Protein 7X5E (pdb70)

Secondary structure (DSSP, 8-state):
---HHHHHT--HHHHTTS-TT--HHHHHHHHHHHHHHHHHHHHHHHHHHHHHHHHHHHHHHHHHHHHHHHHHHHHHHHHHHHHHHHHHHHHHHHHHHH-/---HHHHHHHHTT--S-HHHHHHS-HHHHHHHHTT----HHHHHHHHHHHHHHHHHHHHHHHHHHHHHHHHHHHHHHHHHHHHHHHHHHHHHHHHHHHHHHHHHT-/-----HHHHHT--HHHHHHHHTTS-HHHHHHHHHHHHHHHHHHHHHHHHHHHHHHHHHHHHHHHHHHHHHHHHHHHHHHHHHHHHHHHHHHHHHHHHHTT-/-HHHHHHHHTT-SS-HHHHHHS-HHHHHHHHTTS---HHHHHHHHHHHHHHHHHHHHHHHHHHHHHHHHHHHHHHHHHHHHHHHHHHHHHHHHHHHHHHHHHT--

GO terms:
  GO:1990837 sequence-specific double-stranded DNA binding (F, IDA)
  GO:0005634 nucleus (C, EXP)
  GO:0005515 protein binding (F, IPI)
  GO:0005654 nucleoplasm (C, TAS)
  GO:0042802 identical protein binding (F, IPI)

Sequence (411 aa):
SLTDEELVTMSVRELNQHLRGLSKEEIVQLKQRRRTLKNRGYAASCRVKRVTQKEELEKQKAELQQEVEKLASENASMKLELDALRSKYEALQTFARTVHLTRDELRAKALHIPFPVEKIINLPVVDFNEMMSKEQFNEAQLALIRDIRRRRGKNKVAAQNCRKRKLENNIVELEQDLDHLKDEKEKLLKEKGENDKSLHLLKKQLSGTSLTDEELVTMSVRELNQHLRGLSKEEIVQLKQRRRTLKNRGYAASCRVKRVTQKEELEKQKAELQQEVEKLASENASMKLELDALRSKYEALQTFARTVTRDELRAKALHIPFPVEKIINLPVVDFNEMMSKEQFNEAQLALIRDIRRRGKNKVAAQNCRKRKLENIVELEQDLDHLKDEKEKLLKEKGENDKSLHLLKKQLST

Radius of gyration: 41.0 Å; Cα contacts (8 Å, |Δi|>4): 145; chains: 4; bounding box: 145×82×88 Å

B-factor: mean 58.33, std 18.85, range [23.59, 161.92]

Organism: Homo sapiens (NCBI:txid9606)

Structure (mmCIF, N/CA/C/O backbone):
data_7X5E
#
_entry.id   7X5E
#
_cell.length_a   257.547
_cell.length_b   54.840
_cell.length_c   82.274
_cell.angle_alpha   90.000
_cell.angle_beta   96.770
_cell.angle_gamma   90.000
#
_symmetry.space_group_name_H-M   'C 1 2 1'
#
loop_
_entity.id
_entity.type
_entity.pdbx_description
1 polymer 'Transcription factor MafG'
2 polymer 'Nuclear factor erythroid 2-related factor 2'
3 polymer "DNA (5'-D(*GP*TP*TP*GP*CP*TP*GP*AP*CP*TP*CP*AP*TP*CP*AP*T)-3')"
4 polymer "DNA (5'-D(*CP*AP*TP*GP*AP*TP*GP*AP*GP*TP*CP*AP*GP*CP*AP*A)-3')"
5 non-polymer 'HEXAETHYLENE GLYCOL'
6 water water
#
loop_
_atom_site.group_PDB
_atom_site.id
_atom_site.type_symbol
_atom_site.label_atom_id
_atom_site.label_alt_id
_atom_site.label_comp_id
_atom_site.label_asym_id
_atom_site.label_entity_id
_atom_site.label_seq_id
_atom_site.pdbx_PDB_ins_code
_atom_site.Cartn_x
_atom_site.Cartn_y
_atom_site.Cartn_z
_atom_site.occupancy
_atom_site.B_iso_or_equiv
_atom_site.auth_seq_id
_atom_site.auth_comp_id
_atom_site.auth_asym_id
_atom_site.auth_atom_id
_atom_site.pdbx_PDB_model_num
ATOM 1 N N . SER A 1 4 ? -48.17110 0.47965 42.17924 1.000 97.16444 23 SER A N 1
ATOM 2 C CA . SER A 1 4 ? -47.95391 -0.66937 41.30654 1.000 100.73618 23 SER A CA 1
ATOM 3 C C . SER A 1 4 ? -46.51281 -1.17405 41.42180 1.000 107.85424 23 SER A C 1
ATOM 4 O O . SER A 1 4 ? -45.80956 -0.83636 42.37317 1.000 112.33712 23 SER A O 1
ATOM 7 N N . LEU A 1 5 ? -46.07926 -1.97807 40.45039 1.000 90.23734 24 LEU A N 1
ATOM 8 C CA . LEU A 1 5 ? -44.76462 -2.60498 40.48667 1.000 88.14765 24 LEU A CA 1
ATOM 9 C C . LEU A 1 5 ? -44.22680 -2.73121 39.06813 1.000 86.83258 24 LEU A C 1
ATOM 10 O O . LEU A 1 5 ? -44.98770 -2.98097 38.12921 1.000 85.64642 24 LEU A O 1
ATOM 15 N N . THR A 1 6 ? -42.91450 -2.56323 38.91958 1.000 78.22272 25 THR A N 1
ATOM 16 C CA . THR A 1 6 ? -42.28751 -2.64951 37.60852 1.000 90.77846 25 THR A CA 1
ATOM 17 C C . THR A 1 6 ? -41.98243 -4.10502 37.25767 1.000 79.73936 25 THR A C 1
ATOM 18 O O . THR A 1 6 ? -42.15184 -5.02113 38.06703 1.000 78.51761 25 THR A O 1
ATOM 22 N N . ASP A 1 7 ? -41.51950 -4.32124 36.02521 1.000 72.80959 26 ASP A N 1
ATOM 23 C CA . ASP A 1 7 ? -41.20098 -5.67652 35.59035 1.000 72.33696 26 ASP A CA 1
ATOM 24 C C . ASP A 1 7 ? -40.00446 -6.23326 36.35218 1.000 76.95292 26 ASP A C 1
ATOM 25 O O . ASP A 1 7 ? -40.03381 -7.38161 36.81028 1.000 71.92322 26 ASP A O 1
ATOM 30 N N . GLU A 1 8 ? -38.94878 -5.42892 36.50785 1.000 77.89078 27 GLU A N 1
ATOM 31 C CA . GLU A 1 8 ? -37.74607 -5.89614 37.19104 1.000 79.65234 27 GLU A CA 1
ATOM 32 C C . GLU A 1 8 ? -38.00291 -6.13664 38.67418 1.000 80.15609 27 GLU A C 1
ATOM 33 O O . GLU A 1 8 ? -37.53785 -7.13613 39.23507 1.000 75.37837 27 GLU A O 1
ATOM 39 N N . GLU A 1 9 ? -38.73774 -5.23156 39.32666 1.000 76.46772 28 GLU A N 1
ATOM 40 C CA . GLU A 1 9 ? -39.05521 -5.41643 40.73878 1.000 81.08158 28 GLU A CA 1
ATOM 41 C C . GLU A 1 9 ? -39.83601 -6.70145 40.97578 1.000 75.60016 28 GLU A C 1
ATOM 42 O O . GLU A 1 9 ? -39.66656 -7.34893 42.01526 1.000 80.99285 28 GLU A O 1
ATOM 48 N N . LEU A 1 10 ? -40.68805 -7.08813 40.02552 1.000 71.04326 29 LEU A N 1
ATOM 49 C CA . LEU A 1 10 ? -41.54510 -8.25026 40.22093 1.000 67.46757 29 LEU A CA 1
ATOM 50 C C . LEU A 1 10 ? -40.79725 -9.55266 39.96916 1.000 67.42849 29 LEU A C 1
ATOM 51 O O . LEU A 1 10 ? -40.98103 -10.52639 40.70780 1.000 64.41044 29 LEU A O 1
ATOM 56 N N . VAL A 1 11 ? -39.94589 -9.58839 38.94136 1.000 71.29911 30 VAL A N 1
ATOM 57 C CA . VAL A 1 11 ? -39.32266 -10.84720 38.54673 1.000 63.17925 30 VAL A CA 1
ATOM 58 C C . VAL A 1 11 ? -38.28811 -11.28812 39.57895 1.000 66.80451 30 VAL A C 1
ATOM 59 O O . VAL A 1 11 ? -38.15453 -12.48297 39.86727 1.000 68.07701 30 VAL A O 1
ATOM 63 N N . THR A 1 12 ? -37.55609 -10.34231 40.16681 1.000 63.97091 31 THR A N 1
ATOM 64 C CA . THR A 1 12 ? -36.56610 -10.68355 41.18181 1.000 70.02020 31 THR A CA 1
ATOM 65 C C . THR A 1 12 ? -37.17519 -10.88415 42.56416 1.000 69.29184 31 THR A C 1
ATOM 66 O O . THR A 1 12 ? -36.45372 -11.27036 43.49023 1.000 64.24090 31 THR A O 1
ATOM 70 N N . MET A 1 13 ? -38.47463 -10.64587 42.72184 1.000 71.67964 32 MET A N 1
ATOM 71 C CA . MET A 1 13 ? -39.13617 -10.80374 44.01024 1.000 75.41250 32 MET A CA 1
ATOM 72 C C . MET A 1 13 ? -39.35190 -12.27899 44.32597 1.000 68.60757 32 MET A C 1
ATOM 73 O O . MET A 1 13 ? -39.87734 -13.03046 43.49788 1.000 66.48788 32 MET A O 1
ATOM 78 N N . SER A 1 14 ? -38.95134 -12.68991 45.52683 1.000 61.54834 33 SER A N 1
ATOM 79 C CA . SER A 1 14 ? -39.26255 -14.02815 46.00230 1.000 63.03488 33 SER A CA 1
ATOM 80 C C . SER A 1 14 ? -40.77007 -14.17636 46.20792 1.000 71.39736 33 SER A C 1
ATOM 81 O O . SER A 1 14 ? -41.51569 -13.19375 46.26313 1.000 63.62608 33 SER A O 1
ATOM 84 N N . VAL A 1 15 ? -41.22141 -15.43070 46.31844 1.000 67.79601 34 VAL A N 1
ATOM 85 C CA . VAL A 1 15 ? -42.63563 -15.67997 46.59538 1.000 73.95738 34 VAL A CA 1
ATOM 86 C C . VAL A 1 15 ? -43.03043 -15.06675 47.93109 1.000 66.72044 34 VAL A C 1
ATOM 87 O O . VAL A 1 15 ? -44.08105 -14.42452 48.04803 1.000 66.42653 34 VAL A O 1
ATOM 91 N N . ARG A 1 16 ? -42.18562 -15.23659 48.95341 1.000 67.56242 35 ARG A N 1
ATOM 92 C CA . ARG A 1 16 ? -42.49574 -14.69472 50.27271 1.000 63.55253 35 ARG A CA 1
ATOM 93 C C . ARG A 1 16 ? -42.52473 -13.17107 50.25439 1.000 68.51441 35 ARG A C 1
ATOM 94 O O . ARG A 1 16 ? -43.42182 -12.55570 50.84242 1.000 68.22718 35 ARG A O 1
ATOM 96 N N . GLU A 1 17 ? -41.55798 -12.54364 49.57973 1.000 70.22585 36 GLU A N 1
ATOM 97 C CA . GLU A 1 17 ? -41.53809 -11.08548 49.51394 1.000 78.53604 36 GLU A CA 1
ATOM 98 C C . GLU A 1 17 ? -42.74127 -10.53925 48.75085 1.000 77.62701 36 GLU A C 1
ATOM 99 O O . GLU A 1 17 ? -43.21894 -9.43884 49.05585 1.000 67.69062 36 GLU A O 1
ATOM 105 N N . LEU A 1 18 ? -43.25283 -11.29178 47.77078 1.000 63.58354 37 LEU A N 1
ATOM 106 C CA . LEU A 1 18 ? -44.45225 -10.85727 47.06171 1.000 62.83066 37 LEU A CA 1
ATOM 107 C C . LEU A 1 18 ? -45.66574 -10.81400 47.98488 1.000 65.12617 37 LEU A C 1
ATOM 108 O O . LEU A 1 18 ? -46.59638 -10.03643 47.74570 1.000 57.05827 37 LEU A O 1
ATOM 113 N N . ASN A 1 19 ? -45.67484 -11.63101 49.04101 1.000 56.47725 38 ASN A N 1
ATOM 114 C CA . ASN A 1 19 ? -46.77400 -11.61515 49.99858 1.000 66.07865 38 ASN A CA 1
ATOM 115 C C . ASN A 1 19 ? -46.82743 -10.33375 50.82113 1.000 66.00068 38 ASN A C 1
ATOM 116 O O . ASN A 1 19 ? -47.81720 -10.11447 51.52676 1.000 69.33343 38 ASN A O 1
ATOM 121 N N . GLN A 1 20 ? -45.80079 -9.49054 50.75228 1.000 62.58297 39 GLN A N 1
ATOM 122 C CA . GLN A 1 20 ? -45.78529 -8.22028 51.46191 1.000 69.11256 39 GLN A CA 1
ATOM 123 C C . GLN A 1 20 ? -46.25538 -7.05867 50.59598 1.000 70.68920 39 GLN A C 1
ATOM 124 O O . GLN A 1 20 ? -46.21526 -5.90912 51.04621 1.000 73.65225 39 GLN A O 1
ATOM 130 N N . HIS A 1 21 ? -46.70536 -7.33005 49.37493 1.000 62.92532 40 HIS A N 1
ATOM 131 C CA . HIS A 1 21 ? -47.16700 -6.30290 48.45029 1.000 69.48424 40 HIS A CA 1
ATOM 132 C C . HIS A 1 21 ? -48.61118 -6.55363 48.03423 1.000 69.89485 40 HIS A C 1
ATOM 133 O O . HIS A 1 21 ? -48.99948 -6.31159 46.88861 1.000 72.24649 40 HIS A O 1
ATOM 140 N N . LEU A 1 22 ? -49.42914 -7.04308 48.96668 1.000 61.07559 41 LEU A N 1
ATOM 141 C CA . LEU A 1 22 ? -50.81933 -7.37657 48.68351 1.000 66.19347 41 LEU A CA 1
ATOM 142 C C . LEU A 1 22 ? -51.79450 -6.37913 49.29489 1.000 63.84305 41 LEU A C 1
ATOM 143 O O . LEU A 1 22 ? -52.98736 -6.67820 49.41215 1.000 70.75715 41 LEU A O 1
ATOM 148 N N . ARG A 1 23 ? -51.31661 -5.20063 49.68506 1.000 66.33473 42 ARG A N 1
ATOM 149 C CA . ARG A 1 23 ? -52.18353 -4.22400 50.33247 1.000 74.25039 42 ARG A CA 1
ATOM 150 C C . ARG A 1 23 ? -53.18912 -3.67593 49.32683 1.000 73.07809 42 ARG A C 1
ATOM 151 O O . ARG A 1 23 ? -52.80555 -3.09253 48.30638 1.000 72.91597 42 ARG A O 1
ATOM 153 N N . GLY A 1 24 ? -54.47358 -3.88286 49.60751 1.000 60.96547 43 GLY A N 1
ATOM 154 C CA . GLY A 1 24 ? -55.52758 -3.31137 48.79262 1.000 66.91895 43 GLY A CA 1
ATOM 155 C C . GLY A 1 24 ? -55.79190 -4.01574 47.48235 1.000 69.24910 43 GLY A C 1
ATOM 156 O O . GLY A 1 24 ? -56.27355 -3.38284 46.53627 1.000 71.90238 43 GLY A O 1
ATOM 157 N N . LEU A 1 25 ? -55.50048 -5.31129 47.39574 1.000 52.60758 44 LEU A N 1
ATOM 158 C CA . LEU A 1 25 ? -55.68160 -6.07164 46.16817 1.000 65.82520 44 LEU A CA 1
ATOM 159 C C . LEU A 1 25 ? -56.75777 -7.12884 46.36345 1.000 65.94658 44 LEU A C 1
ATOM 160 O O . LEU A 1 25 ? -56.85891 -7.73824 47.43332 1.000 51.22720 44 LEU A O 1
ATOM 165 N N . SER A 1 26 ? -57.55346 -7.34401 45.31986 1.000 69.04472 45 SER A N 1
ATOM 166 C CA . SER A 1 26 ? -58.58665 -8.36543 45.32836 1.000 64.46781 45 SER A CA 1
ATOM 167 C C . SER A 1 26 ? -57.97055 -9.75504 45.17228 1.000 66.04872 45 SER A C 1
ATOM 168 O O . SER A 1 26 ? -56.78566 -9.90963 44.86335 1.000 68.08417 45 SER A O 1
ATOM 171 N N . LYS A 1 27 ? -58.80263 -10.77952 45.39329 1.000 59.21185 46 LYS A N 1
ATOM 172 C CA . LYS A 1 27 ? -58.35443 -12.15691 45.20656 1.000 59.80406 46 LYS A CA 1
ATOM 173 C C . LYS A 1 27 ? -57.92442 -12.40211 43.76745 1.000 66.21619 46 LYS A C 1
ATOM 174 O O . LYS A 1 27 ? -56.92747 -13.08876 43.51877 1.000 65.03752 46 LYS A O 1
ATOM 176 N N . GLU A 1 28 ? -58.66596 -11.84499 42.80555 1.000 66.85276 47 GLU A N 1
ATOM 177 C CA . GLU A 1 28 ? -58.28601 -11.97360 41.40392 1.000 66.93655 47 GLU A CA 1
ATOM 178 C C . GLU A 1 28 ? -57.07541 -11.11352 41.07113 1.000 68.76960 47 GLU A C 1
ATOM 179 O O . GLU A 1 28 ? -56.27663 -11.48180 40.20249 1.000 69.78291 47 GLU A O 1
ATOM 181 N N . GLU A 1 29 ? -56.92403 -9.96867 41.74187 1.000 65.20265 48 GLU A N 1
ATOM 182 C CA . GLU A 1 29 ? -55.76005 -9.12411 41.50031 1.000 64.78369 48 GLU A CA 1
ATOM 183 C C . GLU A 1 29 ? -54.48040 -9.77586 42.00804 1.000 58.47557 48 GLU A C 1
ATOM 184 O O . GLU A 1 29 ? -53.41396 -9.58982 41.41203 1.000 58.93417 48 GLU A O 1
ATOM 190 N N . ILE A 1 30 ? -54.56302 -10.53612 43.10146 1.000 62.32671 49 ILE A N 1
ATOM 191 C CA . ILE A 1 30 ? -53.38846 -11.24532 43.59423 1.000 62.47256 49 ILE A CA 1
ATOM 192 C C . ILE A 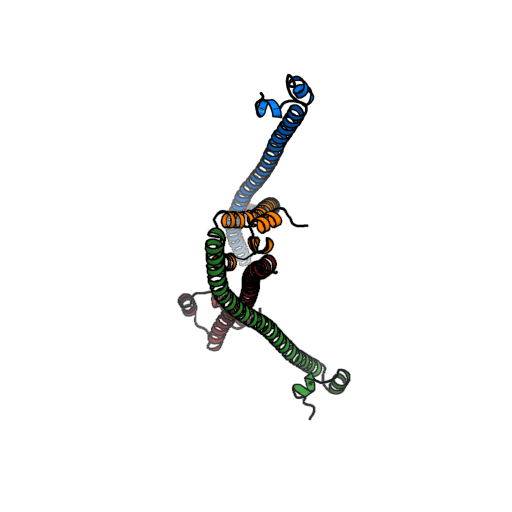1 30 ? -53.02954 -12.39007 42.65888 1.000 60.60435 49 ILE A C 1
ATOM 193 O O . ILE A 1 30 ? -51.85489 -12.59671 42.33133 1.000 56.29537 49 ILE A O 1
ATOM 198 N N . VAL A 1 31 ? -54.03152 -13.14710 42.20895 1.000 56.24176 50 VAL A N 1
ATOM 199 C CA . VAL A 1 31 ? -53.77188 -14.23523 41.27285 1.000 59.77768 50 VAL A CA 1
ATOM 200 C C . VAL A 1 31 ? -53.17651 -13.68909 39.98076 1.000 55.95060 50 VAL A C 1
ATOM 201 O O . VAL A 1 31 ? -52.22915 -14.25976 39.42655 1.000 63.01287 50 VAL A O 1
ATOM 205 N N . GLN A 1 32 ? -53.69728 -12.55695 39.49814 1.000 56.48030 51 GLN A N 1
ATOM 206 C CA . GLN A 1 32 ? -53.16892 -11.97026 38.27018 1.000 58.69178 51 GLN A CA 1
ATOM 207 C C . GLN A 1 32 ? -51.76324 -11.41664 38.46562 1.000 53.16597 51 GLN A C 1
ATOM 208 O O . GLN A 1 32 ? -50.96092 -11.42764 37.52625 1.000 55.67957 51 GLN A O 1
ATOM 214 N N . LEU A 1 33 ? -51.44701 -10.92708 39.66661 1.000 51.47902 52 LEU A N 1
ATOM 215 C CA . LEU A 1 33 ? -50.09867 -10.43194 39.92741 1.000 51.07238 52 LEU A CA 1
ATOM 216 C C . LEU A 1 33 ? -49.08705 -11.57146 39.95783 1.000 47.65081 52 LEU A C 1
ATOM 217 O O . LEU A 1 33 ? -47.98935 -11.44702 39.40394 1.000 49.23542 52 LEU A O 1
ATOM 222 N N . LYS A 1 34 ? -49.43210 -12.68621 40.60808 1.000 44.43619 53 LYS A N 1
ATOM 223 C CA . LYS A 1 34 ? -48.55049 -13.84865 40.58857 1.000 52.96309 53 LYS A CA 1
ATOM 224 C C . LYS A 1 34 ? -48.39292 -14.39068 39.17326 1.000 58.48291 53 LYS A C 1
ATOM 225 O O . LYS A 1 34 ? -47.27745 -14.71623 38.74584 1.000 40.03786 53 LYS A O 1
ATOM 231 N N . GLN A 1 35 ? -49.50068 -14.48612 38.42806 1.000 46.45895 54 GLN A N 1
ATOM 232 C CA . GLN A 1 35 ? -49.42682 -14.93802 37.04230 1.000 55.86515 54 GLN A CA 1
ATOM 233 C C . GLN A 1 35 ? -48.57809 -13.99874 36.19782 1.000 53.59645 54 GLN A C 1
ATOM 234 O O . GLN A 1 35 ? -47.88080 -14.44734 35.28092 1.000 50.22960 54 GLN A O 1
ATOM 240 N N . ARG A 1 36 ? -48.60956 -12.69916 36.50078 1.000 50.37834 55 ARG A N 1
ATOM 241 C CA . ARG A 1 36 ? -47.73004 -11.76158 35.81278 1.000 46.56151 55 ARG A CA 1
ATOM 242 C C . ARG A 1 36 ? -46.26896 -12.02953 36.15443 1.000 54.49808 55 ARG A C 1
ATOM 243 O O . ARG A 1 36 ? -45.39458 -11.94871 35.28222 1.000 50.82351 55 ARG A O 1
ATOM 251 N N . ARG A 1 37 ? -45.98315 -12.35248 37.41781 1.000 43.80552 56 ARG A N 1
ATOM 252 C CA . ARG A 1 37 ? -44.61489 -12.69190 37.79117 1.000 47.82543 56 ARG A CA 1
ATOM 253 C C . ARG A 1 37 ? -44.15630 -13.95802 37.08229 1.000 44.65487 56 ARG A C 1
ATOM 254 O O . ARG A 1 37 ? -43.01693 -14.03658 36.60853 1.000 52.11454 56 ARG A O 1
ATOM 262 N N . ARG A 1 38 ? -45.03763 -14.95496 36.98934 1.000 48.88336 57 ARG A N 1
ATOM 263 C CA . ARG A 1 38 ? -44.69827 -16.18264 36.28101 1.000 44.50452 57 ARG A CA 1
ATOM 264 C C . ARG A 1 38 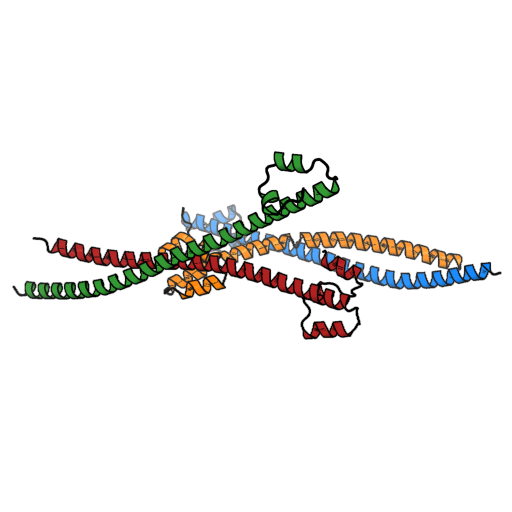? -44.40318 -15.90775 34.80978 1.000 46.12493 57 ARG A C 1
ATOM 265 O O . ARG A 1 38 ? -43.51642 -16.53766 34.22086 1.000 50.35337 57 ARG A O 1
ATOM 273 N N . THR A 1 39 ? -45.12743 -14.96076 34.20277 1.000 48.03264 58 THR A N 1
ATOM 274 C CA . THR A 1 39 ? -44.88470 -14.61665 32.80296 1.000 46.06173 58 THR A CA 1
ATOM 275 C C . THR A 1 39 ? -43.52651 -13.94829 32.62464 1.000 44.95161 58 THR A C 1
ATOM 276 O O . THR A 1 39 ? -42.78147 -14.27685 31.69422 1.000 45.51524 58 THR A O 1
ATOM 280 N N . LEU A 1 40 ? -43.18482 -13.00613 33.50858 1.000 46.65638 59 LEU A N 1
ATOM 281 C CA . LEU A 1 40 ? -41.86407 -12.38465 33.44423 1.000 40.99050 59 LEU A CA 1
ATOM 282 C C . LEU A 1 40 ? -40.76575 -13.40888 33.70017 1.000 45.93463 59 LEU A C 1
ATOM 283 O O . LEU A 1 40 ? -39.69243 -13.34978 33.08711 1.000 52.64145 59 LEU A O 1
ATOM 288 N N . LYS A 1 41 ? -41.01621 -14.35840 34.60494 1.000 46.25751 60 LYS A N 1
ATOM 289 C CA . LYS A 1 41 ? -40.06223 -15.44198 34.81602 1.000 47.83386 60 LYS A CA 1
ATOM 290 C C . LYS A 1 41 ? -39.86281 -16.24503 33.53859 1.000 48.81808 60 LYS A C 1
ATOM 291 O O . LYS A 1 41 ? -38.72789 -16.56700 33.16619 1.000 46.11997 60 LYS A O 1
ATOM 297 N N . ASN A 1 42 ? -40.95783 -16.56016 32.84290 1.000 49.58127 61 ASN A N 1
ATOM 298 C CA . ASN A 1 42 ? -40.85173 -17.31825 31.60305 1.000 47.42502 61 ASN A CA 1
ATOM 299 C C . ASN A 1 42 ? -40.11222 -16.52923 30.52935 1.000 48.56295 61 ASN A C 1
ATOM 300 O O . ASN A 1 42 ? -39.36787 -17.11294 29.73125 1.000 46.72850 61 ASN A O 1
ATOM 305 N N . ARG A 1 43 ? -40.28781 -15.20544 30.50170 1.000 44.57923 62 ARG A N 1
ATOM 306 C CA . ARG A 1 43 ? -39.53593 -14.38591 29.55595 1.000 52.34666 62 ARG A CA 1
ATOM 307 C C . ARG A 1 43 ? -38.03780 -14.48946 29.81575 1.000 46.14211 62 ARG A C 1
ATOM 308 O O . ARG A 1 43 ? -37.23504 -14.51171 28.87395 1.000 45.62708 62 ARG A O 1
ATOM 316 N N . GLY A 1 44 ? -37.64548 -14.57414 31.08894 1.000 45.24908 63 GLY A N 1
ATOM 317 C CA . GLY A 1 44 ? -36.23610 -14.72257 31.41223 1.000 40.72149 63 GLY A CA 1
ATOM 318 C C . GLY A 1 44 ? -35.71552 -16.11887 31.13061 1.000 46.29628 63 GLY A C 1
ATOM 319 O O . GLY A 1 44 ? -34.58676 -16.28524 30.66163 1.000 46.66733 63 GLY A O 1
ATOM 320 N N . TYR A 1 45 ? -36.52763 -17.14083 31.41656 1.000 49.15962 64 TYR A N 1
ATOM 321 C CA . TYR A 1 45 ? -36.14611 -18.50906 31.07984 1.000 43.54179 64 TYR A CA 1
ATOM 322 C C . TYR A 1 45 ? -35.89475 -18.65668 29.58500 1.000 45.34996 64 TYR A C 1
ATOM 323 O O . TYR A 1 45 ? -34.92068 -19.29368 29.17066 1.000 44.03063 64 TYR A O 1
ATOM 332 N N . ALA A 1 46 ? -36.77346 -18.08420 28.75946 1.000 47.07383 65 ALA A N 1
ATOM 333 C CA . ALA A 1 46 ? -36.59394 -18.17324 27.31707 1.000 44.77202 65 ALA A CA 1
ATOM 334 C C . ALA A 1 46 ? -35.33860 -17.43267 26.87321 1.000 43.98525 65 ALA A C 1
ATOM 335 O O . ALA A 1 46 ? -34.55151 -17.95800 26.07819 1.000 42.89685 65 ALA A O 1
ATOM 337 N N . ALA A 1 47 ? -35.12777 -16.21758 27.38618 1.000 40.71728 66 ALA A N 1
ATOM 338 C CA . ALA A 1 47 ? -33.93747 -15.45713 27.01813 1.000 46.64004 66 ALA A CA 1
ATOM 339 C C . ALA A 1 47 ? -32.66684 -16.15414 27.48859 1.000 42.93211 66 ALA A C 1
ATOM 340 O O . ALA A 1 47 ? -31.67068 -16.20060 26.75856 1.000 53.29170 66 ALA A O 1
ATOM 342 N N . SER A 1 48 ? -32.68196 -16.70716 28.70278 1.000 38.95339 67 SER A N 1
ATOM 343 C CA . SER A 1 48 ? -31.51565 -17.43758 29.19046 1.000 46.89934 67 SER A CA 1
ATOM 344 C C . SER A 1 48 ? -31.27466 -18.69874 28.36900 1.000 51.94394 67 SER A C 1
ATOM 345 O O . SER A 1 48 ? -30.12357 -19.08357 28.13143 1.000 42.51237 67 SER A O 1
ATOM 348 N N . CYS A 1 49 ? -32.34982 -19.35327 27.92445 1.000 53.67355 68 CYS A N 1
ATOM 349 C CA . CYS A 1 49 ? -32.20197 -20.53764 27.08556 1.000 46.74120 68 CYS A CA 1
ATOM 350 C C . CYS A 1 49 ? -31.57345 -20.18461 25.74301 1.000 54.78982 68 CYS A C 1
ATOM 351 O O . CYS A 1 49 ? -30.77160 -20.95664 25.20364 1.000 54.18356 68 CYS A O 1
ATOM 354 N N . ARG A 1 50 ? -31.91035 -19.01401 25.19632 1.000 53.67061 69 ARG A N 1
ATOM 355 C CA . ARG A 1 50 ? -31.33344 -18.59342 23.92470 1.000 48.14021 69 ARG A CA 1
ATOM 356 C C . ARG A 1 50 ? -29.90320 -18.08384 24.08139 1.000 47.17962 69 ARG A C 1
ATOM 357 O O . ARG A 1 50 ? -29.10574 -18.20348 23.14507 1.000 42.91346 69 ARG A O 1
ATOM 365 N N . VAL A 1 51 ? -29.55630 -17.52105 25.24281 1.000 43.89769 70 VAL A N 1
ATOM 366 C CA . VAL A 1 51 ? -28.18457 -17.06965 25.45782 1.000 54.56898 70 VAL A CA 1
ATOM 367 C C . VAL A 1 51 ? -27.22633 -18.25283 25.44348 1.000 51.84704 70 VAL A C 1
ATOM 368 O O . VAL A 1 51 ? -26.15448 -18.19410 24.82998 1.000 51.37323 70 VAL A O 1
ATOM 372 N N . LYS A 1 52 ? -27.59612 -19.34727 26.10943 1.000 49.35524 71 LYS A N 1
ATOM 373 C CA . LYS A 1 52 ? -26.69601 -20.49115 26.18440 1.000 49.27067 71 LYS A CA 1
ATOM 374 C C . LYS A 1 52 ? -26.58569 -21.21013 24.84384 1.000 56.14441 71 LYS A C 1
ATOM 375 O O . LYS A 1 52 ? -25.53845 -21.79281 24.54200 1.000 55.21711 71 LYS A O 1
ATOM 381 N N . ARG A 1 53 ? -27.63280 -21.16208 24.01636 1.000 53.66373 72 ARG A N 1
ATOM 382 C CA . ARG A 1 53 ? -27.53461 -21.76119 22.68893 1.000 45.10918 72 ARG A CA 1
ATOM 383 C C . ARG A 1 53 ? -26.63086 -20.93534 21.78086 1.000 50.34752 72 ARG A C 1
ATOM 384 O O . ARG A 1 53 ? -25.81028 -21.49110 21.03983 1.000 48.84055 72 ARG A O 1
ATOM 392 N N . VAL A 1 54 ? -26.76554 -19.60791 21.82638 1.000 44.02364 73 VAL A N 1
ATOM 393 C CA . VAL A 1 54 ? -25.87629 -18.74455 21.05831 1.000 43.97993 73 VAL A CA 1
ATOM 394 C C . VAL A 1 54 ? -24.44758 -18.88146 21.56633 1.000 48.31350 73 VAL A C 1
ATOM 395 O O . VAL A 1 54 ? -23.49512 -18.92350 20.77937 1.000 52.83375 73 VAL A O 1
ATOM 399 N N . THR A 1 55 ? -24.27805 -18.97255 22.88915 1.000 56.38096 74 THR A N 1
ATOM 400 C CA . THR A 1 55 ? -22.94395 -19.12889 23.46101 1.000 53.05333 74 THR A CA 1
ATOM 401 C C . THR A 1 55 ? -22.28427 -20.40703 22.95339 1.000 46.97433 74 THR A C 1
ATOM 402 O O . THR A 1 55 ? -21.12558 -20.39317 22.52189 1.000 52.36543 74 THR A O 1
ATOM 406 N N . GLN A 1 56 ? -23.02266 -21.52160 22.97909 1.000 51.71561 75 GLN A N 1
ATOM 407 C CA . GLN A 1 56 ? -22.47606 -22.79169 22.51253 1.000 51.14541 75 GLN A CA 1
ATOM 408 C C . GLN A 1 56 ? -22.13887 -22.73750 21.02860 1.000 62.05873 75 GLN A C 1
ATOM 409 O O . GLN A 1 56 ? -21.10301 -23.26018 20.60116 1.000 46.15165 75 GLN A O 1
ATOM 415 N N . LYS A 1 57 ? -23.00223 -22.11293 20.22522 1.000 58.20836 76 LYS A N 1
ATOM 416 C CA . LYS A 1 57 ? -22.75802 -22.05925 18.78818 1.000 45.10228 76 LYS A CA 1
ATOM 417 C C . LYS A 1 57 ? -21.52335 -21.22462 18.46941 1.000 55.77193 76 LYS A C 1
ATOM 418 O O . LYS A 1 57 ? -20.64017 -21.66619 17.72481 1.000 55.15007 76 LYS A O 1
ATOM 424 N N . GLU A 1 58 ? -21.44270 -20.01400 19.02905 1.000 47.34931 77 GLU A N 1
ATOM 425 C CA . GLU A 1 58 ? -20.29139 -19.15484 18.77323 1.000 54.86019 77 GLU A CA 1
ATOM 426 C C . GLU A 1 58 ? -19.00155 -19.78433 19.28069 1.000 53.48768 77 GLU A C 1
ATOM 427 O O . GLU A 1 58 ? -17.93535 -19.57618 18.69142 1.000 50.95315 77 GLU A O 1
ATOM 433 N N . GLU A 1 59 ? -19.07997 -20.56319 20.36093 1.000 49.77160 78 GLU A N 1
ATOM 434 C CA . GLU A 1 59 ? -17.89682 -21.24862 20.86780 1.000 52.91346 78 GLU A CA 1
ATOM 435 C C . GLU A 1 59 ? -17.47973 -22.38813 19.94272 1.000 61.55782 78 GLU A C 1
ATOM 436 O O . GLU A 1 59 ? -16.28327 -22.60182 19.71088 1.000 47.14828 78 GLU A O 1
ATOM 442 N N . LEU A 1 60 ? -18.44887 -23.13090 19.40222 1.000 50.16761 79 LEU A N 1
ATOM 443 C CA . LEU A 1 60 ? -18.11339 -24.17152 18.43600 1.000 52.51073 79 LEU A CA 1
ATOM 444 C C . LEU A 1 60 ? -17.53286 -23.56918 17.16401 1.000 55.94140 79 LEU A C 1
ATOM 445 O O . LEU A 1 60 ? -16.56441 -24.09583 16.60471 1.000 48.75717 79 LEU A O 1
ATOM 450 N N . GLU A 1 61 ? -18.11133 -22.46516 16.68987 1.000 52.06664 80 GLU A N 1
ATOM 451 C CA . GLU A 1 61 ? -17.60101 -21.83712 15.48123 1.000 52.52883 80 GLU A CA 1
ATOM 452 C C . GLU A 1 61 ? -16.25044 -21.17220 15.70917 1.000 54.91344 80 GLU A C 1
ATOM 453 O O . GLU A 1 61 ? -15.49068 -20.99733 14.75064 1.000 52.74378 80 GLU A O 1
ATOM 459 N N . LYS A 1 62 ? -15.93618 -20.80792 16.95561 1.000 53.65669 81 LYS A N 1
ATOM 460 C CA . LYS A 1 62 ? -14.62206 -20.25700 17.26377 1.000 56.21656 81 LYS A CA 1
ATOM 461 C C . LYS A 1 62 ? -13.54434 -21.33362 17.20142 1.000 58.29603 81 LYS A C 1
ATOM 462 O O . LYS A 1 62 ? -12.46509 -21.10602 16.64169 1.000 50.60414 81 LYS A O 1
ATOM 468 N N . GLN A 1 63 ? -13.81349 -22.51012 17.77529 1.000 47.94632 82 GLN A N 1
ATOM 469 C CA . GLN A 1 63 ? -12.84498 -23.59753 17.69900 1.000 52.33324 82 GLN A CA 1
ATOM 470 C C . GLN A 1 63 ? -12.68149 -24.08716 16.26828 1.000 55.59778 82 GLN A C 1
ATOM 471 O O . GLN A 1 63 ? -11.57544 -24.45303 15.85663 1.000 57.08493 82 GLN A O 1
ATOM 477 N N . LYS A 1 64 ? -13.77345 -24.11111 15.49868 1.000 50.42028 83 LYS A N 1
ATOM 478 C CA . LYS A 1 64 ? -13.68679 -24.57031 14.11641 1.000 52.11231 83 LYS A CA 1
ATOM 479 C C . LYS A 1 64 ? -12.81749 -23.63978 13.27995 1.000 56.16893 83 LYS A C 1
ATOM 480 O O . LYS A 1 64 ? -11.97247 -24.10464 12.50668 1.000 52.07646 83 LYS A O 1
ATOM 486 N N . ALA A 1 65 ? -13.00011 -22.32372 13.43137 1.000 53.70087 84 ALA A N 1
ATOM 487 C CA . ALA A 1 65 ? -12.20080 -21.36886 12.66785 1.000 50.45829 84 ALA A CA 1
ATOM 488 C C . ALA A 1 65 ? -10.73534 -21.42404 13.07493 1.000 52.08332 84 ALA A C 1
ATOM 489 O O . ALA A 1 65 ? -9.84500 -21.26535 12.23198 1.000 58.88255 84 ALA A O 1
ATOM 491 N N . GLU A 1 66 ? -10.46554 -21.64831 14.36177 1.000 49.01318 85 GLU A N 1
ATOM 492 C CA . GLU A 1 66 ? -9.08480 -21.75694 14.81608 1.000 54.83607 85 GLU A CA 1
ATOM 493 C C . GLU A 1 66 ? -8.42438 -23.01716 14.27318 1.000 59.98049 85 GLU A C 1
ATOM 494 O O . GLU A 1 66 ? -7.27317 -22.97752 13.82375 1.000 64.00429 85 GLU A O 1
ATOM 500 N N . LEU A 1 67 ? -9.13352 -24.14765 14.31361 1.000 53.14277 86 LEU A N 1
ATOM 501 C CA . LEU A 1 67 ? -8.57750 -25.38112 13.77157 1.000 53.78983 86 LEU A CA 1
ATOM 502 C C . LEU A 1 67 ? -8.49613 -25.33543 12.25223 1.000 55.52896 86 LEU A C 1
ATOM 503 O O . LEU A 1 67 ? -7.61178 -25.96622 11.66271 1.000 53.60693 86 LEU A O 1
ATOM 508 N N . GLN A 1 68 ? -9.40424 -24.59846 11.60683 1.000 48.48155 87 GLN A N 1
ATOM 509 C CA . GLN A 1 68 ? -9.40571 -24.51641 10.14973 1.000 54.16243 87 GLN A CA 1
ATOM 510 C C . GLN A 1 68 ? -8.14406 -23.82985 9.63983 1.000 56.07379 87 GLN A C 1
ATOM 511 O O . GLN A 1 68 ? -7.44757 -24.36100 8.76849 1.000 50.77946 87 GLN A O 1
ATOM 517 N N . GLN A 1 69 ? -7.83308 -22.64500 10.17485 1.000 57.58109 88 GLN A N 1
ATOM 518 C CA . GLN A 1 69 ? -6.60075 -21.96077 9.80419 1.000 59.76601 88 GLN A CA 1
ATOM 519 C C . GLN A 1 69 ? -5.36688 -22.70585 10.29280 1.000 60.89620 88 GLN A C 1
ATOM 520 O O . GLN A 1 69 ? -4.29895 -22.57540 9.68658 1.000 55.82946 88 GLN A O 1
ATOM 526 N N . GLU A 1 70 ? -5.49044 -23.48842 11.36658 1.000 57.81707 89 GLU A N 1
ATOM 527 C CA . GLU A 1 70 ? -4.37558 -24.32130 11.79958 1.000 51.77353 89 GLU A CA 1
ATOM 528 C C . GLU A 1 70 ? -4.11902 -25.44378 10.80159 1.000 59.66904 89 GLU A C 1
ATOM 529 O O . GLU A 1 70 ? -2.96609 -25.72521 10.45320 1.000 53.36966 89 GLU A O 1
ATOM 535 N N . VAL A 1 71 ? -5.18529 -26.07464 10.30810 1.000 53.52506 90 VAL A N 1
ATOM 536 C CA . VAL A 1 71 ? -5.02971 -27.19063 9.38158 1.000 49.55956 90 VAL A CA 1
ATOM 537 C C . VAL A 1 71 ? -4.54505 -26.69670 8.02068 1.000 48.56731 90 VAL A C 1
ATOM 538 O O . VAL A 1 71 ? -3.70885 -27.34022 7.37443 1.000 52.50499 90 VAL A O 1
ATOM 542 N N . GLU A 1 72 ? -5.03531 -25.53433 7.57753 1.000 41.11675 91 GLU A N 1
ATOM 543 C CA . GLU A 1 72 ? -4.63245 -24.99984 6.27831 1.000 38.35323 91 GLU A CA 1
ATOM 544 C C . GLU A 1 72 ? -3.16085 -24.59936 6.27000 1.000 52.15289 91 GLU A C 1
ATOM 545 O O . GLU A 1 72 ? -2.47504 -24.74553 5.24887 1.000 46.38402 91 GLU A O 1
ATOM 551 N N . LYS A 1 73 ? -2.66218 -24.07672 7.39117 1.000 43.60177 92 LYS A N 1
ATOM 552 C CA . LYS A 1 73 ? -1.24616 -23.73894 7.47921 1.000 47.89403 92 LYS A CA 1
ATOM 553 C C . LYS A 1 73 ? -0.39487 -25.00049 7.52018 1.000 48.99607 92 LYS A C 1
ATOM 554 O O . LYS A 1 73 ? 0.67080 -25.06217 6.89657 1.000 56.67597 92 LYS A O 1
ATOM 560 N N . LEU A 1 74 ? -0.86327 -26.02292 8.23696 1.000 54.22240 93 LEU A N 1
ATOM 561 C CA . LEU A 1 74 ? -0.15618 -27.29757 8.28020 1.000 46.98174 93 LEU A CA 1
ATOM 562 C C . LEU A 1 74 ? -0.11030 -27.95305 6.90453 1.000 50.86891 93 LEU A C 1
ATOM 563 O O . LEU A 1 74 ? 0.93507 -28.46353 6.48832 1.000 44.71232 93 LEU A O 1
ATOM 568 N N . ALA A 1 75 ? -1.24002 -27.96072 6.18808 1.000 42.04606 94 ALA A N 1
ATOM 569 C CA . ALA A 1 75 ? -1.26521 -28.56080 4.85942 1.000 39.78039 94 ALA A CA 1
ATOM 570 C C . ALA A 1 75 ? -0.41398 -27.77655 3.87300 1.000 51.86074 94 ALA A C 1
ATOM 571 O O . ALA A 1 75 ? 0.19315 -28.37042 2.97715 1.000 39.60846 94 ALA A O 1
ATOM 573 N N . SER A 1 76 ? -0.36863 -26.45001 4.01053 1.000 45.03947 95 SER A N 1
ATOM 574 C CA . SER A 1 76 ? 0.43360 -25.64187 3.10063 1.000 46.38847 95 SER A CA 1
ATOM 575 C C . SER A 1 76 ? 1.92188 -25.84823 3.35259 1.000 44.72709 95 SER A C 1
ATOM 576 O O . SER A 1 76 ? 2.69460 -26.04821 2.40955 1.000 42.97239 95 SER A O 1
ATOM 579 N N . GLU A 1 77 ? 2.33690 -25.81828 4.62122 1.000 43.25337 96 GLU A N 1
ATOM 580 C CA . GLU A 1 77 ? 3.74301 -26.01228 4.94928 1.000 47.39710 96 GLU A CA 1
ATOM 581 C C . GLU A 1 77 ? 4.19240 -27.44276 4.67837 1.000 43.13069 96 GLU A C 1
ATOM 582 O O . GLU A 1 77 ? 5.35233 -27.66645 4.31764 1.000 45.34029 96 GLU A O 1
ATOM 588 N N . ASN A 1 78 ? 3.29996 -28.42053 4.84038 1.000 44.73861 97 ASN A N 1
ATOM 589 C CA . ASN A 1 78 ? 3.67228 -29.80101 4.54585 1.000 39.64102 97 ASN A CA 1
ATOM 590 C C . ASN A 1 78 ? 3.89945 -30.00469 3.05262 1.000 48.77289 97 ASN A C 1
ATOM 591 O O . ASN A 1 78 ? 4.84635 -30.69166 2.65181 1.000 47.41140 97 ASN A O 1
ATOM 596 N N . ALA A 1 79 ? 3.04036 -29.42032 2.21310 1.000 41.02274 98 ALA A N 1
ATOM 597 C CA . ALA A 1 79 ? 3.23410 -29.52943 0.76996 1.000 42.94992 98 ALA A CA 1
ATOM 598 C C . ALA A 1 79 ? 4.50195 -28.80703 0.32531 1.000 44.09268 98 ALA A C 1
ATOM 599 O O . ALA A 1 79 ? 5.27925 -29.33971 -0.47638 1.000 42.95828 98 ALA A O 1
ATOM 601 N N . SER A 1 80 ? 4.72775 -27.59468 0.83825 1.000 48.61197 99 SER A N 1
ATOM 602 C CA . SER A 1 80 ? 5.92743 -26.84437 0.48214 1.000 44.42805 99 SER A CA 1
ATOM 603 C C . SER A 1 80 ? 7.18979 -27.58396 0.89452 1.000 53.20809 99 SER A C 1
ATOM 604 O O . SER A 1 80 ? 8.21532 -27.50837 0.20324 1.000 52.64236 99 SER A O 1
ATOM 607 N N . MET A 1 81 ? 7.13475 -28.31371 2.00628 1.000 48.20049 100 MET A N 1
ATOM 608 C CA . MET A 1 81 ? 8.31578 -29.03722 2.44923 1.000 51.29443 100 MET A CA 1
ATOM 609 C C . MET A 1 81 ? 8.45441 -30.37786 1.73561 1.000 53.88734 100 MET A C 1
ATOM 610 O O . MET A 1 81 ? 9.58060 -30.81631 1.47915 1.000 52.05414 100 MET A O 1
ATOM 615 N N . LYS A 1 82 ? 7.33572 -31.02623 1.38454 1.000 41.28069 101 LYS A N 1
ATOM 616 C CA . LYS A 1 82 ? 7.40929 -32.26494 0.61290 1.000 43.76449 101 LYS A CA 1
ATOM 617 C C . LYS A 1 82 ? 8.09316 -32.04782 -0.73343 1.000 48.85076 101 LYS A C 1
ATOM 618 O O . LYS A 1 82 ? 8.82953 -32.92380 -1.20152 1.000 53.22777 101 LYS A O 1
ATOM 620 N N . LEU A 1 83 ? 7.85930 -30.89434 -1.36884 1.000 43.72543 102 LEU A N 1
ATOM 621 C CA . LEU A 1 83 ? 8.56712 -30.56465 -2.60058 1.000 43.73187 102 LEU A CA 1
ATOM 622 C C . LEU A 1 83 ? 10.07140 -30.54417 -2.37561 1.000 50.14749 102 LEU A C 1
ATOM 623 O O . LEU A 1 83 ? 10.83482 -31.10877 -3.16848 1.000 48.42098 102 LEU A O 1
ATOM 628 N N . GLU A 1 84 ? 10.51466 -29.90795 -1.28924 1.000 47.87659 103 GLU A N 1
ATOM 629 C CA . GLU A 1 84 ? 11.94158 -29.84433 -1.00511 1.000 51.02851 103 GLU A CA 1
ATOM 630 C C . GLU A 1 84 ? 12.50834 -31.21623 -0.66790 1.000 44.48829 103 GLU A C 1
ATOM 631 O O . GLU A 1 84 ? 13.65070 -31.51564 -1.02878 1.000 48.15566 103 GLU A O 1
ATOM 637 N N . LEU A 1 85 ? 11.73420 -32.06057 0.01708 1.000 44.50682 104 LEU A N 1
ATOM 638 C CA . LEU A 1 85 ? 12.22465 -33.39479 0.34690 1.000 43.49178 104 LEU A CA 1
ATOM 639 C C . LEU A 1 85 ? 12.31143 -34.27235 -0.89654 1.000 40.58329 104 LEU A C 1
ATOM 640 O O . LEU A 1 85 ? 13.24457 -35.07295 -1.03355 1.000 41.09118 104 LEU A O 1
ATOM 645 N N . ASP A 1 86 ? 11.35162 -34.13329 -1.81573 1.000 36.82704 105 ASP A N 1
ATOM 646 C CA . ASP A 1 86 ? 11.39856 -34.90416 -3.05540 1.000 41.19572 105 ASP A CA 1
ATOM 647 C C . ASP A 1 86 ? 12.56905 -34.46794 -3.93131 1.000 48.46002 105 ASP A C 1
ATOM 648 O O . ASP A 1 86 ? 13.24464 -35.30740 -4.53740 1.000 50.84753 105 ASP A O 1
ATOM 653 N N . ALA A 1 87 ? 12.82654 -33.15916 -4.00892 1.000 41.25319 106 ALA A N 1
ATOM 654 C CA . ALA A 1 87 ? 13.98143 -32.68274 -4.75867 1.000 40.71991 106 ALA A CA 1
ATOM 655 C C . ALA A 1 87 ? 15.28010 -33.16756 -4.12988 1.000 51.58488 106 ALA A C 1
ATOM 656 O O . ALA A 1 87 ? 16.19690 -33.59665 -4.84177 1.000 41.98893 106 ALA A O 1
ATOM 658 N N . LEU A 1 88 ? 15.37869 -33.11633 -2.79781 1.000 42.15194 107 LEU A N 1
ATOM 659 C CA . LEU A 1 88 ? 16.59535 -33.59194 -2.14396 1.000 46.25640 107 LEU A CA 1
ATOM 660 C C . LEU A 1 88 ? 16.76447 -35.09545 -2.32495 1.000 49.88684 107 LEU A C 1
ATOM 661 O O . LEU A 1 88 ? 17.86725 -35.56711 -2.62222 1.000 46.72252 107 LEU A O 1
ATOM 666 N N . ARG A 1 89 ? 15.68168 -35.86279 -2.16783 1.000 42.43001 108 ARG A N 1
ATOM 667 C CA . ARG A 1 89 ? 15.76597 -37.30756 -2.36504 1.000 47.89133 108 ARG A CA 1
ATOM 668 C C . ARG A 1 89 ? 16.10160 -37.65133 -3.81142 1.000 48.19918 108 ARG A C 1
ATOM 669 O O . ARG A 1 89 ? 16.84909 -38.60118 -4.07163 1.000 43.98917 108 ARG A O 1
ATOM 677 N N . SER A 1 90 ? 15.55403 -36.89132 -4.76327 1.000 45.94364 109 SER A N 1
ATOM 678 C CA . SER A 1 90 ? 15.85897 -37.12051 -6.17118 1.000 41.40910 109 SER A CA 1
ATOM 679 C C . SER A 1 90 ? 17.34023 -36.90232 -6.45457 1.000 53.14605 109 SER A C 1
ATOM 680 O O . SER A 1 90 ? 17.97141 -37.69609 -7.16378 1.000 51.25318 109 SER A O 1
ATOM 683 N N . LYS A 1 91 ? 17.91429 -35.83180 -5.90399 1.000 53.78248 110 LYS A N 1
ATOM 684 C CA . LYS A 1 91 ? 19.34540 -35.59993 -6.05730 1.000 45.90720 110 LYS A CA 1
ATOM 685 C C . LYS A 1 91 ? 20.16420 -36.61511 -5.26673 1.000 51.06310 110 LYS A C 1
ATOM 686 O O . LYS A 1 91 ? 21.27682 -36.96732 -5.67490 1.000 48.14253 110 LYS A O 1
ATOM 692 N N . TYR A 1 92 ? 19.62635 -37.09728 -4.14428 1.000 52.07833 111 TYR A N 1
ATOM 693 C CA . TYR A 1 92 ? 20.31262 -38.10346 -3.33849 1.000 49.44266 111 TYR A CA 1
ATOM 694 C C . TYR A 1 92 ? 20.44015 -39.42259 -4.08706 1.000 51.10754 111 TYR A C 1
ATOM 695 O O . TYR A 1 92 ? 21.49556 -40.06479 -4.04868 1.000 55.99137 111 TYR A O 1
ATOM 704 N N . GLU A 1 93 ? 19.37196 -39.84759 -4.76601 1.000 48.95875 112 GLU A N 1
ATOM 705 C CA . GLU A 1 93 ? 19.41848 -41.10820 -5.49880 1.000 55.48917 112 GLU A CA 1
ATOM 706 C C . GLU A 1 93 ? 20.30310 -41.00979 -6.73472 1.000 53.66688 112 GLU A C 1
ATOM 707 O O . GLU A 1 93 ? 20.91476 -42.00557 -7.13799 1.000 59.42965 112 GLU A O 1
ATOM 713 N N . ALA A 1 94 ? 20.38579 -39.82718 -7.34648 1.000 47.75904 113 ALA A N 1
ATOM 714 C CA . ALA A 1 94 ? 21.29147 -39.64962 -8.47399 1.000 52.70816 113 ALA A CA 1
ATOM 715 C C . ALA A 1 94 ? 22.74766 -39.78508 -8.04693 1.000 55.56481 113 ALA A C 1
ATOM 716 O O . ALA A 1 94 ? 23.57830 -40.26539 -8.82680 1.000 60.45329 113 ALA A O 1
ATOM 718 N N . LEU A 1 95 ? 23.07774 -39.37418 -6.81948 1.000 51.59203 114 LEU A N 1
ATOM 719 C CA . LEU A 1 95 ? 24.44514 -39.54294 -6.33817 1.000 51.17242 114 LEU A CA 1
ATOM 720 C C . LEU A 1 95 ? 24.75049 -41.00992 -6.06122 1.000 57.17637 114 LEU A C 1
ATOM 721 O O . LEU A 1 95 ? 25.84507 -41.49216 -6.37396 1.000 60.80006 114 LEU A O 1
ATOM 726 N N . GLN A 1 96 ? 23.79159 -41.73481 -5.48101 1.000 57.96497 115 GLN A N 1
ATOM 727 C CA . GLN A 1 96 ? 23.96945 -43.16612 -5.25808 1.000 63.67754 115 GLN A CA 1
ATOM 728 C C . GLN A 1 96 ? 24.09066 -43.91853 -6.57734 1.000 61.35485 115 GLN A C 1
ATOM 729 O O . GLN A 1 96 ? 24.88916 -44.85559 -6.69490 1.000 67.37178 115 GLN A O 1
ATOM 735 N N . THR A 1 97 ? 23.30177 -43.52539 -7.58183 1.000 56.83832 116 THR A N 1
ATOM 736 C CA . THR A 1 97 ? 23.42087 -44.14068 -8.90090 1.000 61.36673 116 THR A CA 1
ATOM 737 C C . THR A 1 97 ? 24.77987 -43.84758 -9.52493 1.000 60.79098 116 THR A C 1
ATOM 738 O O . THR A 1 97 ? 25.42599 -44.74847 -10.07432 1.000 62.10301 116 THR A O 1
ATOM 742 N N . PHE A 1 98 ? 25.23391 -42.59510 -9.44149 1.000 54.03536 117 PHE A N 1
ATOM 743 C CA . PHE A 1 98 ? 26.55362 -42.25529 -9.95885 1.000 60.30409 117 PHE A CA 1
ATOM 744 C C . PHE A 1 98 ? 27.65605 -42.99405 -9.21029 1.000 66.41967 117 PHE A C 1
ATOM 745 O O . PHE A 1 98 ? 28.65448 -43.40131 -9.81759 1.000 58.42709 117 PHE A O 1
ATOM 753 N N . ALA A 1 99 ? 27.49424 -43.18393 -7.89812 1.000 61.13061 118 ALA A N 1
ATOM 754 C CA . ALA A 1 99 ? 28.50508 -43.90579 -7.13270 1.000 64.23191 118 ALA A CA 1
ATOM 755 C C . ALA A 1 99 ? 28.61077 -45.36095 -7.57060 1.000 65.34680 118 ALA A C 1
ATOM 756 O O . ALA A 1 99 ? 29.70984 -45.92488 -7.56988 1.000 69.87984 118 ALA A O 1
ATOM 758 N N . ARG A 1 100 ? 27.48890 -45.98282 -7.94714 1.000 67.03532 119 ARG A N 1
ATOM 759 C CA . ARG A 1 100 ? 27.52041 -47.36467 -8.41345 1.000 64.61183 119 ARG A CA 1
ATOM 760 C C . ARG A 1 100 ? 28.21514 -47.50075 -9.76180 1.000 64.91151 119 ARG A C 1
ATOM 761 O O . ARG A 1 100 ? 28.73006 -48.57984 -10.07423 1.000 69.54521 119 ARG A O 1
ATOM 769 N N . THR A 1 101 ? 28.23881 -46.43499 -10.56511 1.000 63.12129 120 THR A N 1
ATOM 770 C CA . THR A 1 101 ? 28.99010 -46.46665 -11.81558 1.000 61.51352 120 THR A CA 1
ATOM 771 C C . THR A 1 101 ? 30.48221 -46.63218 -11.54954 1.000 68.41284 120 THR A C 1
ATOM 772 O O . THR A 1 101 ? 31.18352 -47.32305 -12.29907 1.000 75.77442 120 THR A O 1
ATOM 776 N N . VAL A 1 102 ? 30.97933 -46.02854 -10.47342 1.000 65.64848 121 VAL A N 1
ATOM 777 C CA . VAL A 1 102 ? 32.39233 -46.12193 -10.12448 1.000 80.19873 121 VAL A CA 1
ATOM 778 C C . VAL A 1 102 ? 32.71003 -47.52874 -9.62269 1.000 70.15602 121 VAL A C 1
ATOM 779 O O . VAL A 1 102 ? 33.61850 -48.19276 -10.11844 1.000 65.90042 121 VAL A O 1
ATOM 783 N N . HIS B 2 6 ? -63.77511 -32.38489 17.20116 1.000 93.16060 453 HIS B N 1
ATOM 784 C CA . HIS B 2 6 ? -64.64234 -31.30910 16.73625 1.000 90.03304 453 HIS B CA 1
ATOM 785 C C . HIS B 2 6 ? -63.86779 -30.29283 15.89848 1.000 81.98665 453 HIS B C 1
ATOM 786 O O . HIS B 2 6 ? -62.71526 -30.52422 15.52858 1.000 87.16477 453 HIS B O 1
ATOM 788 N N . LEU B 2 7 ? -64.50966 -29.16384 15.60748 1.000 84.23701 454 LEU B N 1
ATOM 789 C CA . LEU B 2 7 ? -63.91541 -28.14199 14.75522 1.000 67.46529 454 LEU B CA 1
ATOM 790 C C . LEU B 2 7 ? -62.95036 -27.27229 15.55367 1.000 62.68205 454 LEU B C 1
ATOM 791 O O . LEU B 2 7 ? -63.30366 -26.75440 16.61831 1.000 57.50788 454 LEU B O 1
ATOM 796 N N . THR B 2 8 ? -61.73674 -27.10017 15.02995 1.000 58.99993 455 THR B N 1
ATOM 797 C CA . THR B 2 8 ? -60.76115 -26.22168 15.65814 1.000 52.02890 455 THR B CA 1
ATOM 798 C C . THR B 2 8 ? -61.25126 -24.77243 15.63080 1.000 47.69914 455 THR B C 1
ATOM 799 O O . THR B 2 8 ? -62.25155 -24.43181 14.98975 1.000 42.25153 455 THR B O 1
ATOM 803 N N . ARG B 2 9 ? -60.51015 -23.90569 16.32771 1.000 40.33585 456 ARG B N 1
ATOM 804 C CA . ARG B 2 9 ? -60.88841 -22.49682 16.40070 1.000 47.43138 456 ARG B CA 1
ATOM 805 C C . ARG B 2 9 ? -60.83002 -21.83265 15.02759 1.000 47.15744 456 ARG B C 1
ATOM 806 O O . ARG B 2 9 ? -61.70241 -21.02727 14.67983 1.000 40.65439 456 ARG B O 1
ATOM 814 N N . ASP B 2 10 ? -59.80668 -22.15788 14.23298 1.000 39.72942 457 ASP B N 1
ATOM 815 C CA . ASP B 2 10 ? -59.69877 -21.59858 12.88704 1.000 34.60450 457 ASP B CA 1
ATOM 816 C C . ASP B 2 10 ? -60.84703 -22.05978 11.99525 1.000 26.99749 457 ASP B C 1
ATOM 817 O O . ASP B 2 10 ? -61.36572 -21.28077 11.18500 1.000 29.75635 457 ASP B O 1
ATOM 822 N N . GLU B 2 11 ? -61.24330 -23.32870 12.11360 1.000 33.25059 458 GLU B N 1
ATOM 823 C CA . GLU B 2 11 ? -62.35970 -23.82385 11.31685 1.000 42.43816 458 GLU B CA 1
ATOM 824 C C . GLU B 2 11 ? -63.65830 -23.13452 11.70975 1.000 46.14471 458 GLU B C 1
ATOM 825 O O . GLU B 2 11 ? -64.47518 -22.79259 10.84526 1.000 39.34580 458 GLU B O 1
ATOM 831 N N . LEU B 2 12 ? -63.86485 -22.92138 13.01104 1.000 41.48389 459 LEU B N 1
ATOM 832 C CA . LEU B 2 12 ? -65.06648 -22.22814 13.46167 1.000 43.25948 459 LEU B CA 1
ATOM 833 C C . LEU B 2 12 ? -65.07588 -20.78288 12.98261 1.000 37.83624 459 LEU B C 1
ATOM 834 O O . LEU B 2 12 ? -66.10582 -20.28591 12.51113 1.000 37.04066 459 LEU B O 1
ATOM 839 N N . ARG B 2 13 ? -63.93452 -20.09511 13.08094 1.000 36.56903 460 ARG B N 1
ATOM 840 C CA . ARG B 2 13 ? -63.86785 -18.71854 12.60090 1.000 30.35246 460 ARG B CA 1
ATOM 841 C C . ARG B 2 13 ? -64.18067 -18.64611 11.11171 1.000 31.65402 460 ARG B C 1
ATOM 842 O O . ARG B 2 13 ? -64.96879 -17.79817 10.67539 1.000 25.91091 460 ARG B O 1
ATOM 850 N N . ALA B 2 14 ? -63.59981 -19.55465 10.32226 1.000 30.91547 461 ALA B N 1
ATOM 851 C CA . ALA B 2 14 ? -63.82436 -19.54347 8.88061 1.000 38.71096 461 ALA B CA 1
ATOM 852 C C . ALA B 2 14 ? -65.29731 -19.75495 8.55428 1.000 31.98379 461 ALA B C 1
ATOM 853 O O . ALA B 2 14 ? -65.88310 -19.01184 7.75656 1.000 34.92025 461 ALA B O 1
ATOM 855 N N . LYS B 2 15 ? -65.92400 -20.75581 9.17388 1.000 34.02825 462 LYS B N 1
ATOM 856 C CA . LYS B 2 15 ? -67.33212 -20.99188 8.87872 1.000 34.44278 462 LYS B CA 1
ATOM 857 C C . LYS B 2 15 ? -68.20880 -19.86852 9.42148 1.000 34.70765 462 LYS B C 1
ATOM 858 O O . LYS B 2 15 ? -69.23306 -19.53495 8.81073 1.000 34.39361 462 LYS B O 1
ATOM 864 N N . ALA B 2 16 ? -67.80193 -19.23733 10.52854 1.000 26.82963 463 ALA B N 1
ATOM 865 C CA . ALA B 2 16 ? -68.56049 -18.09826 11.03831 1.000 30.49634 463 ALA B CA 1
ATOM 866 C C . ALA B 2 16 ? -68.59002 -16.94817 10.04106 1.000 37.76621 463 ALA B C 1
ATOM 867 O O . ALA B 2 16 ? -69.54613 -16.16898 10.03104 1.000 27.50090 463 ALA B O 1
ATOM 869 N N . LEU B 2 17 ? -67.56440 -16.81651 9.19592 1.000 29.30442 464 LEU B N 1
ATOM 870 C CA . LEU B 2 17 ? -67.56576 -15.78037 8.17223 1.000 30.98028 464 LEU B CA 1
ATOM 871 C C . LEU B 2 17 ? -67.96427 -16.32606 6.80590 1.000 29.66357 464 LEU B C 1
ATOM 872 O O . LEU B 2 17 ? -67.69981 -15.68235 5.78536 1.000 36.53286 464 LEU B O 1
ATOM 877 N N . HIS B 2 18 ? -68.60317 -17.49702 6.77746 1.000 33.12151 465 HIS B N 1
ATOM 878 C CA . HIS B 2 18 ? -69.10041 -18.12018 5.54886 1.000 32.39475 465 HIS B CA 1
ATOM 879 C C . HIS B 2 18 ? -67.99467 -18.26401 4.50472 1.000 39.50869 465 HIS B C 1
ATOM 880 O O . HIS B 2 18 ? -68.19353 -17.99438 3.31797 1.000 35.93733 465 HIS B O 1
ATOM 887 N N . ILE B 2 19 ? -66.81710 -18.68888 4.95378 1.000 39.59272 466 ILE B N 1
ATOM 888 C CA . ILE B 2 19 ? -65.72158 -19.02674 4.04983 1.000 34.71020 466 ILE B CA 1
ATOM 889 C C . ILE B 2 19 ? -65.98532 -20.42691 3.50922 1.000 41.51203 466 ILE B C 1
ATOM 890 O O . ILE B 2 19 ? -66.13508 -21.37328 4.29534 1.000 38.08533 466 ILE B O 1
ATOM 895 N N . PRO B 2 20 ? -66.04887 -20.61228 2.18779 1.000 47.62004 467 PRO B N 1
ATOM 896 C CA . PRO B 2 20 ? -66.35669 -21.94248 1.64307 1.000 43.94389 467 PRO B CA 1
ATOM 897 C C . PRO B 2 20 ? -65.17829 -22.90598 1.61625 1.000 38.87552 467 PRO B C 1
ATOM 898 O O . PRO B 2 20 ? -65.38969 -24.09561 1.35279 1.000 45.75707 467 PRO B O 1
ATOM 902 N N . PHE B 2 21 ? -63.95940 -22.44930 1.87620 1.000 42.28745 468 PHE B N 1
ATOM 903 C CA . PHE B 2 21 ? -62.87009 -23.40684 1.74561 1.000 38.84911 468 PHE B CA 1
ATOM 904 C C . PHE B 2 21 ? -62.54576 -24.05731 3.08523 1.000 39.81788 468 PHE B C 1
ATOM 905 O O . PHE B 2 21 ? -62.63833 -23.41287 4.13379 1.000 35.09181 468 PHE B O 1
ATOM 913 N N . PRO B 2 22 ? -62.14757 -25.32710 3.07586 1.000 32.30127 469 PRO B N 1
ATOM 914 C CA . PRO B 2 22 ? -61.59566 -25.93104 4.29122 1.000 35.27173 469 PRO B CA 1
ATOM 915 C C . PRO B 2 22 ? -60.28417 -25.26678 4.67935 1.000 44.07980 469 PRO B C 1
ATOM 916 O O . PRO B 2 22 ? -59.56576 -24.70266 3.85063 1.000 41.80341 469 PRO B O 1
ATOM 920 N N . VAL B 2 23 ? -59.97939 -25.34169 5.97554 1.000 42.41901 470 VAL B N 1
ATOM 921 C CA . VAL B 2 23 ? -58.77123 -24.70597 6.49045 1.000 37.68672 470 VAL B CA 1
ATOM 922 C C . VAL B 2 23 ? -57.52680 -25.36487 5.90622 1.000 39.10176 470 VAL B C 1
ATOM 923 O O . VAL B 2 23 ? -56.55879 -24.68190 5.55064 1.000 35.56745 470 VAL B O 1
ATOM 927 N N . GLU B 2 24 ? -57.53588 -26.69528 5.78025 1.000 37.58533 471 GLU B N 1
ATOM 928 C CA . GLU B 2 24 ? -56.39619 -27.39033 5.18835 1.000 41.24402 471 GLU B CA 1
ATOM 929 C C . GLU B 2 24 ? -56.09053 -26.85849 3.79406 1.000 53.77864 471 GLU B C 1
ATOM 930 O O . GLU B 2 24 ? -54.92216 -26.74189 3.40596 1.000 46.71448 471 GLU B O 1
ATOM 936 N N . LYS B 2 25 ? -57.13021 -26.52875 3.02653 1.000 51.07759 472 LYS B N 1
ATOM 937 C CA . LYS B 2 25 ? -56.91987 -26.01127 1.67949 1.000 42.26229 472 LYS B CA 1
ATOM 938 C C . LYS B 2 25 ? -56.35777 -24.59189 1.71880 1.000 47.61706 472 LYS B C 1
ATOM 939 O O . LYS B 2 25 ? -55.45025 -24.25717 0.94648 1.000 43.65568 472 LYS B O 1
ATOM 945 N N . ILE B 2 26 ? -56.87117 -23.75517 2.62992 1.000 39.26718 473 ILE B N 1
ATOM 946 C CA . ILE B 2 26 ? -56.40702 -22.37276 2.75995 1.000 39.19033 473 ILE B CA 1
ATOM 947 C C . ILE B 2 26 ? -54.91627 -22.32498 3.07488 1.000 41.63959 473 ILE B C 1
ATOM 948 O O . ILE B 2 26 ? -54.19391 -21.43747 2.60283 1.000 31.22256 473 ILE B O 1
ATOM 953 N N . ILE B 2 27 ? -54.43716 -23.26129 3.88777 1.000 31.65534 474 ILE B N 1
ATOM 954 C CA . ILE B 2 27 ? -53.04222 -23.25745 4.31576 1.000 41.46803 474 ILE B CA 1
ATOM 955 C C . ILE B 2 27 ? -52.12940 -23.90742 3.27831 1.000 45.28337 474 ILE B C 1
ATOM 956 O O . ILE B 2 27 ? -51.06197 -23.37343 2.96879 1.000 48.97812 474 ILE B O 1
ATOM 961 N N . ASN B 2 28 ? -52.53429 -25.04559 2.70440 1.000 42.73470 475 ASN B N 1
ATOM 962 C CA . ASN B 2 28 ? -51.61580 -25.91030 1.97060 1.000 47.15966 475 ASN B CA 1
ATOM 963 C C . ASN B 2 28 ? -51.71946 -25.81182 0.45264 1.000 51.32633 475 ASN B C 1
ATOM 964 O O . ASN B 2 28 ? -50.86780 -26.37988 -0.23927 1.000 52.59551 475 ASN B O 1
ATOM 969 N N . LEU B 2 29 ? -52.72562 -25.13274 -0.08430 1.000 47.71542 476 LEU B N 1
ATOM 970 C CA . LEU B 2 29 ? -52.79795 -24.95933 -1.52833 1.000 39.71839 476 LEU B CA 1
ATOM 971 C C . LEU B 2 29 ? -51.55352 -24.22268 -2.02296 1.000 60.80595 476 LEU B C 1
ATOM 972 O O . LEU B 2 29 ? -51.08506 -23.28632 -1.36199 1.000 52.09569 476 LEU B O 1
ATOM 977 N N . PRO B 2 30 ? -50.97586 -24.62912 -3.15623 1.000 48.21814 477 PRO B N 1
ATOM 978 C CA . PRO B 2 30 ? -49.87460 -23.85288 -3.73400 1.000 50.81190 477 PRO B CA 1
ATOM 979 C C . PRO B 2 30 ? -50.35515 -22.47207 -4.15044 1.000 53.27737 477 PRO B C 1
ATOM 980 O O . PRO B 2 30 ? -51.53102 -22.26101 -4.45599 1.000 48.67347 477 PRO B O 1
ATOM 984 N N . VAL B 2 31 ? -49.40911 -21.52941 -4.17387 1.000 49.34533 478 VAL B N 1
ATOM 985 C CA . VAL B 2 31 ? -49.73481 -20.12334 -4.40860 1.000 51.56547 478 VAL B CA 1
ATOM 986 C C . VAL B 2 31 ? -50.55011 -19.95172 -5.68930 1.000 47.54522 478 VAL B C 1
ATOM 987 O O . VAL B 2 31 ? -51.51345 -19.17582 -5.72592 1.000 47.89989 478 VAL B O 1
ATOM 991 N N . VAL B 2 32 ? -50.19258 -20.68307 -6.75043 1.000 52.70151 479 VAL B N 1
ATOM 992 C CA . VAL B 2 32 ? -50.84818 -20.50440 -8.04683 1.000 52.36573 479 VAL B CA 1
ATOM 993 C C . VAL B 2 32 ? -52.31748 -20.90772 -7.97014 1.000 60.29165 479 VAL B C 1
ATOM 994 O O . VAL B 2 32 ? -53.20257 -20.19143 -8.45590 1.000 52.28165 479 VAL B O 1
ATOM 998 N N . ASP B 2 33 ? -52.59738 -22.06779 -7.37171 1.000 51.22262 480 ASP B N 1
ATOM 999 C CA . ASP B 2 33 ? -53.97920 -22.50770 -7.22418 1.000 53.12637 480 ASP B CA 1
ATOM 1000 C C . ASP B 2 33 ? -54.73933 -21.62484 -6.24382 1.000 56.36018 480 ASP B C 1
ATOM 1001 O O . ASP B 2 33 ? -55.94025 -21.39088 -6.42299 1.000 49.64402 480 ASP B O 1
ATOM 1006 N N . PHE B 2 34 ? -54.05745 -21.12682 -5.20997 1.000 48.93231 481 PHE B N 1
ATOM 1007 C CA . PHE B 2 34 ? -54.70565 -20.24543 -4.24812 1.000 45.07445 481 PHE B CA 1
ATOM 1008 C C . PHE B 2 34 ? -55.15789 -18.94879 -4.90852 1.000 54.72428 481 PHE B C 1
ATOM 1009 O O . PHE B 2 34 ? -56.28464 -18.49256 -4.68088 1.000 48.11000 481 PHE B O 1
ATOM 1017 N N . ASN B 2 35 ? -54.30116 -18.34652 -5.74008 1.000 41.78840 482 ASN B N 1
ATOM 1018 C CA . ASN B 2 35 ? -54.66021 -17.07490 -6.36324 1.000 56.17864 482 ASN B CA 1
ATOM 1019 C C . ASN B 2 35 ? -55.84483 -17.23317 -7.30954 1.000 54.24446 482 ASN B C 1
ATOM 1020 O O . ASN B 2 35 ? -56.77849 -16.42245 -7.28037 1.000 54.63535 482 ASN B O 1
ATOM 1025 N N . GLU B 2 36 ? -55.83022 -18.27409 -8.14796 1.000 48.47406 483 GLU B N 1
ATOM 1026 C CA . GLU B 2 36 ? -56.91596 -18.47096 -9.10515 1.000 52.93026 483 GLU B CA 1
ATOM 1027 C C . GLU B 2 36 ? -58.23119 -18.78061 -8.40338 1.000 50.23468 483 GLU B C 1
ATOM 1028 O O . GLU B 2 36 ? -59.29499 -18.33436 -8.84738 1.000 48.65852 483 GLU B O 1
ATOM 1034 N N . MET B 2 37 ? -58.18181 -19.56358 -7.32254 1.000 47.00351 484 MET B N 1
ATOM 1035 C CA . MET B 2 37 ? -59.38835 -19.83686 -6.54936 1.000 53.93533 484 MET B CA 1
ATOM 1036 C C . MET B 2 37 ? -59.92998 -18.55934 -5.91950 1.000 54.97550 484 MET B C 1
ATOM 1037 O O . MET B 2 37 ? -61.13485 -18.28862 -5.98109 1.000 51.34894 484 MET B O 1
ATOM 1042 N N . MET B 2 38 ? -59.04179 -17.76707 -5.31198 1.000 55.78360 485 MET B N 1
ATOM 1043 C CA . MET B 2 38 ? -59.40733 -16.47790 -4.73237 1.000 46.10462 485 MET B CA 1
ATOM 1044 C C . MET B 2 38 ? -60.06896 -15.55658 -5.75428 1.000 53.29563 485 MET B C 1
ATOM 1045 O O . MET B 2 38 ? -60.96074 -14.77701 -5.39976 1.000 51.86094 485 MET B O 1
ATOM 1050 N N . SER B 2 39 ? -59.64451 -15.62300 -7.02105 1.000 51.87859 486 SER B N 1
ATOM 1051 C CA . SER B 2 39 ? -60.12554 -14.70087 -8.04482 1.000 54.02052 486 SER B CA 1
ATOM 1052 C C . SER B 2 39 ? -61.53704 -15.01231 -8.52176 1.000 53.12811 486 SER B C 1
ATOM 1053 O O . SER B 2 39 ? -62.12728 -14.18742 -9.22768 1.000 58.14720 486 SER B O 1
ATOM 1056 N N . LYS B 2 40 ? -62.08249 -16.17612 -8.17540 1.000 49.55198 487 LYS B N 1
ATOM 1057 C CA . LYS B 2 40 ? -63.42646 -16.56332 -8.57930 1.000 50.31523 487 LYS B CA 1
ATOM 1058 C C . LYS B 2 40 ? -64.47317 -16.23660 -7.52224 1.000 52.01832 487 LYS B C 1
ATOM 1059 O O . LYS B 2 40 ? -65.63669 -16.61565 -7.68205 1.000 55.00515 487 LYS B O 1
ATOM 1065 N N . GLU B 2 41 ? -64.09240 -15.54779 -6.45135 1.000 52.41789 488 GLU B N 1
ATOM 1066 C CA . GLU B 2 41 ? -64.99713 -15.25960 -5.34791 1.000 52.35220 488 GLU B CA 1
ATOM 1067 C C . GLU B 2 41 ? -65.16412 -13.75580 -5.17641 1.000 53.68249 488 GLU B C 1
ATOM 1068 O O . GLU B 2 41 ? -64.39052 -12.95245 -5.70386 1.000 54.07520 488 GLU B O 1
ATOM 1074 N N . GLN B 2 42 ? -66.19466 -13.38174 -4.41085 1.000 51.28368 489 GLN B N 1
ATOM 1075 C CA . GLN B 2 42 ? -66.49681 -11.98435 -4.09323 1.000 51.56255 489 GLN B CA 1
ATOM 1076 C C . GLN B 2 42 ? -66.54788 -11.84979 -2.57068 1.000 42.41128 489 GLN B C 1
ATOM 1077 O O . GLN B 2 42 ? -67.62418 -11.80728 -1.97609 1.000 46.52643 489 GLN B O 1
ATOM 1083 N N . PHE B 2 43 ? -65.37887 -11.78341 -1.94336 1.000 41.73806 490 PHE B N 1
ATOM 1084 C CA . PHE B 2 43 ? -65.28374 -11.64678 -0.49746 1.000 41.96816 490 PHE B CA 1
ATOM 1085 C C . PHE B 2 43 ? -65.23538 -10.17809 -0.09176 1.000 42.21084 490 PHE B C 1
ATOM 1086 O O . PHE B 2 43 ? -64.71961 -9.33013 -0.82257 1.000 42.38035 490 PHE B O 1
ATOM 1094 N N . ASN B 2 44 ? -65.76819 -9.88106 1.09181 1.000 31.17474 491 ASN B N 1
ATOM 1095 C CA . ASN B 2 44 ? -65.60762 -8.54658 1.64306 1.000 33.95399 491 ASN B CA 1
ATOM 1096 C C . ASN B 2 44 ? -64.28948 -8.48883 2.41831 1.000 23.59414 491 ASN B C 1
ATOM 1097 O O . ASN B 2 44 ? -63.54433 -9.46974 2.50119 1.000 30.39846 491 ASN B O 1
ATOM 1102 N N . GLU B 2 45 ? -63.99919 -7.32687 3.00908 1.000 35.15755 492 GLU B N 1
ATOM 1103 C CA . GLU B 2 45 ? -62.69217 -7.12162 3.63272 1.000 32.27225 492 GLU B CA 1
ATOM 1104 C C . GLU B 2 45 ? -62.47936 -8.05430 4.81864 1.000 37.79956 492 GLU B C 1
ATOM 1105 O O . GLU B 2 45 ? -61.38615 -8.60869 4.99196 1.000 35.99498 492 GLU B O 1
ATOM 1111 N N . ALA B 2 46 ? -63.51150 -8.24633 5.64585 1.000 33.09980 493 ALA B N 1
ATOM 1112 C CA . ALA B 2 46 ? -63.36490 -9.13150 6.79634 1.000 29.33962 493 ALA B CA 1
ATOM 1113 C C . ALA B 2 46 ? -63.02529 -10.54872 6.35899 1.000 28.69197 493 ALA B C 1
ATOM 1114 O O . ALA B 2 46 ? -62.17921 -11.20829 6.97288 1.000 28.28029 493 ALA B O 1
ATOM 1116 N N . GLN B 2 47 ? -63.67133 -11.03331 5.29690 1.000 28.97437 494 GLN B N 1
ATOM 1117 C CA . GLN B 2 47 ? -63.43187 -12.40392 4.85663 1.000 28.83199 494 GLN B CA 1
ATOM 1118 C C . GLN B 2 47 ? -62.02290 -12.56609 4.30237 1.000 33.61659 494 GLN B C 1
ATOM 1119 O O . GLN B 2 47 ? -61.35204 -13.56887 4.58043 1.000 28.77566 494 GLN B O 1
ATOM 1125 N N . LEU B 2 48 ? -61.55710 -11.58563 3.52149 1.000 29.76121 495 LEU B N 1
ATOM 1126 C CA . LEU B 2 48 ? -60.21130 -11.65770 2.96204 1.000 39.10287 495 LEU B CA 1
ATOM 1127 C C . LEU B 2 48 ? -59.15981 -11.66942 4.06278 1.000 34.16979 495 LEU B C 1
ATOM 1128 O O . LEU B 2 48 ? -58.21593 -12.46660 4.02140 1.000 33.92973 495 LEU B O 1
ATOM 1133 N N . ALA B 2 49 ? -59.31492 -10.79941 5.06443 1.000 31.11029 496 ALA B N 1
ATOM 1134 C CA . ALA B 2 49 ? -58.31218 -10.70484 6.12221 1.000 32.09854 496 ALA B CA 1
ATOM 1135 C C . ALA B 2 49 ? -58.22568 -11.99618 6.92690 1.000 28.22045 496 ALA B C 1
ATOM 1136 O O . ALA B 2 49 ? -57.13416 -12.40476 7.33865 1.000 36.31828 496 ALA B O 1
ATOM 1138 N N . LEU B 2 50 ? -59.35984 -12.66704 7.14694 1.000 28.32121 497 LEU B N 1
ATOM 1139 C CA . LEU B 2 50 ? -59.32522 -13.91916 7.90112 1.000 27.50068 497 LEU B CA 1
ATOM 1140 C C . LEU B 2 50 ? -58.65846 -15.02802 7.09756 1.000 32.04432 497 LEU B C 1
ATOM 1141 O O . LEU B 2 50 ? -57.87928 -15.81900 7.64424 1.000 32.52076 497 LEU B O 1
ATOM 1146 N N . ILE B 2 51 ? -58.96396 -15.11290 5.80259 1.000 28.10598 498 ILE B N 1
ATOM 1147 C CA . ILE B 2 51 ? -58.33404 -16.12788 4.96239 1.000 38.01070 498 ILE B CA 1
ATOM 1148 C C . ILE B 2 51 ? -56.81871 -15.95474 4.97120 1.000 33.69424 498 ILE B C 1
ATOM 1149 O O . ILE B 2 51 ? -56.06710 -16.92059 5.15600 1.000 30.73365 498 ILE B O 1
ATOM 1154 N N . ARG B 2 52 ? -56.34966 -14.71297 4.79818 1.000 28.64960 499 ARG B N 1
ATOM 1155 C CA . ARG B 2 52 ? -54.91118 -14.44734 4.80785 1.000 36.89319 499 ARG B CA 1
ATOM 1156 C C . ARG B 2 52 ? -54.29486 -14.77194 6.16281 1.000 37.17894 499 ARG B C 1
ATOM 1157 O O . ARG B 2 52 ? -53.18953 -15.32219 6.23595 1.000 39.73560 499 ARG B O 1
ATOM 1165 N N . ASP B 2 53 ? -55.00145 -14.44323 7.24723 1.000 32.93561 500 ASP B N 1
ATOM 1166 C CA . ASP B 2 53 ? -54.48768 -14.71102 8.58732 1.000 38.85587 500 ASP B CA 1
ATOM 1167 C C . ASP B 2 53 ? -54.33394 -16.20938 8.83287 1.000 38.37137 500 ASP B C 1
ATOM 1168 O O . ASP B 2 53 ? -53.33059 -16.65451 9.40567 1.000 36.96522 500 ASP B O 1
ATOM 1173 N N . ILE B 2 54 ? -55.31376 -17.00507 8.39952 1.000 31.69645 501 ILE B N 1
ATOM 1174 C CA . ILE B 2 54 ? -55.22010 -18.45339 8.56816 1.000 33.07305 501 ILE B CA 1
ATOM 1175 C C . ILE B 2 54 ? -54.06240 -19.01354 7.74710 1.000 40.00853 501 ILE B C 1
ATOM 1176 O O . ILE B 2 54 ? -53.29021 -19.85750 8.22282 1.000 33.81659 501 ILE B O 1
ATOM 1181 N N . ARG B 2 55 ? -53.90992 -18.54429 6.50948 1.000 34.15625 502 ARG B N 1
ATOM 1182 C CA . ARG B 2 55 ? -52.82939 -19.04786 5.66850 1.000 37.99587 502 ARG B CA 1
ATOM 1183 C C . ARG B 2 55 ? -51.46506 -18.62916 6.20798 1.000 33.51027 502 ARG B C 1
ATOM 1184 O O . ARG B 2 55 ? -50.54223 -19.45010 6.27631 1.000 30.21590 502 ARG B O 1
ATOM 1192 N N . ARG B 2 56 ? -51.32595 -17.36235 6.61194 1.000 29.23542 503 ARG B N 1
ATOM 1193 C CA A ARG B 2 56 ? -50.03890 -16.86275 7.08969 0.481 33.86046 503 ARG B CA 1
ATOM 1194 C CA B ARG B 2 56 ? -50.03507 -16.86915 7.08469 0.519 33.55468 503 ARG B CA 1
ATOM 1195 C C . ARG B 2 56 ? -49.59337 -17.59584 8.35059 1.000 36.61755 503 ARG B C 1
ATOM 1196 O O . ARG B 2 56 ? -48.43785 -18.02365 8.46058 1.000 33.82794 503 ARG B O 1
ATOM 1211 N N . ARG B 2 57 ? -50.50210 -17.74307 9.32188 1.000 32.07129 504 ARG B N 1
ATOM 1212 C CA . ARG B 2 57 ? -50.15142 -18.42590 10.56571 1.000 32.40912 504 ARG B CA 1
ATOM 1213 C C . ARG B 2 57 ? -49.87366 -19.90234 10.32012 1.000 32.16325 504 ARG B C 1
ATOM 1214 O O . ARG B 2 57 ? -48.94395 -20.46947 10.90698 1.000 34.43242 504 ARG B O 1
ATOM 1222 N N . GLY B 2 58 ? -50.67293 -20.54239 9.46114 1.000 28.22913 505 GLY B N 1
ATOM 1223 C CA . GLY B 2 58 ? -50.43228 -21.94207 9.14619 1.000 28.48445 505 GLY B CA 1
ATOM 1224 C C . GLY B 2 58 ? -49.07409 -22.17416 8.50957 1.000 36.94134 505 GLY B C 1
ATOM 1225 O O . GLY B 2 58 ? -48.38624 -23.15045 8.82351 1.000 34.44507 505 GLY B O 1
ATOM 1226 N N . LYS B 2 59 ? -48.66305 -21.27913 7.61070 1.000 29.52262 506 LYS B N 1
ATOM 1227 C CA . LYS B 2 59 ? -47.36852 -21.45616 6.96077 1.000 38.80102 506 LYS B CA 1
ATOM 1228 C C . LYS B 2 59 ? -46.21297 -21.04664 7.86792 1.000 37.82188 506 LYS B C 1
ATOM 1229 O O . LYS B 2 59 ? -45.14896 -21.67518 7.82943 1.000 42.74871 506 LYS B O 1
ATOM 1235 N N . ASN B 2 60 ? -46.40806 -20.02046 8.70249 1.000 32.81501 507 ASN B N 1
ATOM 1236 C CA . ASN B 2 60 ? -45.31401 -19.50968 9.52329 1.000 31.61583 507 ASN B CA 1
ATOM 1237 C C . ASN B 2 60 ? -44.94813 -20.46880 10.65284 1.000 37.63999 507 ASN B C 1
ATOM 1238 O O . ASN B 2 60 ? -43.77539 -20.54830 11.03900 1.000 37.00736 507 ASN B O 1
ATOM 1243 N N . LYS B 2 61 ? -45.91930 -21.21008 11.19359 1.000 35.25483 508 LYS B N 1
ATOM 1244 C CA . LYS B 2 61 ? -45.58535 -22.14704 12.26377 1.000 36.53385 508 LYS B CA 1
ATOM 1245 C C . LYS B 2 61 ? -44.80086 -23.33963 11.73476 1.000 37.90563 508 LYS B C 1
ATOM 1246 O O . LYS B 2 61 ? -44.03595 -23.95666 12.48603 1.000 37.93543 508 LYS B O 1
ATOM 1252 N N . VAL B 2 62 ? -44.97736 -23.68175 10.45586 1.000 31.15685 509 VAL B N 1
ATOM 1253 C CA . VAL B 2 62 ? -44.09740 -24.66330 9.82805 1.000 41.66626 509 VAL B CA 1
ATOM 1254 C C . VAL B 2 62 ? -42.69456 -24.08912 9.67301 1.000 40.30483 509 VAL B C 1
ATOM 1255 O O . VAL B 2 62 ? -41.69565 -24.77316 9.92607 1.000 43.76200 509 VAL B O 1
ATOM 1259 N N . ALA B 2 63 ? -42.59798 -22.82239 9.26012 1.000 33.31552 510 ALA B N 1
ATOM 1260 C CA . ALA B 2 63 ? -41.29747 -22.17142 9.14795 1.000 33.92481 510 ALA B CA 1
ATOM 1261 C C . ALA B 2 63 ? -40.60026 -22.06667 10.49764 1.000 39.71636 510 ALA B C 1
ATOM 1262 O O . ALA B 2 63 ? -39.36874 -22.15665 10.56784 1.000 37.12414 510 ALA B O 1
ATOM 1264 N N . ALA B 2 64 ? -41.36366 -21.88044 11.57782 1.000 43.51643 511 ALA B N 1
ATOM 1265 C CA . ALA B 2 64 ? -40.75128 -21.76312 12.89705 1.000 34.24450 511 ALA B CA 1
ATOM 1266 C C . ALA B 2 64 ? -40.17303 -23.09420 13.35621 1.000 39.72776 511 ALA B C 1
ATOM 1267 O O . ALA B 2 64 ? -39.06356 -23.13932 13.90051 1.000 42.68753 511 ALA B O 1
ATOM 1269 N N . GLN B 2 65 ? -40.90203 -24.19142 13.14379 1.000 30.95572 512 GLN B N 1
ATOM 1270 C CA . GLN B 2 65 ? -40.38130 -25.48807 13.56536 1.000 42.11559 512 GLN B CA 1
ATOM 1271 C C . GLN B 2 65 ? -39.24862 -25.95720 12.65913 1.000 46.10630 512 GLN B C 1
ATOM 1272 O O . GLN B 2 65 ? -38.32915 -26.63941 13.12445 1.000 44.95841 512 GLN B O 1
ATOM 1278 N N . ASN B 2 66 ? -39.28233 -25.59368 11.37583 1.000 36.26756 513 ASN B N 1
ATOM 1279 C CA . ASN B 2 66 ? -38.14386 -25.88445 10.51162 1.000 46.34118 513 ASN B CA 1
ATOM 1280 C C . ASN B 2 66 ? -36.91509 -25.11004 10.96592 1.000 43.43891 513 ASN B C 1
ATOM 1281 O O . ASN B 2 66 ? -35.79625 -25.63397 10.93992 1.000 45.59016 513 ASN B O 1
ATOM 1286 N N . CYS B 2 67 ? -37.11127 -23.86534 11.40598 1.000 34.70191 514 CYS B N 1
ATOM 1287 C CA . CYS B 2 67 ? -35.99001 -23.04828 11.84684 1.000 30.76994 514 CYS B CA 1
ATOM 1288 C C . CYS B 2 67 ? -35.38495 -23.58394 13.14118 1.000 43.03728 514 CYS B C 1
ATOM 1289 O O . CYS B 2 67 ? -34.16563 -23.50781 13.33389 1.000 41.49832 514 CYS B O 1
ATOM 1292 N N . ARG B 2 68 ? -36.20872 -24.14800 14.02930 1.000 39.32742 515 ARG B N 1
ATOM 1293 C CA . ARG B 2 68 ? -35.66543 -24.73859 15.24713 1.000 38.95539 515 ARG B CA 1
ATOM 1294 C C . ARG B 2 68 ? -34.90947 -26.03007 14.94145 1.000 51.61636 515 ARG B C 1
ATOM 1295 O O . ARG B 2 68 ? -33.87175 -26.30896 15.55377 1.000 50.24468 515 ARG B O 1
ATOM 1303 N N . LYS B 2 69 ? -35.39612 -26.81950 13.97952 1.000 35.91527 516 LYS B N 1
ATOM 1304 C CA . LYS B 2 69 ? -34.72558 -28.07449 13.65626 1.000 48.27759 516 LYS B CA 1
ATOM 1305 C C . LYS B 2 69 ? -33.39944 -27.83273 12.94186 1.000 42.90479 516 LYS B C 1
ATOM 1306 O O . LYS B 2 69 ? -32.45474 -28.61192 13.11116 1.000 47.53748 516 LYS B O 1
ATOM 1312 N N . ARG B 2 70 ? -33.30376 -26.75501 12.15895 1.000 36.89269 517 ARG B N 1
ATOM 1313 C CA . ARG B 2 70 ? -32.03984 -26.41874 11.51599 1.000 50.88343 517 ARG B CA 1
ATOM 1314 C C . ARG B 2 70 ? -30.99198 -25.98501 12.53408 1.000 47.09024 517 ARG B C 1
ATOM 1315 O O . ARG B 2 70 ? -29.80157 -26.25393 12.34284 1.000 51.61592 517 ARG B O 1
ATOM 1323 N N . LYS B 2 71 ? -31.40713 -25.31745 13.61456 1.000 48.85142 518 LYS B N 1
ATOM 1324 C CA . LYS B 2 71 ? -30.46179 -24.97028 14.67256 1.000 51.96812 518 LYS B CA 1
ATOM 1325 C C . LYS B 2 71 ? -29.84179 -26.21760 15.28813 1.000 50.84041 518 LYS B C 1
ATOM 1326 O O . LYS B 2 71 ? -28.62648 -26.27136 15.50804 1.000 42.37090 518 LYS B O 1
ATOM 1332 N N . LEU B 2 72 ? -30.66316 -27.23021 15.57817 1.000 49.76855 519 LEU B N 1
ATOM 1333 C CA . LEU B 2 72 ? -30.13946 -28.47053 16.14502 1.000 45.44728 519 LEU B CA 1
ATOM 1334 C C . LEU B 2 72 ? -29.22960 -29.18717 15.15645 1.000 51.81769 519 LEU B C 1
ATOM 1335 O O . LEU B 2 72 ? -28.17104 -29.69980 15.53827 1.000 52.10120 519 LEU B O 1
ATOM 1340 N N . GLU B 2 73 ? -29.63040 -29.23904 13.88305 1.000 38.92723 520 GLU B N 1
ATOM 1341 C CA . GLU B 2 73 ? -28.80768 -29.89323 12.87226 1.000 53.48345 520 GLU B CA 1
ATOM 1342 C C . GLU B 2 73 ? -27.48454 -29.16258 12.67276 1.000 50.28116 520 GLU B C 1
ATOM 1343 O O . GLU B 2 73 ? -26.44183 -29.80131 12.48950 1.000 47.09696 520 GLU B O 1
ATOM 1349 N N A ASN B 2 74 ? -27.50320 -27.82691 12.70056 0.477 47.24653 521 ASN B N 1
ATOM 1350 N N B ASN B 2 74 ? -27.50771 -27.82607 12.70487 0.523 47.23831 521 ASN B N 1
ATOM 1351 C CA A ASN B 2 74 ? -26.26348 -27.07922 12.51903 0.477 45.81534 521 ASN B CA 1
ATOM 1352 C CA B ASN B 2 74 ? -26.27846 -27.06000 12.52941 0.523 45.81677 521 ASN B CA 1
ATOM 1353 C C A ASN B 2 74 ? -25.28378 -27.33547 13.65594 0.477 48.39597 521 ASN B C 1
ATOM 1354 C C B ASN B 2 74 ? -25.29001 -27.32795 13.65563 0.523 48.40444 521 ASN B C 1
ATOM 1355 O O A ASN B 2 74 ? -24.06563 -27.31982 13.43900 0.477 43.56961 521 ASN B O 1
ATOM 1356 O O B ASN B 2 74 ? -24.07348 -27.31725 13.42961 0.523 43.49421 521 ASN B O 1
ATOM 1365 N N . ILE B 2 75 ? -25.78898 -27.57598 14.86875 1.000 44.83595 522 ILE B N 1
ATOM 1366 C CA . ILE B 2 75 ? -24.90365 -27.92760 15.97515 1.000 49.09651 522 ILE B CA 1
ATOM 1367 C C . ILE B 2 75 ? -24.25049 -29.28115 15.72190 1.000 47.23031 522 ILE B C 1
ATOM 1368 O O . ILE B 2 75 ? -23.05189 -29.46525 15.97065 1.000 46.73610 522 ILE B O 1
ATOM 1373 N N . VAL B 2 76 ? -25.02365 -30.24565 15.21472 1.000 44.62675 523 VAL B N 1
ATOM 1374 C CA . VAL B 2 76 ? -24.46886 -31.55986 14.90347 1.000 48.63137 523 VAL B CA 1
ATOM 1375 C C . VAL B 2 76 ? -23.39733 -31.44300 13.82529 1.000 50.69514 523 VAL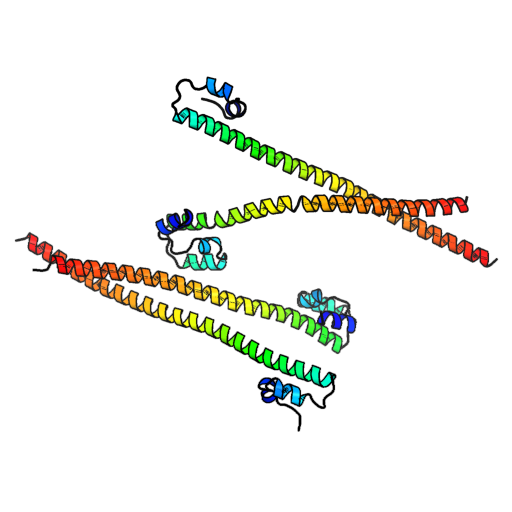 B C 1
ATOM 1376 O O . VAL B 2 76 ? -22.35816 -32.11125 13.88911 1.000 48.13201 523 VAL B O 1
ATOM 1380 N N . GLU B 2 77 ? -23.62671 -30.58394 12.82475 1.000 40.07631 524 GLU B N 1
ATOM 1381 C CA . GLU B 2 77 ? -22.63311 -30.38735 11.77306 1.000 49.51362 524 GLU B CA 1
ATOM 1382 C C . GLU B 2 77 ? -21.36583 -29.74908 12.32431 1.000 44.55110 524 GLU B C 1
ATOM 1383 O O . GLU B 2 77 ? -20.25537 -30.16254 11.97427 1.000 42.97615 524 GLU B O 1
ATOM 1389 N N . LEU B 2 78 ? -21.51256 -28.73990 13.18622 1.000 39.03705 525 LEU B N 1
ATOM 1390 C CA . LEU B 2 78 ? -20.34611 -28.10984 13.79396 1.000 46.76199 525 LEU B CA 1
ATOM 1391 C C . LEU B 2 78 ? -19.52445 -29.11641 14.59288 1.000 47.55793 525 LEU B C 1
ATOM 1392 O O . LEU B 2 78 ? -18.29382 -29.14768 14.48250 1.000 48.43402 525 LEU B O 1
ATOM 1397 N N . GLU B 2 79 ? -20.18594 -29.95246 15.39964 1.000 50.19110 526 GLU B N 1
ATOM 1398 C CA . GLU B 2 79 ? -19.46289 -30.97987 16.14625 1.000 44.72230 526 GLU B CA 1
ATOM 1399 C C . GLU B 2 79 ? -18.82792 -32.00517 15.21421 1.000 44.97400 526 GLU B C 1
ATOM 1400 O O . GLU B 2 79 ? -17.73120 -32.50200 15.49631 1.000 52.57503 526 GLU B O 1
ATOM 1406 N N . GLN B 2 80 ? -19.49826 -32.33798 14.10819 1.000 38.92969 527 GLN B N 1
ATOM 1407 C CA . GLN B 2 80 ? -18.87657 -33.18570 13.09799 1.000 49.03632 527 GLN B CA 1
ATOM 1408 C C . GLN B 2 80 ? -17.67177 -32.48926 12.47511 1.000 54.46456 527 GLN B C 1
ATOM 1409 O O . GLN B 2 80 ? -16.64345 -33.12558 12.21271 1.000 47.07565 527 GLN B O 1
ATOM 1415 N N . ASP B 2 81 ? -17.78281 -31.17884 12.23869 1.000 43.82922 528 ASP B N 1
ATOM 1416 C CA . ASP B 2 81 ? -16.66579 -30.42677 11.68100 1.000 40.02244 528 ASP B CA 1
ATOM 1417 C C . ASP B 2 81 ? -15.47875 -30.44153 12.63262 1.000 52.71480 528 ASP B C 1
ATOM 1418 O O . ASP B 2 81 ? -14.33412 -30.63808 12.20818 1.000 51.33521 528 ASP B O 1
ATOM 1423 N N . LEU B 2 82 ? -15.73597 -30.23604 13.92763 1.000 43.03420 529 LEU B N 1
ATOM 1424 C CA . LEU B 2 82 ? -14.66329 -30.28417 14.91520 1.000 54.62882 529 LEU B CA 1
ATOM 1425 C C . LEU B 2 82 ? -14.02557 -31.66676 14.96703 1.000 53.77960 529 LEU B C 1
ATOM 1426 O O . LEU B 2 82 ? -12.80115 -31.79071 15.08663 1.000 42.39589 529 LEU B O 1
ATOM 1431 N N . ASP B 2 83 ? -14.84145 -32.71939 14.87521 1.000 52.93950 530 ASP B N 1
ATOM 1432 C CA . ASP B 2 83 ? -14.30448 -34.07550 14.92220 1.000 51.29802 530 ASP B CA 1
ATOM 1433 C C . ASP B 2 83 ? -13.39062 -34.34827 13.73461 1.000 54.35919 530 ASP B C 1
ATOM 1434 O O . ASP B 2 83 ? -12.30874 -34.92652 13.89296 1.000 53.01013 530 ASP B O 1
ATOM 1439 N N . HIS B 2 84 ? -13.80633 -33.93635 12.53484 1.000 41.68024 531 HIS B N 1
ATOM 1440 C CA . HIS B 2 84 ? -12.97782 -34.17283 11.36032 1.000 59.01040 531 HIS B CA 1
ATOM 1441 C C . HIS B 2 84 ? -11.71854 -33.31895 11.39402 1.000 44.21614 531 HIS B C 1
ATOM 1442 O O . HIS B 2 84 ? -10.63406 -33.79424 11.04493 1.000 46.44569 531 HIS B O 1
ATOM 1449 N N . LEU B 2 85 ? -11.84345 -32.05926 11.81942 1.000 42.86408 532 LEU B N 1
ATOM 1450 C CA . LEU B 2 85 ? -10.68909 -31.16839 11.86269 1.000 49.21917 532 LEU B CA 1
ATOM 1451 C C . LEU B 2 85 ? -9.62340 -31.68776 12.82047 1.000 61.38070 532 LEU B C 1
ATOM 1452 O O . LEU B 2 85 ? -8.42252 -31.60139 12.53037 1.000 46.60752 532 LEU B O 1
ATOM 1457 N N . LYS B 2 86 ? -10.04385 -32.22987 13.96937 1.000 41.97560 533 LYS B N 1
ATOM 1458 C CA . LYS B 2 86 ? -9.09155 -32.83565 14.89558 1.000 51.02742 533 LYS B CA 1
ATOM 1459 C C . LYS B 2 86 ? -8.39841 -34.04034 14.27173 1.000 52.69113 533 LYS B C 1
ATOM 1460 O O . LYS B 2 86 ? -7.21217 -34.27447 14.52702 1.000 48.17777 533 LYS B O 1
ATOM 1466 N N . ASP B 2 87 ? -9.11829 -34.81377 13.45439 1.000 53.84967 534 ASP B N 1
ATOM 1467 C CA . ASP B 2 87 ? -8.49440 -35.93466 12.75855 1.000 56.97733 534 ASP B CA 1
ATOM 1468 C C . ASP B 2 87 ? -7.56751 -35.45012 11.65058 1.000 47.89542 534 ASP B C 1
ATOM 1469 O O . ASP B 2 87 ? -6.48400 -36.01116 11.45259 1.000 49.25201 534 ASP B O 1
ATOM 1474 N N . GLU B 2 88 ? -7.97180 -34.40729 10.92139 1.000 42.70091 535 GLU B N 1
ATOM 1475 C CA . GLU B 2 88 ? -7.11729 -33.87473 9.86646 1.000 47.37616 535 GLU B CA 1
ATOM 1476 C C . GLU B 2 88 ? -5.83635 -33.28516 10.44414 1.000 52.87691 535 GLU B C 1
ATOM 1477 O O . GLU B 2 88 ? -4.74626 -33.51220 9.90584 1.000 48.19731 535 GLU B O 1
ATOM 1483 N N . LYS B 2 89 ? -5.94702 -32.53900 11.54747 1.000 47.55064 536 LYS B N 1
ATOM 1484 C CA . LYS B 2 89 ? -4.75893 -32.00255 12.20498 1.000 51.47997 536 LYS B CA 1
ATOM 1485 C C . LYS B 2 89 ? -3.82869 -33.12191 12.65841 1.000 58.77429 536 LYS B C 1
ATOM 1486 O O . LYS B 2 89 ? -2.60677 -33.03597 12.47937 1.000 57.60144 536 LYS B O 1
ATOM 1492 N N . GLU B 2 90 ? -4.39078 -34.18815 13.23581 1.000 53.04145 537 GLU B N 1
ATOM 1493 C CA . GLU B 2 90 ? -3.57115 -35.32317 13.64704 1.0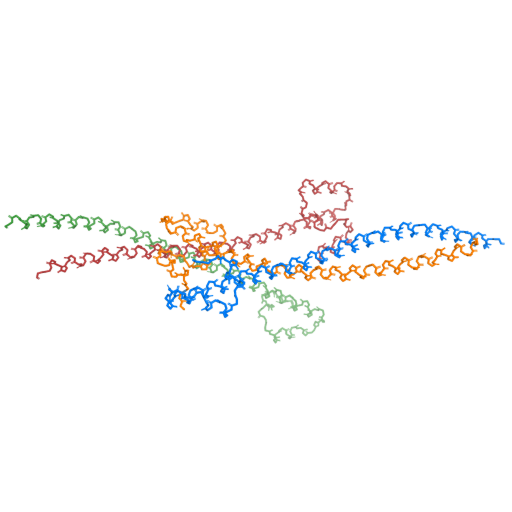00 56.25833 537 GLU B CA 1
ATOM 1494 C C . GLU B 2 90 ? -2.92209 -35.99621 12.44449 1.000 59.70538 537 GLU B C 1
ATOM 1495 O O . GLU B 2 90 ? -1.75477 -36.39785 12.50625 1.000 53.17251 537 GLU B O 1
ATOM 1501 N N . LYS B 2 91 ? -3.66208 -36.12312 11.34040 1.000 52.92299 538 LYS B N 1
ATOM 1502 C CA . LYS B 2 91 ? -3.10401 -36.73935 10.14248 1.000 53.19737 538 LYS B CA 1
ATOM 1503 C C . LYS B 2 91 ? -1.98223 -35.88928 9.55814 1.000 54.09675 538 LYS B C 1
ATOM 1504 O O . LYS B 2 91 ? -0.94684 -36.42057 9.13916 1.000 46.81344 538 LYS B O 1
ATOM 1510 N N . LEU B 2 92 ? -2.16415 -34.56692 9.53617 1.000 47.38991 539 LEU B N 1
ATOM 1511 C CA . LEU B 2 92 ? -1.13192 -33.68242 9.00416 1.000 52.26455 539 LEU B CA 1
ATOM 1512 C C . LEU B 2 92 ? 0.08800 -33.64534 9.91617 1.000 56.18187 539 LEU B C 1
ATOM 1513 O O . LEU B 2 92 ? 1.22513 -33.56000 9.43741 1.000 60.18952 539 LEU B O 1
ATOM 1518 N N . LEU B 2 93 ? -0.12978 -33.70789 11.23250 1.000 57.50147 540 LEU B N 1
ATOM 1519 C CA . LEU B 2 93 ? 0.98553 -33.77945 12.17285 1.000 57.46829 540 LEU B CA 1
ATOM 1520 C C . LEU B 2 93 ? 1.76984 -35.07587 11.99555 1.000 55.22737 540 LEU B C 1
ATOM 1521 O O . LEU B 2 93 ? 3.00668 -35.07511 12.04092 1.000 54.28968 540 LEU B O 1
ATOM 1526 N N . LYS B 2 94 ? 1.06765 -36.19179 11.77479 1.000 52.45542 541 LYS B N 1
ATOM 1527 C CA . LYS B 2 94 ? 1.75075 -37.45551 11.51186 1.000 57.02762 541 LYS B CA 1
ATOM 1528 C C . LYS B 2 94 ? 2.51737 -37.40659 10.19287 1.000 58.42801 541 LYS B C 1
ATOM 1529 O O . LYS B 2 94 ? 3.65723 -37.87899 10.11489 1.000 55.85637 541 LYS B O 1
ATOM 1535 N N . GLU B 2 95 ? 1.91169 -36.83355 9.14821 1.000 58.25583 542 GLU B N 1
ATOM 1536 C CA . GLU B 2 95 ? 2.60948 -36.68416 7.87493 1.000 61.28036 542 GLU B CA 1
ATOM 1537 C C . GLU B 2 95 ? 3.80386 -35.75060 8.01202 1.000 58.98032 542 GLU B C 1
ATOM 1538 O O . GLU B 2 95 ? 4.88303 -36.03280 7.47878 1.000 54.01069 542 GLU B O 1
ATOM 1544 N N . LYS B 2 96 ? 3.63158 -34.63697 8.72926 1.000 58.39332 543 LYS B N 1
ATOM 1545 C CA . LYS B 2 96 ? 4.75403 -33.74071 8.98364 1.000 56.94302 543 LYS B CA 1
ATOM 1546 C C . LYS B 2 96 ? 5.84949 -34.43120 9.78680 1.000 67.61568 543 LYS B C 1
ATOM 1547 O O . LYS B 2 96 ? 7.03734 -34.14697 9.58963 1.000 58.12255 543 LYS B O 1
ATOM 1553 N N . GLY B 2 97 ? 5.47367 -35.34517 10.68397 1.000 59.25233 544 GLY B N 1
ATOM 1554 C CA . GLY B 2 97 ? 6.47362 -36.05122 11.46995 1.000 54.03232 544 GLY B CA 1
ATOM 1555 C C . GLY B 2 97 ? 7.32724 -36.98372 10.62983 1.000 60.33112 544 GLY B C 1
ATOM 1556 O O . GLY B 2 97 ? 8.55622 -36.99087 10.74572 1.000 64.71418 544 GLY B O 1
ATOM 1557 N N . GLU B 2 98 ? 6.68751 -37.78870 9.77566 1.000 50.51292 545 GLU B N 1
ATOM 1558 C CA . GLU B 2 98 ? 7.44015 -38.70399 8.92376 1.000 63.56323 545 GLU B CA 1
ATOM 1559 C C . GLU B 2 98 ? 8.32501 -37.93981 7.94703 1.000 69.86713 545 GLU B C 1
ATOM 1560 O O . GLU B 2 98 ? 9.47443 -38.32612 7.70159 1.000 68.23792 545 GLU B O 1
ATOM 1566 N N . ASN B 2 99 ? 7.80513 -36.84914 7.38165 1.000 59.75627 546 ASN B N 1
ATOM 1567 C CA . ASN B 2 99 ? 8.60265 -36.02733 6.48184 1.000 60.47088 546 ASN B CA 1
ATOM 1568 C C . ASN B 2 99 ? 9.75564 -35.35615 7.21433 1.000 70.29780 546 ASN B C 1
ATOM 1569 O O . ASN B 2 99 ? 10.84084 -35.19585 6.64467 1.000 59.31792 546 ASN B O 1
ATOM 1574 N N . ASP B 2 100 ? 9.54588 -34.97538 8.47559 1.000 70.35451 547 ASP B N 1
ATOM 1575 C CA . ASP B 2 100 ? 10.62484 -34.39613 9.26787 1.000 63.38195 547 ASP B CA 1
ATOM 1576 C C . ASP B 2 100 ? 11.71525 -35.42624 9.53578 1.000 68.28621 547 ASP B C 1
ATOM 1577 O O . ASP B 2 100 ? 12.91012 -35.11665 9.44420 1.000 61.07887 547 ASP B O 1
ATOM 1582 N N . LYS B 2 101 ? 11.32048 -36.65942 9.86696 1.000 65.78229 548 LYS B N 1
ATOM 1583 C CA . LYS B 2 101 ? 12.30006 -37.70483 10.14116 1.000 65.54006 548 LYS B CA 1
ATOM 1584 C C . LYS B 2 101 ? 13.06523 -38.09995 8.88640 1.000 68.40687 548 LYS B C 1
ATOM 1585 O O . LYS B 2 101 ? 14.26129 -38.40162 8.96270 1.000 71.29569 548 LYS B O 1
ATOM 1587 N N . SER B 2 102 ? 12.39844 -38.10427 7.72936 1.000 67.48963 549 SER B N 1
ATOM 1588 C CA . SER B 2 102 ? 13.08402 -38.42896 6.48308 1.000 63.79563 549 SER B CA 1
ATOM 1589 C C . SER B 2 102 ? 14.08933 -37.34814 6.11238 1.000 63.81416 549 SER B C 1
ATOM 1590 O O . SER B 2 102 ? 15.19730 -37.65065 5.65343 1.000 64.11081 549 SER B O 1
ATOM 1593 N N . LEU B 2 103 ? 13.72026 -36.08154 6.30534 1.000 52.62800 550 LEU B N 1
ATOM 1594 C CA . LEU B 2 103 ? 14.62107 -34.99197 5.95623 1.000 62.19289 550 LEU B CA 1
ATOM 1595 C C . LEU B 2 103 ? 15.78196 -34.89810 6.93544 1.000 75.29494 550 LEU B C 1
ATOM 1596 O O . LEU B 2 103 ? 16.90176 -34.54979 6.53926 1.000 64.56034 550 LEU B O 1
ATOM 1601 N N . HIS B 2 104 ? 15.54191 -35.21785 8.20787 1.000 64.72007 551 HIS B N 1
ATOM 1602 C CA . HIS B 2 104 ? 16.61639 -35.16001 9.19159 1.000 64.15168 551 HIS B CA 1
ATOM 1603 C C . HIS B 2 104 ? 17.69074 -36.20102 8.89953 1.000 72.60614 551 HIS B C 1
ATOM 1604 O O . HIS B 2 104 ? 18.88829 -35.90878 9.00209 1.000 72.96279 551 HIS B O 1
ATOM 1611 N N . LEU B 2 105 ? 17.28593 -37.42093 8.53242 1.000 67.26962 552 LEU B N 1
ATOM 1612 C CA . LEU B 2 105 ? 18.27023 -38.47107 8.28955 1.000 63.11917 552 LEU B CA 1
ATOM 1613 C C . LEU B 2 105 ? 19.07053 -38.18845 7.02558 1.000 69.29825 552 LEU B C 1
ATOM 1614 O O . LEU B 2 105 ? 20.28396 -38.41562 6.99229 1.000 67.59644 552 LEU B O 1
ATOM 1619 N N . LEU B 2 106 ? 18.41132 -37.69006 5.97734 1.000 61.79611 553 LEU B N 1
ATOM 1620 C CA . LEU B 2 106 ? 19.12989 -37.34419 4.75767 1.000 57.01769 553 LEU B CA 1
ATOM 1621 C C . LEU B 2 106 ? 20.16300 -36.25982 5.02751 1.000 67.59971 553 LEU B C 1
ATOM 1622 O O . LEU B 2 106 ? 21.28488 -36.31814 4.51255 1.000 67.50841 553 LEU B O 1
ATOM 1627 N N . LYS B 2 107 ? 19.80684 -35.26897 5.84750 1.000 73.16839 554 LYS B N 1
ATOM 1628 C CA . LYS B 2 107 ? 20.77089 -34.24529 6.23177 1.000 72.77281 554 LYS B CA 1
ATOM 1629 C C . LYS B 2 107 ? 21.84149 -34.80734 7.15876 1.000 76.37546 554 LYS B C 1
ATOM 1630 O O . LYS B 2 107 ? 22.97893 -34.32237 7.15436 1.000 79.01340 554 LYS B O 1
ATOM 1636 N N . LYS B 2 108 ? 21.50290 -35.83088 7.94898 1.000 78.54056 555 LYS B N 1
ATOM 1637 C CA . LYS B 2 108 ? 22.47705 -36.43798 8.85123 1.000 74.15286 555 LYS B CA 1
ATOM 1638 C C . LYS B 2 108 ? 23.46553 -37.32659 8.10391 1.000 77.97670 555 LYS B C 1
ATOM 1639 O O . LYS B 2 108 ? 24.66640 -37.29655 8.39589 1.000 82.65972 555 LYS B O 1
ATOM 1641 N N . GLN B 2 109 ? 22.98435 -38.13158 7.14868 1.000 66.24435 556 GLN B N 1
ATOM 1642 C CA . GLN B 2 109 ? 23.89499 -38.96373 6.36821 1.000 79.05976 556 GLN B CA 1
ATOM 1643 C C . GLN B 2 109 ? 24.84538 -38.11173 5.53854 1.000 77.54995 556 GLN B C 1
ATOM 1644 O O . GLN B 2 109 ? 25.99574 -38.50128 5.31454 1.000 79.98301 556 GLN B O 1
ATOM 1650 N N . LEU B 2 110 ? 24.38695 -36.94868 5.08440 1.000 78.48368 557 LEU B N 1
ATOM 1651 C CA . LEU B 2 110 ? 25.22087 -36.00898 4.34910 1.000 78.90799 557 LEU B CA 1
ATOM 1652 C C . LEU B 2 110 ? 26.11753 -35.17593 5.25921 1.000 80.32097 557 LEU B C 1
ATOM 1653 O O . LEU B 2 110 ? 26.93446 -34.40111 4.75057 1.000 76.84488 557 LEU B O 1
ATOM 1658 N N . SER B 2 111 ? 25.98878 -35.32495 6.57686 1.000 81.64608 558 SER B N 1
ATOM 1659 C CA . SER B 2 111 ? 26.75831 -34.56256 7.56594 1.000 84.69046 558 SER B CA 1
ATOM 1660 C C . SER B 2 111 ? 26.74402 -33.06034 7.28984 1.000 78.15028 558 SER B C 1
ATOM 1661 O O . SER B 2 111 ? 25.76963 -32.37294 7.59831 1.000 74.19022 558 SER B O 1
ATOM 2314 N N . GLY E 1 2 ? -43.35020 -73.60323 -35.96069 1.000 77.10782 21 GLY E N 1
ATOM 2315 C CA . GLY E 1 2 ? -43.10251 -74.81170 -35.19439 1.000 81.26726 21 GLY E CA 1
ATOM 2316 C C . GLY E 1 2 ? -43.32283 -74.61721 -33.70599 1.000 103.26005 21 GLY E C 1
ATOM 2317 O O . GLY E 1 2 ? -44.46115 -74.56172 -33.23720 1.000 97.16529 21 GLY E O 1
ATOM 2318 N N . THR E 1 3 ? -42.22790 -74.51319 -32.95763 1.000 99.01171 22 THR E N 1
ATOM 2319 C CA . THR E 1 3 ? -42.29167 -74.27419 -31.52297 1.000 89.82899 22 THR E CA 1
ATOM 2320 C C . THR E 1 3 ? -42.17517 -72.79835 -31.16644 1.000 81.69027 22 THR E C 1
ATOM 2321 O O . THR E 1 3 ? -42.13952 -72.46259 -29.97941 1.000 78.89919 22 THR E O 1
ATOM 2325 N N . SER E 1 4 ? -42.11511 -71.91342 -32.15522 1.000 70.87619 23 SER E N 1
ATOM 2326 C CA . SER E 1 4 ? -42.11799 -70.48786 -31.87276 1.000 69.28030 23 SER E CA 1
ATOM 2327 C C . SER E 1 4 ? -43.49420 -70.04525 -31.38351 1.000 73.86107 23 SER E C 1
ATOM 2328 O O . SER E 1 4 ? -44.53265 -70.55510 -31.81544 1.000 64.42270 23 SER E O 1
ATOM 2331 N N . LEU E 1 5 ? -43.49343 -69.08559 -30.46594 1.000 66.27132 24 LEU E N 1
ATOM 2332 C CA . LEU E 1 5 ? -44.71484 -68.59026 -29.85048 1.000 61.98250 24 LEU E CA 1
ATOM 2333 C C . LEU E 1 5 ? -44.92577 -67.13343 -30.22831 1.000 61.90353 24 LEU E C 1
ATOM 2334 O O . LEU E 1 5 ? -44.01143 -66.31278 -30.09666 1.000 55.44865 24 LEU E O 1
ATOM 2339 N N . THR E 1 6 ? -46.13108 -66.81815 -30.68971 1.000 54.14608 25 THR E N 1
ATOM 2340 C CA . THR E 1 6 ? -46.50674 -65.43498 -30.91063 1.000 57.54209 25 THR E CA 1
ATOM 2341 C C . THR E 1 6 ? -46.72852 -64.72704 -29.57342 1.000 55.41361 25 THR E C 1
ATOM 2342 O O . THR E 1 6 ? -46.77093 -65.34600 -28.50430 1.000 54.08960 25 THR E O 1
ATOM 2346 N N . ASP E 1 7 ? -46.88509 -63.40312 -29.65122 1.000 50.31519 26 ASP E N 1
ATOM 2347 C CA . ASP E 1 7 ? -47.04815 -62.59294 -28.44789 1.000 49.10819 26 ASP E CA 1
ATOM 2348 C C . ASP E 1 7 ? -48.27443 -63.02608 -27.64926 1.000 60.49924 26 ASP E C 1
ATOM 2349 O O . ASP E 1 7 ? -48.20098 -63.21238 -26.42866 1.000 55.13275 26 ASP E O 1
ATOM 2354 N N . GLU E 1 8 ? -49.41604 -63.19206 -28.32468 1.000 54.83410 27 GLU E N 1
ATOM 2355 C CA . GLU E 1 8 ? -50.64124 -63.56543 -27.62278 1.000 62.59500 27 GLU E CA 1
ATOM 2356 C C . GLU E 1 8 ? -50.54545 -64.97109 -27.03911 1.000 59.46841 27 GLU E C 1
ATOM 2357 O O . GLU E 1 8 ? -51.02254 -65.21551 -25.92546 1.000 61.12896 27 GLU E O 1
ATOM 2363 N N . GLU E 1 9 ? -49.93016 -65.90588 -27.77130 1.000 57.11542 28 GLU E N 1
ATOM 2364 C CA . GLU E 1 9 ? -49.79000 -67.26964 -27.26741 1.000 61.73654 28 GLU E CA 1
ATOM 2365 C C . GLU E 1 9 ? -48.97520 -67.30780 -25.98063 1.000 58.16277 28 GLU E C 1
ATOM 2366 O O . GLU E 1 9 ? -49.30618 -68.05155 -25.04987 1.000 57.59728 28 GLU E O 1
ATOM 2372 N N . LEU E 1 10 ? -47.90127 -66.51949 -25.91134 1.000 56.16328 29 LEU E N 1
ATOM 2373 C CA . LEU E 1 10 ? -47.03512 -66.55335 -24.73874 1.000 60.30388 29 LEU E CA 1
ATOM 2374 C C . LEU E 1 10 ? -47.66638 -65.83790 -23.54973 1.000 58.71776 29 LEU E C 1
ATOM 2375 O O . LEU E 1 10 ? -47.53824 -66.29473 -22.40792 1.000 62.34472 29 LEU E O 1
ATOM 2380 N N . VAL E 1 11 ? -48.35608 -64.72282 -23.79608 1.000 55.89917 30 VAL E N 1
ATOM 2381 C CA . VAL E 1 11 ? -48.91776 -63.93806 -22.69999 1.000 55.53490 30 VAL E CA 1
ATOM 2382 C C . VAL E 1 11 ? -50.19376 -64.55528 -22.13562 1.000 60.90743 30 VAL E C 1
ATOM 2383 O O . VAL E 1 11 ? -50.54371 -64.28427 -20.97945 1.000 72.84095 30 VAL E O 1
ATOM 2387 N N . THR E 1 12 ? -50.89486 -65.38740 -22.90779 1.000 54.15227 31 THR E N 1
ATOM 2388 C CA . THR E 1 12 ? -52.12251 -66.03466 -22.45775 1.000 68.64944 31 THR E CA 1
ATOM 2389 C C . THR E 1 12 ? -51.90565 -67.51531 -22.15984 1.000 73.12993 31 THR E C 1
ATOM 2390 O O . THR E 1 12 ? -52.81723 -68.32891 -22.32374 1.000 79.65868 31 THR E O 1
ATOM 2394 N N . MET E 1 13 ? -50.70509 -67.87431 -21.71889 1.000 72.32716 32 MET E N 1
ATOM 2395 C CA . MET E 1 13 ? -50.32820 -69.25813 -21.47537 1.000 69.55745 32 MET E CA 1
ATOM 2396 C C . MET E 1 13 ? -50.28257 -69.53665 -19.97836 1.000 74.19899 32 MET E C 1
ATOM 2397 O O . MET E 1 13 ? -49.75137 -68.73527 -19.20241 1.000 71.57517 32 MET E O 1
ATOM 2402 N N . SER E 1 14 ? -50.84185 -70.67542 -19.57743 1.000 76.78448 33 SER E N 1
ATOM 2403 C CA . SER E 1 14 ? -50.81854 -71.06764 -18.17772 1.000 81.63847 33 SER E CA 1
ATOM 2404 C C . SER E 1 14 ? -49.40500 -71.47403 -17.76423 1.000 81.84297 33 SER E C 1
ATOM 2405 O O . SER E 1 14 ? -48.51624 -71.67923 -18.59546 1.000 82.04264 33 SER E O 1
ATOM 2408 N N . VAL E 1 15 ? -49.20227 -71.59570 -16.45104 1.000 81.82129 34 VAL E N 1
ATOM 2409 C CA . VAL E 1 15 ? -47.88600 -71.97309 -15.94534 1.000 84.87736 34 VAL E CA 1
ATOM 2410 C C . VAL E 1 15 ? -47.56615 -73.41644 -16.31355 1.000 83.94804 34 VAL E C 1
ATOM 2411 O O . VAL E 1 15 ? -46.42216 -73.74693 -16.64953 1.000 79.50105 34 VAL E O 1
ATOM 2415 N N . ARG E 1 16 ? -48.56792 -74.29791 -16.25880 1.000 77.27727 35 ARG E N 1
ATOM 2416 C CA . ARG E 1 16 ? -48.34667 -75.68987 -16.63549 1.000 80.94997 35 ARG E CA 1
ATOM 2417 C C . ARG E 1 16 ? -48.02882 -75.81359 -18.12024 1.000 86.42627 35 ARG E C 1
ATOM 2418 O O . ARG E 1 16 ? -47.13206 -76.57226 -18.50798 1.000 80.46702 35 ARG E O 1
ATOM 2420 N N . GLU E 1 17 ? -48.75219 -75.07569 -18.96617 1.000 82.79547 36 GLU E N 1
ATOM 2421 C CA . GLU E 1 17 ? -48.44433 -75.07687 -20.39173 1.000 76.67207 36 GLU E CA 1
ATOM 2422 C C . GLU E 1 17 ? -47.08170 -74.45801 -20.66627 1.000 82.24772 36 GLU E C 1
ATOM 2423 O O . GLU E 1 17 ? -46.36040 -74.91649 -21.56056 1.000 74.47235 36 GLU E O 1
ATOM 2429 N N . LEU E 1 18 ? -46.71604 -73.42113 -19.91007 1.000 80.22742 37 LEU E N 1
ATOM 2430 C CA . LEU E 1 18 ? -45.42318 -72.77615 -20.10423 1.000 72.27749 37 LEU E CA 1
ATOM 2431 C C . LEU E 1 18 ? -44.28183 -73.72002 -19.75207 1.000 73.05445 37 LEU E C 1
ATOM 2432 O O . LEU E 1 18 ? -43.32866 -73.87002 -20.52477 1.000 72.00557 37 LEU E O 1
ATOM 2437 N N . ASN E 1 19 ? -44.36412 -74.36781 -18.58687 1.000 70.62871 38 ASN E N 1
ATOM 2438 C CA . ASN E 1 19 ? -43.29742 -75.26994 -18.16449 1.000 75.59689 38 ASN E CA 1
ATOM 2439 C C . ASN E 1 19 ? -43.13837 -76.42845 -19.13990 1.000 70.71767 38 ASN E C 1
ATOM 2440 O O . ASN E 1 19 ? -42.01463 -76.85708 -19.42851 1.000 68.71067 38 ASN E O 1
ATOM 2445 N N . GLN E 1 20 ? -44.25272 -76.93929 -19.66792 1.000 70.09031 39 GLN E N 1
ATOM 2446 C CA . GLN E 1 20 ? -44.17767 -77.99434 -20.67258 1.000 75.91078 39 GLN E CA 1
ATOM 2447 C C . GLN E 1 20 ? -43.44512 -77.51214 -21.91846 1.000 73.45699 39 GLN E C 1
ATOM 2448 O O . GLN E 1 20 ? -42.66434 -78.25966 -22.52052 1.000 72.47002 39 GLN E O 1
ATOM 2454 N N . HIS E 1 21 ? -43.67114 -76.25623 -22.30793 1.000 68.14846 40 HIS E N 1
ATOM 2455 C CA . HIS E 1 21 ? -43.02903 -75.71769 -23.50083 1.000 69.92210 40 HIS E CA 1
ATOM 2456 C C . HIS E 1 21 ? -41.52604 -75.54586 -23.30747 1.000 70.33375 40 HIS E C 1
ATOM 2457 O O . HIS E 1 21 ? -40.76626 -75.61918 -24.28021 1.000 76.59532 40 HIS E O 1
ATOM 2464 N N . LEU E 1 22 ? -41.07729 -75.32030 -22.07015 1.000 68.20891 41 LEU E N 1
ATOM 2465 C CA . LEU E 1 22 ? -39.65160 -75.16865 -21.80264 1.000 72.29324 41 LEU E CA 1
ATOM 2466 C C . LEU E 1 22 ? -38.87967 -76.47616 -21.93285 1.000 76.20046 41 LEU E C 1
ATOM 2467 O O . LEU E 1 22 ? -37.64660 -76.43940 -22.01636 1.000 73.76270 41 LEU E O 1
ATOM 2472 N N . ARG E 1 23 ? -39.56174 -77.61940 -21.94421 1.000 69.63361 42 ARG E N 1
ATOM 2473 C CA . ARG E 1 23 ? -38.87800 -78.90016 -22.06624 1.000 75.97858 42 ARG E CA 1
ATOM 2474 C C . ARG E 1 23 ? -38.22083 -79.00420 -23.43736 1.000 81.49052 42 ARG E C 1
ATOM 2475 O O . ARG E 1 23 ? -38.90129 -78.94316 -24.46719 1.000 81.92686 42 ARG E O 1
ATOM 2483 N N . GLY E 1 24 ? -36.89749 -79.15601 -23.45038 1.000 90.77527 43 GLY E N 1
ATOM 2484 C CA . GLY E 1 24 ? -36.12553 -79.25599 -24.67050 1.000 89.70827 43 GLY E CA 1
ATOM 2485 C C . GLY E 1 24 ? -35.22502 -78.06895 -24.93882 1.000 86.01590 43 GLY E C 1
ATOM 2486 O O . GLY E 1 24 ? -34.23352 -78.21371 -25.66776 1.000 89.80177 43 GLY E O 1
ATOM 2487 N N . LEU E 1 25 ? -35.53643 -76.90561 -24.37556 1.000 74.19305 44 LEU E N 1
ATOM 2488 C CA . LEU E 1 25 ? -34.72815 -75.71280 -24.57078 1.000 79.37785 44 LEU E CA 1
ATOM 2489 C C . LEU E 1 25 ? -33.66515 -75.59544 -23.48094 1.000 79.46714 44 LEU E C 1
ATOM 2490 O O . LEU E 1 25 ? -33.78226 -76.16939 -22.39525 1.000 70.41860 44 LEU E O 1
ATOM 2495 N N . SER E 1 26 ? -32.61731 -74.83413 -23.78958 1.000 82.97423 45 SER E N 1
ATOM 2496 C CA . SER E 1 26 ? -31.50472 -74.63768 -22.87427 1.000 82.84356 45 SER E CA 1
ATOM 2497 C C . SER E 1 26 ? -31.87705 -73.64294 -21.77646 1.000 88.06735 45 SER E C 1
ATOM 2498 O O . SER E 1 26 ? -32.87401 -72.92003 -21.86192 1.000 79.62497 45 SER E O 1
ATOM 2501 N N . LYS E 1 27 ? -31.04149 -73.60454 -20.73324 1.000 91.91904 46 LYS E N 1
ATOM 2502 C CA . LYS E 1 27 ? -31.28025 -72.69115 -19.61950 1.000 88.91449 46 LYS E CA 1
ATOM 2503 C C . LYS E 1 27 ? -31.26133 -71.23684 -20.07068 1.000 89.81436 46 LYS E C 1
ATOM 2504 O O . LYS E 1 27 ? -31.89508 -70.38335 -19.43853 1.000 85.61880 46 LYS E O 1
ATOM 2510 N N . GLU E 1 28 ? -30.54433 -70.93650 -21.15768 1.000 90.68007 47 GLU E N 1
ATOM 2511 C CA . GLU E 1 28 ? -30.50811 -69.57736 -21.68746 1.000 85.21572 47 GLU E CA 1
ATOM 2512 C C . GLU E 1 28 ? -31.78872 -69.24372 -22.44575 1.000 84.46457 47 GLU E C 1
ATOM 2513 O O . GLU E 1 28 ? -32.29477 -68.11911 -22.35141 1.000 71.80357 47 GLU E O 1
ATOM 2519 N N . GLU E 1 29 ? -32.32245 -70.20284 -23.20799 1.000 82.79019 48 GLU E N 1
ATOM 2520 C CA . GLU E 1 29 ? -33.58819 -69.97137 -23.89487 1.000 80.15228 48 GLU E CA 1
ATOM 2521 C C . GLU E 1 29 ? -34.74891 -69.88684 -22.91231 1.000 75.44866 48 GLU E C 1
ATOM 2522 O O . GLU E 1 29 ? -35.76282 -69.24494 -23.21110 1.000 64.23751 48 GLU E O 1
ATOM 2528 N N . ILE E 1 30 ? -34.62042 -70.52386 -21.74363 1.000 77.43244 49 ILE E N 1
ATOM 2529 C CA . ILE E 1 30 ? -35.65193 -70.41305 -20.71599 1.000 73.14163 49 ILE E CA 1
ATOM 2530 C C . ILE E 1 30 ? -35.65702 -69.00987 -20.12006 1.000 75.77922 49 ILE E C 1
ATOM 2531 O O . ILE E 1 30 ? -36.72097 -68.41502 -19.90774 1.000 69.93993 49 ILE E O 1
ATOM 2536 N N . VAL E 1 31 ? -34.47117 -68.45457 -19.85311 1.000 77.53338 50 VAL E N 1
ATOM 2537 C CA . VAL E 1 31 ? -34.38330 -67.10754 -19.29612 1.000 73.27086 50 VAL E CA 1
ATOM 2538 C C . VAL E 1 31 ? -34.86860 -66.07792 -20.30946 1.000 69.40669 50 VAL E C 1
ATOM 2539 O O . VAL E 1 31 ? -35.60362 -65.14423 -19.96405 1.000 71.70693 50 VAL E O 1
ATOM 2543 N N . GLN E 1 32 ? -34.47695 -66.23784 -21.57635 1.000 64.00001 51 GLN E N 1
ATOM 2544 C CA . GLN E 1 32 ? -34.90834 -65.30583 -22.61304 1.000 66.74415 51 GLN E CA 1
ATOM 2545 C C . GLN E 1 32 ? -36.41907 -65.35983 -22.81877 1.000 61.76625 51 GLN E C 1
ATOM 2546 O O . GLN E 1 32 ? -37.06310 -64.31921 -22.99977 1.000 61.22330 51 GLN E O 1
ATOM 2552 N N . LEU E 1 33 ? -37.00456 -66.55994 -22.78526 1.000 56.65869 52 LEU E N 1
ATOM 2553 C CA . LEU E 1 33 ? -38.45049 -66.67615 -22.94813 1.000 56.18301 52 LEU E CA 1
ATOM 2554 C C . LEU E 1 33 ? -39.19055 -66.15419 -21.72142 1.000 55.02520 52 LEU E C 1
ATOM 2555 O O . LEU E 1 33 ? -40.22021 -65.48153 -21.85179 1.000 52.92477 52 LEU E O 1
ATOM 2560 N N . LYS E 1 34 ? -38.68389 -66.45072 -20.52152 1.000 52.52216 53 LYS E N 1
ATOM 2561 C CA . LYS E 1 34 ? -39.32275 -65.93988 -19.31385 1.000 57.78615 53 LYS E CA 1
ATOM 2562 C C . LYS E 1 34 ? -39.24151 -64.42218 -19.24266 1.000 56.32052 53 LYS E C 1
ATOM 2563 O O . LYS E 1 34 ? -40.17282 -63.77706 -18.75091 1.000 52.10098 53 LYS E O 1
ATOM 2569 N N . GLN E 1 35 ? -38.14851 -63.83444 -19.73367 1.000 54.81246 54 GLN E N 1
ATOM 2570 C CA . GLN E 1 35 ? -38.06594 -62.37917 -19.78539 1.000 59.00183 54 GLN E CA 1
ATOM 2571 C C . GLN E 1 35 ? -39.06519 -61.80889 -20.78635 1.000 55.59315 54 GLN E C 1
ATOM 2572 O O . GLN E 1 35 ? -39.71558 -60.79227 -20.51231 1.000 49.55399 54 GLN E O 1
ATOM 2578 N N . ARG E 1 36 ? -39.20958 -62.45970 -21.94586 1.000 51.75727 55 ARG E N 1
ATOM 2579 C CA . ARG E 1 36 ? -40.15117 -61.98835 -22.95807 1.000 51.69712 55 ARG E CA 1
ATOM 2580 C C . ARG E 1 36 ? -41.58846 -62.06339 -22.45470 1.000 45.84406 55 ARG E C 1
ATOM 2581 O O . ARG E 1 36 ? -42.39150 -61.15834 -22.71456 1.000 41.46317 55 ARG E O 1
ATOM 2589 N N . ARG E 1 37 ? -41.92920 -63.13246 -21.73079 1.000 43.84996 56 ARG E N 1
ATOM 2590 C CA . ARG E 1 37 ? -43.27003 -63.24532 -21.16596 1.000 48.22678 56 ARG E CA 1
ATOM 2591 C C . ARG E 1 37 ? -43.53072 -62.13911 -20.15372 1.000 45.12838 56 ARG E C 1
ATOM 2592 O O . ARG E 1 37 ? -44.59220 -61.50409 -20.17424 1.000 46.15787 56 ARG E O 1
ATOM 2600 N N . ARG E 1 38 ? -42.56668 -61.88734 -19.26562 1.000 45.04213 57 ARG E N 1
ATOM 2601 C CA . ARG E 1 38 ? -42.72506 -60.82129 -18.28258 1.000 39.88894 57 ARG E CA 1
ATOM 2602 C C . ARG E 1 38 ? -42.85431 -59.46168 -18.96106 1.000 41.91500 57 ARG E C 1
ATOM 2603 O O . ARG E 1 38 ? -43.67109 -58.62856 -18.55032 1.000 40.40085 57 ARG E O 1
ATOM 2611 N N . THR E 1 39 ? -42.07408 -59.23022 -20.02006 1.000 44.38109 58 THR E N 1
ATOM 2612 C CA . THR E 1 39 ? -42.14064 -57.95628 -20.73057 1.000 42.84614 58 THR E CA 1
ATOM 2613 C C . THR E 1 39 ? -43.50392 -57.76023 -21.38839 1.000 40.91511 58 THR E C 1
ATOM 2614 O O . THR E 1 39 ? -44.05561 -56.65277 -21.37179 1.000 39.32254 58 THR E O 1
ATOM 2618 N N . LEU E 1 40 ? -44.07186 -58.82684 -21.95710 1.000 36.48692 59 LEU E N 1
ATOM 2619 C CA . LEU E 1 40 ? -45.39682 -58.72137 -22.55979 1.000 41.90221 59 LEU E CA 1
ATOM 2620 C C . LEU E 1 40 ? -46.48655 -58.49811 -21.51361 1.000 50.38846 59 LEU E C 1
ATOM 2621 O O . LEU E 1 40 ? -47.48609 -57.82735 -21.79900 1.000 39.16799 59 LEU E O 1
ATOM 2626 N N . LYS E 1 41 ? -46.32663 -59.05418 -20.30875 1.000 43.43118 60 LYS E N 1
ATOM 2627 C CA . LYS E 1 41 ? -47.29808 -58.78659 -19.25163 1.000 43.86849 60 LYS E CA 1
ATOM 2628 C C . LYS E 1 41 ? -47.19129 -57.34453 -18.76877 1.000 38.29463 60 LYS E C 1
ATOM 2629 O O . LYS E 1 41 ? -48.21028 -56.67811 -18.55637 1.000 39.45065 60 LYS E O 1
ATOM 2635 N N . ASN E 1 42 ? -45.96094 -56.84659 -18.60272 1.000 38.64648 61 ASN E N 1
ATOM 2636 C CA . ASN E 1 42 ? -45.75251 -55.45577 -18.21096 1.000 37.76010 61 ASN E CA 1
ATOM 2637 C C . ASN E 1 42 ? -46.35034 -54.48471 -19.22267 1.000 35.34348 61 ASN E C 1
ATOM 2638 O O . ASN E 1 42 ? -46.84471 -53.41686 -18.84097 1.000 38.33032 61 ASN E O 1
ATOM 2643 N N . ARG E 1 43 ? -46.30289 -54.82676 -20.51221 1.000 37.80629 62 ARG E N 1
ATOM 2644 C CA . ARG E 1 43 ? -46.94419 -53.99215 -21.52322 1.000 38.55636 62 ARG E CA 1
ATOM 2645 C C . ARG E 1 43 ? -48.44818 -53.91525 -21.28800 1.000 36.88503 62 ARG E C 1
ATOM 2646 O O . ARG E 1 43 ? -49.05325 -52.84539 -21.42828 1.000 33.00477 62 ARG E O 1
ATOM 2654 N N . GLY E 1 44 ? -49.06704 -55.03797 -20.91818 1.000 33.46463 63 GLY E N 1
ATOM 2655 C CA . GLY E 1 44 ? -50.48297 -55.01351 -20.59210 1.000 37.40683 63 GLY E CA 1
ATOM 2656 C C . GLY E 1 44 ? -50.77833 -54.21497 -19.33469 1.000 39.38206 63 GLY E C 1
ATOM 2657 O O . GLY E 1 44 ? -51.74348 -53.44790 -19.29241 1.000 35.09644 63 GLY E O 1
ATOM 2658 N N . TYR E 1 45 ? -49.94504 -54.37562 -18.29862 1.000 36.33232 64 TYR E N 1
ATOM 2659 C CA . TYR E 1 45 ? -50.14072 -53.63251 -17.05566 1.000 34.94570 64 TYR E CA 1
ATOM 2660 C C . TYR E 1 45 ? -50.06748 -52.12953 -17.29143 1.000 34.55830 64 TYR E C 1
ATOM 2661 O O . TYR E 1 45 ? -50.86272 -51.36523 -16.73310 1.000 35.36971 64 TYR E O 1
ATOM 2670 N N . ALA E 1 46 ? -49.11422 -51.68849 -18.11486 1.000 34.38882 65 ALA E N 1
ATOM 2671 C CA . ALA E 1 46 ? -48.95538 -50.26275 -18.37394 1.000 34.90599 65 ALA E CA 1
ATOM 2672 C C . ALA E 1 46 ? -50.14193 -49.70903 -19.14692 1.000 30.82772 65 ALA E C 1
ATOM 2673 O O . ALA E 1 46 ? -50.54915 -48.56229 -18.93166 1.000 33.67571 65 ALA E O 1
ATOM 2675 N N . ALA E 1 47 ? -50.71017 -50.50659 -20.05520 1.000 34.55297 66 ALA E N 1
ATOM 2676 C CA . ALA E 1 47 ? -51.88753 -50.05269 -20.79073 1.000 40.26813 66 ALA E CA 1
ATOM 2677 C C . ALA E 1 47 ? -53.10121 -49.94398 -19.87503 1.000 35.58953 66 ALA E C 1
ATOM 2678 O O . ALA E 1 47 ? -53.86941 -48.97819 -19.96512 1.000 33.00350 66 ALA E O 1
ATOM 2680 N N . SER E 1 48 ? -53.29178 -50.92386 -18.98683 1.000 36.12959 67 SER E N 1
ATOM 2681 C CA . SER E 1 48 ? -54.36975 -50.82210 -18.00641 1.000 39.24920 67 SER E CA 1
ATOM 2682 C C . SER E 1 48 ? -54.17180 -49.60729 -17.11368 1.000 36.45622 67 SER E C 1
ATOM 2683 O O . SER E 1 48 ? -55.13382 -48.90238 -16.78615 1.000 32.94871 67 SER E O 1
ATOM 2686 N N . CYS E 1 49 ? -52.92117 -49.34011 -16.72408 1.000 35.97411 68 CYS E N 1
ATOM 2687 C CA . CYS E 1 49 ? -52.63149 -48.18154 -15.88590 1.000 35.95646 68 CYS E CA 1
ATOM 2688 C C . CYS E 1 49 ? -53.00061 -46.88100 -16.59333 1.000 41.70959 68 CYS E C 1
ATOM 2689 O O . CYS E 1 49 ? -53.54711 -45.96352 -15.97127 1.000 42.36883 68 CYS E O 1
ATOM 2692 N N . ARG E 1 50 ? -52.73311 -46.78982 -17.90066 1.000 37.65565 69 ARG E N 1
ATOM 2693 C CA . ARG E 1 50 ? -53.10592 -45.58655 -18.64166 1.000 38.54552 69 ARG E CA 1
ATOM 2694 C C . ARG E 1 50 ? -54.61740 -45.47023 -18.79995 1.000 39.12685 69 ARG E C 1
ATOM 2695 O O . ARG E 1 50 ? -55.17306 -44.37658 -18.64664 1.000 39.11104 69 ARG E O 1
ATOM 2703 N N . VAL E 1 51 ? -55.29752 -46.57509 -19.13042 1.000 32.13882 70 VAL E N 1
ATOM 2704 C CA . VAL E 1 51 ? -56.76150 -46.55800 -19.17249 1.000 42.13479 70 VAL E CA 1
ATOM 2705 C C . VAL E 1 51 ? -57.32568 -46.07117 -17.84323 1.000 36.14882 70 VAL E C 1
ATOM 2706 O O . VAL E 1 51 ? -58.29291 -45.30075 -17.80410 1.000 31.11938 70 VAL E O 1
ATOM 2710 N N . LYS E 1 52 ? -56.72596 -46.51112 -16.73608 1.000 31.22675 71 LYS E N 1
ATOM 2711 C CA . LYS E 1 52 ? -57.18572 -46.09445 -15.41570 1.000 36.68666 71 LYS E CA 1
ATOM 2712 C C . LYS E 1 52 ? -57.05943 -44.58342 -15.23336 1.000 34.94269 71 LYS E C 1
ATOM 2713 O O . LYS E 1 52 ? -57.98303 -43.93373 -14.72644 1.000 34.44905 71 LYS E O 1
ATOM 2719 N N . ARG E 1 53 ? -55.92807 -44.00448 -15.65027 1.000 36.64089 72 ARG E N 1
ATOM 2720 C CA . ARG E 1 53 ? -55.76352 -42.55305 -15.57739 1.000 42.09572 72 ARG E CA 1
ATOM 2721 C C . ARG E 1 53 ? -56.80705 -41.83252 -16.42357 1.000 38.45208 72 ARG E C 1
ATOM 2722 O O . ARG E 1 53 ? -57.42313 -40.86128 -15.96684 1.000 32.34287 72 ARG E O 1
ATOM 2730 N N . VAL E 1 54 ? -57.02122 -42.29293 -17.66050 1.000 29.27874 73 VAL E N 1
ATOM 2731 C CA . VAL E 1 54 ? -58.02383 -41.66591 -18.52236 1.000 31.85222 73 VAL E CA 1
ATOM 2732 C C . VAL E 1 54 ? -59.41677 -41.79491 -17.90595 1.000 28.43125 73 VAL E C 1
ATOM 2733 O O . VAL E 1 54 ? -60.22749 -40.86161 -17.96165 1.000 31.30685 73 VAL E O 1
ATOM 2737 N N . THR E 1 55 ? -59.70771 -42.94509 -17.29272 1.000 30.78462 74 THR E N 1
ATOM 2738 C CA . THR E 1 55 ? -61.02789 -43.17115 -16.70662 1.000 38.17477 74 THR E CA 1
ATOM 2739 C C . THR E 1 55 ? -61.31761 -42.19355 -15.57067 1.000 29.07523 74 THR E C 1
ATOM 2740 O O . THR E 1 55 ? -62.43459 -41.67604 -15.46194 1.000 35.60102 74 THR E O 1
ATOM 2744 N N . GLN E 1 56 ? -60.32477 -41.92135 -14.71706 1.000 30.60488 75 GLN E N 1
ATOM 2745 C CA . GLN E 1 56 ? -60.53456 -40.96085 -13.63647 1.000 31.32200 75 GLN E CA 1
ATOM 2746 C C . GLN E 1 56 ? -60.76347 -39.55692 -14.18263 1.000 35.47739 75 GLN E C 1
ATOM 2747 O O . GLN E 1 56 ? -61.66452 -38.84356 -13.72312 1.000 33.58806 75 GLN E O 1
ATOM 2753 N N . LYS E 1 57 ? -59.95972 -39.14668 -15.16471 1.000 30.18717 76 LYS E N 1
ATOM 2754 C CA . LYS E 1 57 ? -60.10122 -37.81347 -15.74079 1.000 37.94226 76 LYS E CA 1
ATOM 2755 C C . LYS E 1 57 ? -61.46444 -37.64268 -16.40022 1.000 32.46928 76 LYS E C 1
ATOM 2756 O O . LYS E 1 57 ? -62.13669 -36.62222 -16.21242 1.000 37.29298 76 LYS E O 1
ATOM 2762 N N . GLU E 1 58 ? -61.88860 -38.63840 -17.18170 1.000 31.66726 77 GLU E N 1
ATOM 2763 C CA . GLU E 1 58 ? -63.18527 -38.55433 -17.84398 1.000 31.74225 77 GLU E CA 1
ATOM 2764 C C . GLU E 1 58 ? -64.32908 -38.51743 -16.83934 1.000 34.89076 77 GLU E C 1
ATOM 2765 O O . GLU E 1 58 ? -65.35092 -37.86605 -17.08491 1.000 29.65770 77 GLU E O 1
ATOM 2771 N N . GLU E 1 59 ? -64.17910 -39.19796 -15.70251 1.000 28.52984 78 GLU E N 1
ATOM 2772 C CA . GLU E 1 59 ? -65.23412 -39.16124 -14.69413 1.000 35.77977 78 GLU E CA 1
ATOM 2773 C C . GLU E 1 59 ? -65.31995 -37.78885 -14.03499 1.000 39.43406 78 GLU E C 1
ATOM 2774 O O . GLU E 1 59 ? -66.42020 -37.28198 -13.77784 1.000 34.13975 78 GLU E O 1
ATOM 2780 N N . LEU E 1 60 ? -64.16852 -37.17063 -13.76518 1.000 32.36956 79 LEU E N 1
ATOM 2781 C CA . LEU E 1 60 ? -64.15625 -35.81545 -13.22473 1.000 30.46338 79 LEU E CA 1
ATOM 2782 C C . LEU E 1 60 ? -64.75499 -34.82633 -14.21617 1.000 41.52188 79 LEU E C 1
ATOM 2783 O O . LEU E 1 60 ? -65.48266 -33.90456 -13.82442 1.000 27.94887 79 LEU E O 1
ATOM 2788 N N . GLU E 1 61 ? -64.46509 -35.00853 -15.50994 1.000 31.83494 80 GLU E N 1
ATOM 2789 C CA . GLU E 1 61 ? -65.03231 -34.13363 -16.53187 1.000 37.55316 80 GLU E CA 1
ATOM 2790 C C . GLU E 1 61 ? -66.53959 -34.32124 -16.66438 1.000 34.16590 80 GLU E C 1
ATOM 2791 O O . GLU E 1 61 ? -67.26217 -33.35287 -16.92762 1.000 33.88245 80 GLU E O 1
ATOM 2797 N N . LYS E 1 62 ? -67.02889 -35.55187 -16.49169 1.000 29.66813 81 LYS E N 1
ATOM 2798 C CA . LYS E 1 62 ? -68.46671 -35.79339 -16.54722 1.000 33.07787 81 LYS E CA 1
ATOM 2799 C C . LYS E 1 62 ? -69.17751 -35.14449 -15.36442 1.000 34.46868 81 LYS E C 1
ATOM 2800 O O . LYS E 1 62 ? -70.24579 -34.54423 -15.52918 1.000 32.90267 81 LYS E O 1
ATOM 2806 N N . GLN E 1 63 ? -68.59264 -35.23906 -14.16580 1.000 29.34655 82 GLN E N 1
ATOM 2807 C CA . GLN E 1 63 ? -69.17592 -34.55978 -13.01266 1.000 31.65368 82 GLN E CA 1
ATOM 2808 C C . GLN E 1 63 ? -69.15213 -33.05014 -13.18782 1.000 36.65648 82 GLN E C 1
ATOM 2809 O O . GLN E 1 63 ? -70.07694 -32.36018 -12.74583 1.000 32.49870 82 GLN E O 1
ATOM 2815 N N . LYS E 1 64 ? -68.11245 -32.52114 -13.83560 1.000 31.57754 83 LYS E N 1
ATOM 2816 C CA . LYS E 1 64 ? -68.03287 -31.08133 -14.05525 1.000 35.81504 83 LYS E CA 1
ATOM 2817 C C . LYS E 1 64 ? -69.12360 -30.61175 -15.01242 1.000 37.31027 83 LYS E C 1
ATOM 2818 O O . LYS E 1 64 ? -69.85012 -29.65266 -14.72048 1.000 31.64368 83 LYS E O 1
ATOM 2824 N N . ALA E 1 65 ? -69.25891 -31.28582 -16.16021 1.000 30.96763 84 ALA E N 1
ATOM 2825 C CA . ALA E 1 65 ? -70.26338 -30.88985 -17.14556 1.000 37.56555 84 ALA E CA 1
ATOM 2826 C C . ALA E 1 65 ? -71.67102 -30.95739 -16.56431 1.000 30.31126 84 ALA E C 1
ATOM 2827 O O . ALA E 1 65 ? -72.51876 -30.11560 -16.87743 1.000 36.03145 84 ALA E O 1
ATOM 2829 N N . GLU E 1 66 ? -71.93951 -31.95517 -15.71995 1.000 38.55527 85 GLU E N 1
ATOM 2830 C CA . GLU E 1 66 ? -73.25190 -32.05790 -15.08526 1.000 37.11317 85 GLU E CA 1
ATOM 2831 C C . GLU E 1 66 ? -73.49196 -30.89373 -14.12795 1.000 35.27539 85 GLU E C 1
ATOM 2832 O O . GLU E 1 66 ? -74.54841 -30.25303 -14.16438 1.000 37.44578 85 GLU E O 1
ATOM 2838 N N . LEU E 1 67 ? -72.51219 -30.59732 -13.26934 1.000 30.86755 86 LEU E N 1
ATOM 2839 C CA . LEU E 1 67 ? -72.64936 -29.46649 -12.35530 1.000 32.03609 86 LEU E CA 1
ATOM 2840 C C . LEU E 1 67 ? -72.79304 -28.14986 -13.11389 1.000 36.72022 86 LEU E C 1
ATOM 2841 O O . LEU E 1 67 ? -73.56925 -27.27621 -12.71022 1.000 40.09135 86 LEU E O 1
ATOM 2846 N N . GLN E 1 68 ? -72.06571 -27.99478 -14.22702 1.000 38.87792 87 GLN E N 1
ATOM 2847 C CA . GLN E 1 68 ? -72.18044 -26.77107 -15.01995 1.000 40.26315 87 GLN E CA 1
ATOM 2848 C C . GLN E 1 68 ? -73.59379 -26.59525 -15.56653 1.000 43.04632 87 GLN E C 1
ATOM 2849 O O . GLN E 1 68 ? -74.15544 -25.49261 -15.51871 1.000 38.37719 87 GLN E O 1
ATOM 2855 N N . GLN E 1 69 ? -74.18718 -27.67229 -16.08985 1.000 32.35348 88 GLN E N 1
ATOM 2856 C CA . GLN E 1 69 ? -75.53196 -27.56980 -16.65112 1.000 39.37436 88 GLN E CA 1
ATOM 2857 C C . GLN E 1 69 ? -76.55322 -27.23419 -15.57204 1.000 36.71978 88 GLN E C 1
ATOM 2858 O O . GLN E 1 69 ? -77.47989 -26.44966 -15.80904 1.000 37.18752 88 GLN E O 1
ATOM 2860 N N . GLU E 1 70 ? -76.38879 -27.81124 -14.37700 1.000 37.54145 89 GLU E N 1
ATOM 2861 C CA . GLU E 1 70 ? -77.29911 -27.53422 -13.26822 1.000 35.28325 89 GLU E CA 1
ATOM 2862 C C . GLU E 1 70 ? -77.22494 -26.07538 -12.83497 1.000 36.69168 89 GLU E C 1
ATOM 2863 O O . GLU E 1 70 ? -78.25930 -25.43256 -12.62028 1.000 41.95898 89 GLU E O 1
ATOM 2869 N N . VAL E 1 71 ? -76.00926 -25.54491 -12.67843 1.000 36.76904 90 VAL E N 1
ATOM 2870 C CA . VAL E 1 71 ? -75.84568 -24.16170 -12.23914 1.000 38.02387 90 VAL E CA 1
ATOM 2871 C C . VAL E 1 71 ? -76.47352 -23.20413 -13.24593 1.000 40.36950 90 VAL E C 1
ATOM 2872 O O . VAL E 1 71 ? -77.15676 -22.24442 -12.86904 1.000 40.65439 90 VAL E O 1
ATOM 2876 N N . GLU E 1 72 ? -76.26696 -23.45544 -14.54176 1.000 37.91637 91 GLU E N 1
ATOM 2877 C CA . GLU E 1 72 ? -76.87841 -22.60681 -15.56157 1.000 46.37681 91 GLU E CA 1
ATOM 2878 C C . GLU E 1 72 ? -78.40084 -22.69097 -15.50941 1.000 41.73352 91 GLU E C 1
ATOM 2879 O O . GLU E 1 72 ? -79.09231 -21.67154 -15.62074 1.000 47.67635 91 GLU E O 1
ATOM 2885 N N . LYS E 1 73 ? -78.93959 -23.89843 -15.33022 1.000 40.15959 92 LYS E N 1
ATOM 2886 C CA . LYS E 1 73 ? -80.38728 -24.06406 -15.26703 1.000 40.66564 92 LYS E CA 1
ATOM 2887 C C . LYS E 1 73 ? -80.96519 -23.42125 -14.00877 1.000 47.02249 92 LYS E C 1
ATOM 2888 O O . LYS E 1 73 ? -81.97560 -22.71240 -14.07890 1.000 42.69521 92 LYS E O 1
ATOM 2894 N N . LEU E 1 74 ? -80.33107 -23.64831 -12.85225 1.000 35.75457 93 LEU E N 1
ATOM 2895 C CA . LEU E 1 74 ? -80.82629 -23.07554 -11.60260 1.000 44.70242 93 LEU E CA 1
ATOM 2896 C C . LEU E 1 74 ? -80.79859 -21.55379 -11.63721 1.000 42.78799 93 LEU E C 1
ATOM 2897 O O . LEU E 1 74 ? -81.72449 -20.89730 -11.14393 1.000 42.61341 93 LEU E O 1
ATOM 2902 N N . ALA E 1 75 ? -79.73708 -20.97367 -12.20214 1.000 36.77013 94 ALA E N 1
ATOM 2903 C CA . ALA E 1 75 ? -79.63766 -19.51872 -12.25587 1.000 40.57733 94 ALA E CA 1
ATOM 2904 C C . ALA E 1 75 ? -80.72155 -18.92671 -13.14425 1.000 44.87123 94 ALA E C 1
ATOM 2905 O O . ALA E 1 75 ? -81.29265 -17.87762 -12.82269 1.000 51.52052 94 ALA E O 1
ATOM 2907 N N . SER E 1 76 ? -81.02126 -19.58618 -14.26484 1.000 44.24947 95 SER E N 1
ATOM 2908 C CA . SER E 1 76 ? -82.07139 -19.09144 -15.14732 1.000 52.53800 95 SER E CA 1
ATOM 2909 C C . SER E 1 76 ? -83.43843 -19.17771 -14.47612 1.000 45.33329 95 SER E C 1
ATOM 2910 O O . SER E 1 76 ? -84.26194 -18.26396 -14.60644 1.000 46.78057 95 SER E O 1
ATOM 2913 N N . GLU E 1 77 ? -83.69102 -20.26162 -13.74126 1.000 45.84046 96 GLU E N 1
ATOM 2914 C CA . GLU E 1 77 ? -84.97661 -20.41433 -13.06898 1.000 52.61400 96 GLU E CA 1
ATOM 2915 C C . GLU E 1 77 ? -85.12533 -19.41824 -11.92405 1.000 48.90729 96 GLU E C 1
ATOM 2916 O O . GLU E 1 77 ? -86.22218 -18.89886 -11.68757 1.000 44.08157 96 GLU E O 1
ATOM 2922 N N . ASN E 1 78 ? -84.03235 -19.12697 -11.21118 1.000 41.40819 97 ASN E N 1
ATOM 2923 C CA . ASN E 1 78 ? -84.10222 -18.14669 -10.13182 1.000 43.63039 97 ASN E CA 1
ATOM 2924 C C . ASN E 1 78 ? -84.33902 -16.74472 -10.67746 1.000 50.37312 97 ASN E C 1
ATOM 2925 O O . ASN E 1 78 ? -85.08788 -15.96215 -10.08185 1.000 43.01603 97 ASN E O 1
ATOM 2930 N N . ALA E 1 79 ? -83.71377 -16.40903 -11.80980 1.000 38.24523 98 ALA E N 1
ATOM 2931 C CA . ALA E 1 79 ? -83.94791 -15.10175 -12.41724 1.000 47.98370 98 ALA E CA 1
ATOM 2932 C C . ALA E 1 79 ? -85.39030 -14.96208 -12.88754 1.000 53.18418 98 ALA E C 1
ATOM 2933 O O . ALA E 1 79 ? -86.01967 -13.91775 -12.67933 1.000 49.64920 98 ALA E O 1
ATOM 2935 N N . SER E 1 80 ? -85.92992 -16.00326 -13.52543 1.000 54.17283 99 SER E N 1
ATOM 2936 C CA . SER E 1 80 ? -87.31367 -15.95290 -13.98656 1.000 50.35972 99 SER E CA 1
ATOM 2937 C C . SER E 1 80 ? -88.28724 -15.94408 -12.81237 1.000 63.57926 99 SER E C 1
ATOM 2938 O O . SER E 1 80 ? -89.31399 -15.25398 -12.85190 1.000 57.20900 99 SER E O 1
ATOM 2941 N N . MET E 1 81 ? -87.97798 -16.69944 -11.75565 1.000 54.45724 100 MET E N 1
ATOM 2942 C CA . MET E 1 81 ? -88.84585 -16.71974 -10.58386 1.000 53.44709 100 MET E CA 1
ATOM 2943 C C . MET E 1 81 ? -88.80560 -15.38138 -9.85563 1.000 58.28574 100 MET E C 1
ATOM 2944 O O . MET E 1 81 ? -89.82290 -14.93024 -9.31588 1.000 56.77444 100 MET E O 1
ATOM 2949 N N . LYS E 1 82 ? -87.64263 -14.72408 -9.84339 1.000 50.77907 101 LYS E N 1
ATOM 2950 C CA . LYS E 1 82 ? -87.53720 -13.42964 -9.17833 1.000 53.51322 101 LYS E CA 1
ATOM 2951 C C . LYS E 1 82 ? -88.43827 -12.39748 -9.84467 1.000 64.00140 101 LYS E C 1
ATOM 2952 O O . LYS E 1 82 ? -89.01190 -11.53494 -9.16940 1.000 64.80070 101 LYS E O 1
ATOM 2958 N N . LEU E 1 83 ? -88.58313 -12.47634 -11.17060 1.000 55.02444 102 LEU E N 1
ATOM 2959 C CA . LEU E 1 83 ? -89.47914 -11.56455 -11.87360 1.000 59.46443 102 LEU E CA 1
ATOM 2960 C C . LEU E 1 83 ? -90.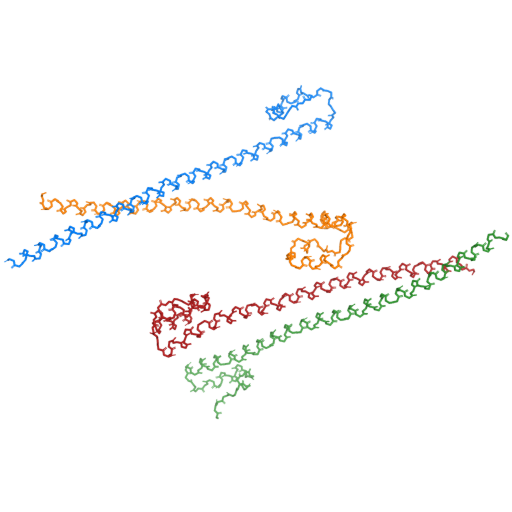93748 -11.81887 -11.51121 1.000 63.54591 102 LEU E C 1
ATOM 2961 O O . LEU E 1 83 ? -91.73133 -10.87312 -11.44061 1.000 59.11428 102 LEU E O 1
ATOM 2966 N N . GLU E 1 84 ? -91.30852 -13.07971 -11.27622 1.000 57.40680 103 GLU E N 1
ATOM 2967 C CA . GLU E 1 84 ? -92.68821 -13.38302 -10.91154 1.000 58.38562 103 GLU E CA 1
ATOM 2968 C C . GLU E 1 84 ? -92.99362 -12.93732 -9.48577 1.000 60.16038 103 GLU E C 1
ATOM 2969 O O . GLU E 1 84 ? -94.08127 -12.41528 -9.21334 1.000 63.44903 103 GLU E O 1
ATOM 2975 N N . LEU E 1 85 ? -92.04587 -13.12293 -8.56393 1.000 55.93022 104 LEU E N 1
ATOM 2976 C CA . LEU E 1 85 ? -92.25211 -12.64961 -7.19940 1.000 49.01145 104 LEU E CA 1
ATOM 2977 C C . LEU E 1 85 ? -92.34984 -11.13117 -7.14694 1.000 61.56172 104 LEU E C 1
ATOM 2978 O O . LEU E 1 85 ? -93.16195 -10.58519 -6.39268 1.000 64.00289 104 LEU E O 1
ATOM 2983 N N . ASP E 1 86 ? -91.52625 -10.42972 -7.93102 1.000 58.73821 105 ASP E N 1
ATOM 2984 C CA . ASP E 1 86 ? -91.59788 -8.97223 -7.93978 1.000 64.16107 105 ASP E CA 1
ATOM 2985 C C . ASP E 1 86 ? -92.94589 -8.48604 -8.45222 1.000 61.79672 105 ASP E C 1
ATOM 2986 O O . ASP E 1 86 ? -93.45073 -7.45639 -7.98973 1.000 57.84136 105 ASP E O 1
ATOM 2991 N N . ALA E 1 87 ? -93.54189 -9.21002 -9.40326 1.000 54.01951 106 ALA E N 1
ATOM 2992 C CA . ALA E 1 87 ? -94.87343 -8.86216 -9.88228 1.000 57.50995 106 ALA E CA 1
ATOM 2993 C C . ALA E 1 87 ? -95.93874 -9.25559 -8.86898 1.000 66.25058 106 ALA E C 1
ATOM 2994 O O . ALA E 1 87 ? -96.86382 -8.48105 -8.60430 1.000 53.02709 106 ALA E O 1
ATOM 2996 N N . LEU E 1 88 ? -95.81842 -10.45259 -8.29057 1.000 59.85859 107 LEU E N 1
ATOM 2997 C CA . LEU E 1 88 ? -96.75077 -10.87017 -7.25022 1.000 60.17087 107 LEU E CA 1
ATOM 2998 C C . LEU E 1 88 ? -96.69343 -9.93033 -6.05323 1.000 68.92456 107 LEU E C 1
ATOM 2999 O O . LEU E 1 88 ? -97.72884 -9.59796 -5.46154 1.000 56.36167 107 LEU E O 1
ATOM 3004 N N . ARG E 1 89 ? -95.48940 -9.48215 -5.69058 1.000 57.70792 108 ARG E N 1
ATOM 3005 C CA . ARG E 1 89 ? -95.34477 -8.55797 -4.57064 1.000 62.76951 108 ARG E CA 1
ATOM 3006 C C . ARG E 1 89 ? -96.02709 -7.22811 -4.86836 1.000 71.51259 108 ARG E C 1
ATOM 3007 O O . ARG E 1 89 ? -96.75897 -6.69205 -4.02915 1.000 62.92459 108 ARG E O 1
ATOM 3015 N N . SER E 1 90 ? -95.80860 -6.68733 -6.07101 1.000 68.53932 109 SER E N 1
ATOM 3016 C CA . SER E 1 90 ? -96.42637 -5.41521 -6.43714 1.000 73.11510 109 SER E CA 1
ATOM 3017 C C . SER E 1 90 ? -97.94838 -5.49927 -6.38862 1.000 66.84314 109 SER E C 1
ATOM 3018 O O . SER E 1 90 ? -98.61683 -4.54851 -5.96388 1.000 69.92579 109 SER E O 1
ATOM 3021 N N . LYS E 1 91 ? -98.51655 -6.62892 -6.82003 1.000 63.61971 110 LYS E N 1
ATOM 3022 C CA . LYS E 1 91 ? -99.96027 -6.80978 -6.70451 1.000 69.36081 110 LYS E CA 1
ATOM 3023 C C . LYS E 1 91 ? -100.39506 -6.90981 -5.24741 1.000 62.33129 110 LYS E C 1
ATOM 3024 O O . LYS E 1 91 ? -101.50662 -6.49220 -4.90444 1.000 59.64061 110 LYS E O 1
ATOM 3030 N N . TYR E 1 92 ? -99.53300 -7.44659 -4.37999 1.000 61.96121 111 TYR E N 1
ATOM 3031 C CA . TYR E 1 92 ? -99.88020 -7.59256 -2.96956 1.000 57.62269 111 TYR E CA 1
ATOM 3032 C C . TYR E 1 92 ? -99.94704 -6.23661 -2.27471 1.000 62.51794 111 TYR E C 1
ATOM 3033 O O . TYR E 1 92 ? -100.90581 -5.94818 -1.54967 1.000 62.29020 111 TYR E O 1
ATOM 3042 N N . GLU E 1 93 ? -98.93547 -5.38741 -2.48379 1.000 69.19936 112 GLU E N 1
ATOM 3043 C CA . GLU E 1 93 ? -98.96700 -4.05039 -1.89664 1.000 65.80339 112 GLU E CA 1
ATOM 3044 C C . GLU E 1 93 ? -100.09057 -3.20698 -2.48480 1.000 69.59317 112 GLU E C 1
ATOM 3045 O O . GLU E 1 93 ? -100.66585 -2.36972 -1.78012 1.000 73.34863 112 GLU E O 1
ATOM 3051 N N . ALA E 1 94 ? -100.42012 -3.41170 -3.76347 1.000 61.52017 113 ALA E N 1
ATOM 3052 C CA . ALA E 1 94 ? -101.55389 -2.70534 -4.34910 1.000 64.36930 113 ALA E CA 1
ATOM 3053 C C . ALA E 1 94 ? -102.86003 -3.12846 -3.68859 1.000 71.08247 113 ALA E C 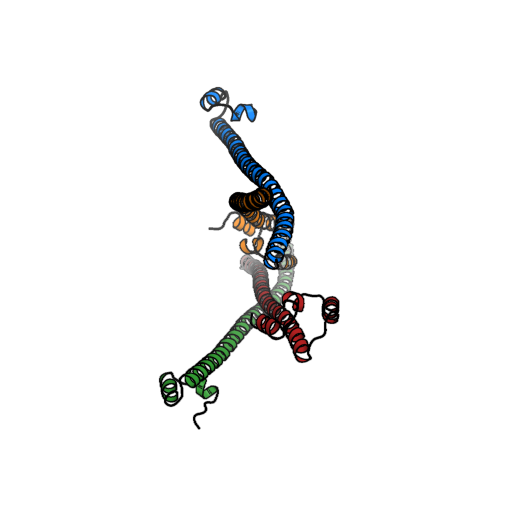1
ATOM 3054 O O . ALA E 1 94 ? -103.72563 -2.28820 -3.41655 1.000 62.92510 113 ALA E O 1
ATOM 3056 N N . LEU E 1 95 ? -103.01729 -4.42678 -3.41564 1.000 59.68472 114 LEU E N 1
ATOM 3057 C CA . LEU E 1 95 ? -104.19351 -4.88784 -2.68867 1.000 57.93785 114 LEU E CA 1
ATOM 3058 C C . LEU E 1 95 ? -104.19909 -4.37179 -1.25464 1.000 70.36819 114 LEU E C 1
ATOM 3059 O O . LEU E 1 95 ? -105.26938 -4.09184 -0.69986 1.000 73.17941 114 LEU E O 1
ATOM 3064 N N . GLN E 1 96 ? -103.01824 -4.23271 -0.64639 1.000 68.15933 115 GLN E N 1
ATOM 3065 C CA . GLN E 1 96 ? -102.92850 -3.66878 0.69680 1.000 69.12074 115 GLN E CA 1
ATOM 3066 C C . GLN E 1 96 ? -103.36228 -2.20841 0.70669 1.000 73.83344 115 GLN E C 1
ATOM 3067 O O . GLN E 1 96 ? -104.02992 -1.75556 1.64483 1.000 72.36844 115 GLN E O 1
ATOM 3073 N N . THR E 1 97 ? -102.99497 -1.45984 -0.33475 1.000 67.66457 116 THR E N 1
ATOM 3074 C CA . THR E 1 97 ? -103.41116 -0.06590 -0.43721 1.000 71.99004 116 THR E CA 1
ATOM 3075 C C . THR E 1 97 ? -104.92693 0.04378 -0.58256 1.000 74.29124 116 THR E C 1
ATOM 3076 O O . THR E 1 97 ? -105.56016 0.89502 0.05507 1.000 77.53635 116 THR E O 1
ATOM 3080 N N . PHE E 1 98 ? -105.52525 -0.82345 -1.40477 1.000 68.64472 117 PHE E N 1
ATOM 3081 C CA . PHE E 1 98 ? -106.97520 -0.82672 -1.57011 1.000 69.89224 117 PHE E CA 1
ATOM 3082 C C . PHE E 1 98 ? -107.67780 -1.22052 -0.27628 1.000 75.26667 117 PHE E C 1
ATOM 3083 O O . PHE E 1 98 ? -108.73899 -0.67591 0.04955 1.000 74.90399 117 PHE E O 1
ATOM 3091 N N . ALA E 1 99 ? -107.09687 -2.15734 0.47946 1.000 71.67470 118 ALA E N 1
ATOM 3092 C CA . ALA E 1 99 ? -107.73357 -2.61347 1.71099 1.000 71.38242 118 ALA E CA 1
ATOM 3093 C C . ALA E 1 99 ? -107.77353 -1.51915 2.76950 1.000 77.72251 118 ALA E C 1
ATOM 3094 O O . ALA E 1 99 ? -108.69929 -1.48572 3.58778 1.000 79.15820 118 ALA E O 1
ATOM 3096 N N . ARG E 1 100 ? -106.79111 -0.61883 2.76908 1.000 77.32889 119 ARG E N 1
ATOM 3097 C CA . ARG E 1 100 ? -106.72925 0.44628 3.76112 1.000 79.70780 119 ARG E CA 1
ATOM 3098 C C . ARG E 1 100 ? -107.69991 1.58540 3.47777 1.000 89.10805 119 ARG E C 1
ATOM 3099 O O . ARG E 1 100 ? -107.86499 2.46032 4.33491 1.000 92.65063 119 ARG E O 1
ATOM 3101 N N . THR E 1 101 ? -108.34281 1.59883 2.31063 1.000 88.35184 120 THR E N 1
ATOM 3102 C CA . THR E 1 101 ? -109.27340 2.65647 1.94236 1.000 84.87144 120 THR E CA 1
ATOM 3103 C C . THR E 1 101 ? -110.72857 2.26931 2.17639 1.000 86.12032 120 T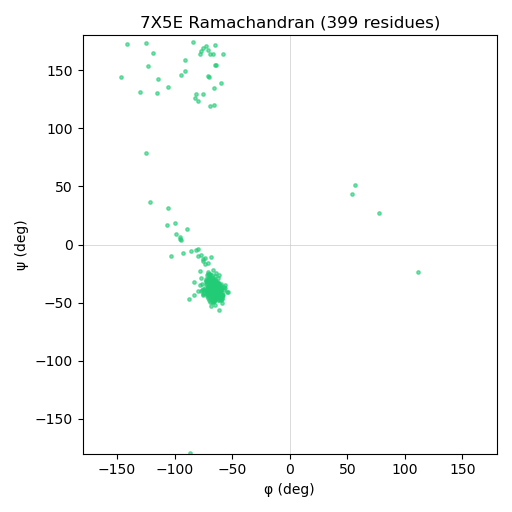HR E C 1
ATOM 3104 O O . THR E 1 101 ? -111.62787 3.00142 1.75023 1.000 83.11790 120 THR E O 1
ATOM 3108 N N . VAL E 1 102 ? -110.98106 1.14447 2.84010 1.000 83.64123 121 VAL E N 1
ATOM 3109 C CA . VAL E 1 102 ? -112.34735 0.69583 3.09327 1.000 90.76419 121 VAL E CA 1
ATOM 3110 C C . VAL E 1 102 ? -112.81447 1.14325 4.47733 1.000 105.27404 121 VAL E C 1
ATOM 3111 O O . VAL E 1 102 ? -112.08580 1.00694 5.46062 1.000 113.59101 121 VAL E O 1
ATOM 3115 N N . THR F 2 8 ? -24.92378 -45.62220 -14.66835 1.000 86.23985 455 THR F N 1
ATOM 3116 C CA . THR F 2 8 ? -25.85965 -45.23999 -15.71894 1.000 92.08151 455 THR F CA 1
ATOM 3117 C C . THR F 2 8 ? -25.40357 -45.83996 -17.04572 1.000 89.70915 455 THR F C 1
ATOM 3118 O O . THR F 2 8 ? -24.21557 -45.80916 -17.37160 1.000 85.33472 455 THR F O 1
ATOM 3122 N N . ARG F 2 9 ? -26.35141 -46.40977 -17.79721 1.000 91.40300 456 ARG F N 1
ATOM 3123 C CA . ARG F 2 9 ? -26.01360 -47.00748 -19.08523 1.000 93.88034 456 ARG F CA 1
ATOM 3124 C C . ARG F 2 9 ? -25.46741 -45.97263 -20.05927 1.000 83.76175 456 ARG F C 1
ATOM 3125 O O . ARG F 2 9 ? -24.58433 -46.28630 -20.86519 1.000 86.93410 456 ARG F O 1
ATOM 3127 N N . ASP F 2 10 ? -25.97584 -44.73923 -20.00317 1.000 84.15627 457 ASP F N 1
ATOM 3128 C CA . ASP F 2 10 ? -25.44930 -43.68546 -20.86479 1.000 83.68440 457 ASP F CA 1
ATOM 3129 C C . ASP F 2 10 ? -24.02062 -43.31667 -20.48014 1.000 87.08414 457 ASP F C 1
ATOM 3130 O O . ASP F 2 10 ? -23.18035 -43.07382 -21.35436 1.000 82.05583 457 ASP F O 1
ATOM 3135 N N . GLU F 2 11 ? -23.72333 -43.27140 -19.17884 1.000 86.36871 458 GLU F N 1
ATOM 3136 C CA . GLU F 2 11 ? -22.35842 -42.98434 -18.74849 1.000 81.22892 458 GLU F CA 1
ATOM 3137 C C . GLU F 2 11 ? -21.39550 -44.08977 -19.16511 1.000 86.71275 458 GLU F C 1
ATOM 3138 O O . GLU F 2 11 ? -20.22255 -43.81585 -19.44662 1.000 85.93158 458 GLU F O 1
ATOM 3144 N N . LEU F 2 12 ? -21.86866 -45.33773 -19.21484 1.000 85.50091 459 LEU F N 1
ATOM 3145 C CA . LEU F 2 12 ? -21.01660 -46.43142 -19.66790 1.000 85.59328 459 LEU F CA 1
ATOM 3146 C C . LEU F 2 12 ? -20.72804 -46.33195 -21.15893 1.000 89.58972 459 LEU F C 1
ATOM 3147 O O . LEU F 2 12 ? -19.65350 -46.74444 -21.60890 1.000 85.80773 459 LEU F O 1
ATOM 3152 N N . ARG F 2 13 ? -21.66877 -45.79119 -21.93753 1.000 90.24992 460 ARG F N 1
ATOM 3153 C CA . ARG F 2 13 ? -21.41799 -45.58365 -23.35915 1.000 84.77948 460 ARG F CA 1
ATOM 3154 C C . ARG F 2 13 ? -20.43762 -44.44039 -23.59122 1.000 87.60453 460 ARG F C 1
ATOM 3155 O O . ARG F 2 13 ? -19.64442 -44.48860 -24.53884 1.000 95.27642 460 ARG F O 1
ATOM 3163 N N . ALA F 2 14 ? -20.47096 -43.41219 -22.73862 1.000 86.42027 461 ALA F N 1
ATOM 3164 C CA . ALA F 2 14 ? -19.53763 -42.29933 -22.88356 1.000 91.61842 461 ALA F CA 1
ATOM 3165 C C . ALA F 2 14 ? -18.11049 -42.73113 -22.57146 1.000 98.97800 461 ALA F C 1
ATOM 3166 O O . ALA F 2 14 ? -17.17590 -42.38034 -23.30191 1.000 98.54757 461 ALA F O 1
ATOM 3168 N N . LYS F 2 15 ? -17.92101 -43.48810 -21.48750 1.000 98.98039 462 LYS F N 1
ATOM 3169 C CA . LYS F 2 15 ? -16.59571 -44.01487 -21.18407 1.000 93.06219 462 LYS F CA 1
ATOM 3170 C C . LYS F 2 15 ? -16.13678 -45.00783 -22.24320 1.000 98.50079 462 LYS F C 1
ATOM 3171 O O . LYS F 2 15 ? -14.93800 -45.09454 -22.53124 1.000 96.33780 462 LYS F O 1
ATOM 3173 N N . ALA F 2 16 ? -17.07160 -45.75154 -22.84013 1.000 94.72068 463 ALA F N 1
ATOM 3174 C CA . ALA F 2 16 ? -16.70158 -46.72997 -23.85706 1.000 96.08877 463 ALA F CA 1
ATOM 3175 C C . ALA F 2 16 ? -16.21159 -46.05176 -25.13051 1.000 105.68468 463 ALA F C 1
ATOM 3176 O O . ALA F 2 16 ? -15.22112 -46.48775 -25.72909 1.000 119.37482 463 ALA F O 1
ATOM 3178 N N . LEU F 2 17 ? -16.88796 -44.98859 -25.56196 1.000 106.56465 464 LEU F N 1
ATOM 3179 C CA . LEU F 2 17 ? -16.50552 -44.25952 -26.76420 1.000 104.93990 464 LEU F CA 1
ATOM 3180 C C . LEU F 2 17 ? -15.50881 -43.13939 -26.48699 1.000 99.56009 464 LEU F C 1
ATOM 3181 O O . LEU F 2 17 ? -15.30093 -42.28643 -27.35657 1.000 100.26926 464 LEU F O 1
ATOM 3186 N N . HIS F 2 18 ? -14.89668 -43.12440 -25.29989 1.000 101.37274 465 HIS F N 1
ATOM 3187 C CA . HIS F 2 18 ? -13.85344 -42.15856 -24.94627 1.000 110.16876 465 HIS F CA 1
ATOM 3188 C C . HIS F 2 18 ? -14.34800 -40.71898 -25.09604 1.000 110.44785 465 HIS F C 1
ATOM 3189 O O . HIS F 2 18 ? -13.71122 -39.88037 -25.73787 1.000 110.59747 465 HIS F O 1
ATOM 3191 N N . ILE F 2 19 ? -15.49611 -40.43727 -24.49422 1.000 105.81086 466 ILE F N 1
ATOM 3192 C CA . ILE F 2 19 ? -16.04992 -39.08170 -24.50794 1.000 98.78012 466 ILE F CA 1
ATOM 3193 C C . ILE F 2 19 ? -15.37312 -38.26497 -23.40730 1.000 102.75500 466 ILE F C 1
ATOM 3194 O O . ILE F 2 19 ? -15.37098 -38.69455 -22.24304 1.000 104.66128 466 ILE F O 1
ATOM 3199 N N . PRO F 2 20 ? -14.80183 -37.10006 -23.72683 1.000 102.17952 467 PRO F N 1
ATOM 3200 C CA . PRO F 2 20 ? -13.98310 -36.38127 -22.73539 1.000 100.26260 467 PRO F CA 1
ATOM 3201 C C . PRO F 2 20 ? -14.78184 -35.67459 -21.64881 1.000 101.38914 467 PRO F C 1
ATOM 3202 O O . PRO F 2 20 ? -14.18264 -35.26898 -20.64341 1.000 99.94832 467 PRO F O 1
ATOM 3206 N N . PHE F 2 21 ? -16.09581 -35.51012 -21.80731 1.000 105.04466 468 PHE F N 1
ATOM 3207 C CA . PHE F 2 21 ? -16.88786 -34.76751 -20.83831 1.000 99.07861 468 PHE F CA 1
ATOM 3208 C C . PHE F 2 21 ? -18.03032 -35.62237 -20.29706 1.000 95.88323 468 PHE F C 1
ATOM 3209 O O . PHE F 2 21 ? -18.49228 -36.54714 -20.97230 1.000 97.20184 468 PHE F O 1
ATOM 3217 N N . PRO F 2 22 ? -18.49886 -35.34499 -19.08257 1.000 83.54534 469 PRO F N 1
ATOM 3218 C CA . PRO F 2 22 ? -19.58729 -36.13658 -18.50228 1.000 87.01245 469 PRO F CA 1
ATOM 3219 C C . PRO F 2 22 ? -20.93850 -35.73385 -19.07976 1.000 82.06269 469 PRO F C 1
ATOM 3220 O O . PRO F 2 22 ? -21.10502 -34.67597 -19.68903 1.000 81.56955 469 PRO F O 1
ATOM 3224 N N . VAL F 2 23 ? -21.92080 -36.61115 -18.85634 1.000 69.54645 470 VAL F N 1
ATOM 3225 C CA . VAL F 2 23 ? -23.24051 -36.43546 -19.44954 1.000 69.13209 470 VAL F CA 1
ATOM 3226 C C . VAL F 2 23 ? -23.96029 -35.20969 -18.90475 1.000 73.72655 470 VAL F C 1
ATOM 3227 O O . VAL F 2 23 ? -24.87405 -34.69289 -19.55920 1.000 73.94069 470 VAL F O 1
ATOM 3231 N N . GLU F 2 24 ? -23.56979 -34.72660 -17.72243 1.000 75.76789 471 GLU F N 1
ATOM 3232 C CA . GLU F 2 24 ? -24.21516 -33.55059 -17.14592 1.000 69.04695 471 GLU F CA 1
ATOM 3233 C C . GLU F 2 24 ? -24.02481 -32.32269 -18.02978 1.000 69.84524 471 GLU F C 1
ATOM 3234 O O . GLU F 2 24 ? -24.95523 -31.52920 -18.21066 1.000 68.67944 471 GLU F O 1
ATOM 3240 N N . LYS F 2 25 ? -22.82531 -32.14720 -18.59001 1.000 75.99319 472 LYS F N 1
ATOM 3241 C CA . LYS F 2 25 ? -22.58865 -31.01243 -19.47762 1.000 76.57829 472 LYS F CA 1
ATOM 3242 C C . LYS F 2 25 ? -23.26921 -31.21649 -20.82589 1.000 65.99236 472 LYS F C 1
ATOM 3243 O O . LYS F 2 25 ? -23.79985 -30.26366 -21.40921 1.000 58.62692 472 LYS F O 1
ATOM 3245 N N . ILE F 2 26 ? -23.27052 -32.45542 -21.32888 1.000 63.35807 473 ILE F N 1
ATOM 3246 C CA . ILE F 2 26 ? -23.91447 -32.76560 -22.60449 1.000 63.77383 473 ILE F CA 1
ATOM 3247 C C . ILE F 2 26 ? -25.38523 -32.37461 -22.60121 1.000 63.09840 473 ILE F C 1
ATOM 3248 O O . ILE F 2 26 ? -25.91770 -31.91176 -23.62003 1.000 61.78574 473 ILE F O 1
ATOM 3253 N N . ILE F 2 27 ? -26.06288 -32.54534 -21.47161 1.000 58.77768 474 ILE F N 1
ATOM 3254 C CA . ILE F 2 27 ? -27.49591 -32.28842 -21.40331 1.000 64.26936 474 ILE F CA 1
ATOM 3255 C C . ILE F 2 27 ? -27.78769 -30.83160 -21.06896 1.000 68.88914 474 ILE F C 1
ATOM 3256 O O . ILE F 2 27 ? -28.60307 -30.18337 -21.73100 1.000 63.87900 474 ILE F O 1
ATOM 3261 N N . ASN F 2 28 ? -27.10376 -30.28196 -20.06605 1.000 74.68819 475 ASN F N 1
ATOM 3262 C CA . ASN F 2 28 ? -27.51005 -29.01714 -19.46559 1.000 79.25004 475 ASN F CA 1
ATOM 3263 C C . ASN F 2 28 ? -26.85237 -27.78881 -20.08095 1.000 81.80910 475 ASN F C 1
ATOM 3264 O O . ASN F 2 28 ? -27.23277 -26.66690 -19.72790 1.000 93.89603 475 ASN F O 1
ATOM 3269 N N . LEU F 2 29 ? -25.88343 -27.95532 -20.97168 1.000 77.93806 476 LEU F N 1
ATOM 3270 C CA . LEU F 2 29 ? -25.25111 -26.79088 -21.57169 1.000 84.01910 476 LEU F CA 1
ATOM 3271 C C . LEU F 2 29 ? -26.22828 -26.08674 -22.51180 1.000 87.44005 476 LEU F C 1
ATOM 3272 O O . LEU F 2 29 ? -27.04646 -26.74361 -23.16528 1.000 81.98950 476 LEU F O 1
ATOM 3277 N N . PRO F 2 30 ? -26.18763 -24.75562 -22.57859 1.000 94.96935 477 PRO F N 1
ATOM 3278 C CA . PRO F 2 30 ? -26.99456 -24.03695 -23.57140 1.000 82.31398 477 PRO F CA 1
ATOM 3279 C C . PRO F 2 30 ? -26.65821 -24.48706 -24.98621 1.000 91.67975 477 PRO F C 1
ATOM 3280 O O . PRO F 2 30 ? -25.62057 -25.10071 -25.24271 1.000 95.46875 477 PRO F O 1
ATOM 3284 N N . VAL F 2 31 ? -27.55418 -24.15249 -25.91754 1.000 91.21182 478 VAL F N 1
ATOM 3285 C CA . VAL F 2 31 ? -27.42993 -24.63934 -27.29193 1.000 90.49180 478 VAL F CA 1
ATOM 3286 C C . VAL F 2 31 ? -26.12837 -24.15410 -27.91982 1.000 101.08137 478 VAL F C 1
ATOM 3287 O O . VAL F 2 31 ? -25.30889 -24.95050 -28.39202 1.000 101.63466 478 VAL F O 1
ATOM 3291 N N . VAL F 2 32 ? -25.92396 -22.83582 -27.94483 1.000 105.29183 479 VAL F N 1
ATOM 3292 C CA . VAL F 2 32 ? -24.71410 -22.30460 -28.56261 1.000 97.69263 479 VAL F CA 1
ATOM 3293 C C . VAL F 2 32 ? -23.48373 -22.67202 -27.74198 1.000 99.79703 479 VAL F C 1
ATOM 3294 O O . VAL F 2 32 ? -22.40385 -22.90265 -28.29957 1.000 103.49609 479 VAL F O 1
ATOM 3298 N N . ASP F 2 33 ? -23.62088 -22.74765 -26.41560 1.000 105.55261 480 ASP F N 1
ATOM 3299 C CA . ASP F 2 33 ? -22.49526 -23.15184 -25.57976 1.000 103.74613 480 ASP F CA 1
ATOM 3300 C C . ASP F 2 33 ? -22.17163 -24.63187 -25.74948 1.000 105.47240 480 ASP F C 1
ATOM 3301 O O . ASP F 2 33 ? -21.03012 -25.04517 -25.51732 1.000 100.76217 480 ASP F O 1
ATOM 3303 N N . PHE F 2 34 ? -23.15620 -25.44075 -26.14953 1.000 107.02046 481 PHE F N 1
ATOM 3304 C CA . PHE F 2 34 ? -22.90775 -26.86012 -26.38718 1.000 98.78491 481 PHE F CA 1
ATOM 3305 C C . PHE F 2 34 ? -22.00910 -27.06007 -27.60124 1.000 94.16859 481 PHE F C 1
ATOM 3306 O O . PHE F 2 34 ? -20.97733 -27.73563 -27.51677 1.000 92.14974 481 PHE F O 1
ATOM 3314 N N . ASN F 2 35 ? -22.38089 -26.46876 -28.74057 1.000 98.21502 482 ASN F N 1
ATOM 3315 C CA . ASN F 2 35 ? -21.56696 -26.58827 -29.94567 1.000 102.55171 482 ASN F CA 1
ATOM 3316 C C . ASN F 2 35 ? -20.20066 -25.93727 -29.79007 1.000 100.74108 482 ASN F C 1
ATOM 3317 O O . ASN F 2 35 ? -19.26219 -26.32022 -30.49769 1.000 91.22890 482 ASN F O 1
ATOM 3322 N N . GLU F 2 36 ? -20.06927 -24.96115 -28.88780 1.000 103.39028 483 GLU F N 1
ATOM 3323 C CA . GLU F 2 36 ? -18.77175 -24.33310 -28.65585 1.000 115.09305 483 GLU F CA 1
ATOM 3324 C C . GLU F 2 36 ? -17.78317 -25.32800 -28.05829 1.000 117.16445 483 GLU F C 1
ATOM 3325 O O . GLU F 2 36 ? -16.64816 -25.45343 -28.53405 1.000 98.86987 483 GLU F O 1
ATOM 3327 N N . MET F 2 37 ? -18.19827 -26.04940 -27.01164 1.000 110.80520 484 MET F N 1
ATOM 3328 C CA . MET F 2 37 ? -17.34006 -27.08745 -26.44631 1.000 113.89314 484 MET F CA 1
ATOM 3329 C C . MET F 2 37 ? -17.20405 -28.27244 -27.39281 1.000 110.76863 484 MET F C 1
ATOM 3330 O O . MET F 2 37 ? -16.20464 -29.00027 -27.34016 1.000 113.77942 484 MET F O 1
ATOM 3335 N N . MET F 2 38 ? -18.19670 -28.47863 -28.26027 1.000 102.45313 485 MET F N 1
ATOM 3336 C CA . MET F 2 38 ? -18.09710 -29.51728 -29.28069 1.000 98.81654 485 MET F CA 1
ATOM 3337 C C . MET F 2 38 ? -16.98230 -29.21518 -30.27502 1.000 105.51403 485 MET F C 1
ATOM 3338 O O . MET F 2 38 ? -16.30673 -30.13129 -30.76058 1.000 118.09125 485 MET F O 1
ATOM 3343 N N . SER F 2 39 ? -16.77798 -27.93555 -30.59157 1.000 104.61900 486 SER F N 1
ATOM 3344 C CA . SER F 2 39 ? -15.75788 -27.53701 -31.55312 1.000 108.62888 486 SER F CA 1
ATOM 3345 C C . SER F 2 39 ? -14.34381 -27.64605 -30.99873 1.000 105.88885 486 SER F C 1
ATOM 3346 O O . SER F 2 39 ? -13.38572 -27.55146 -31.77359 1.000 114.48095 486 SER F O 1
ATOM 3348 N N . LYS F 2 40 ? -14.18721 -27.83790 -29.68701 1.000 108.83779 487 LYS F N 1
ATOM 3349 C CA . LYS F 2 40 ? -12.85504 -27.96567 -29.10990 1.000 118.56262 487 LYS F CA 1
ATOM 3350 C C . LYS F 2 40 ? -12.20850 -29.30606 -29.43534 1.000 130.98006 487 LYS F C 1
ATOM 3351 O O . LYS F 2 40 ? -10.98804 -29.44115 -29.29341 1.000 140.15961 487 LYS F O 1
ATOM 3353 N N . GLU F 2 41 ? -12.99055 -30.29197 -29.87257 1.000 125.16889 488 GLU F N 1
ATOM 3354 C CA . GLU F 2 41 ? -12.47178 -31.61302 -30.19340 1.000 124.20081 488 GLU F CA 1
ATOM 3355 C C . GLU F 2 41 ? -13.17875 -32.14053 -31.43531 1.000 119.70703 488 GLU F C 1
ATOM 3356 O O . GLU F 2 41 ? -14.13723 -31.54424 -31.93413 1.000 116.35823 488 GLU F O 1
ATOM 3362 N N . GLN F 2 42 ? -12.69105 -33.27569 -31.93443 1.000 115.27015 489 GLN F N 1
ATOM 3363 C CA . GLN F 2 42 ? -13.26898 -33.94914 -33.09038 1.000 114.24466 489 GLN F CA 1
ATOM 3364 C C . GLN F 2 42 ? -13.48987 -35.41405 -32.74637 1.000 108.69725 489 GLN F C 1
ATOM 3365 O O . GLN F 2 42 ? -12.58093 -36.07648 -32.23423 1.000 98.56213 489 GLN F O 1
ATOM 3367 N N . PHE F 2 43 ? -14.69060 -35.91718 -33.02999 1.000 99.28119 490 PHE F N 1
ATOM 3368 C CA . PHE F 2 43 ? -15.07171 -37.27613 -32.67277 1.000 108.53604 490 PHE F CA 1
ATOM 3369 C C . PHE F 2 43 ? -15.53847 -38.03578 -33.90841 1.000 102.39652 490 PHE F C 1
ATOM 3370 O O . PHE F 2 43 ? -15.69642 -37.47493 -34.99592 1.000 83.55657 490 PHE F O 1
ATOM 3378 N N . ASN F 2 44 ? -15.77437 -39.33105 -33.71300 1.000 111.97174 491 ASN F N 1
ATOM 3379 C CA . ASN F 2 44 ? -16.28530 -40.20036 -34.76140 1.000 108.50499 491 ASN F CA 1
ATOM 3380 C C . ASN F 2 44 ? -17.73638 -39.85505 -35.09100 1.000 110.68483 491 ASN F C 1
ATOM 3381 O O . ASN F 2 44 ? -18.42982 -39.16849 -34.33489 1.000 110.00894 491 ASN F O 1
ATOM 3386 N N . GLU F 2 45 ? -18.19416 -40.34445 -36.24786 1.000 106.47527 492 GLU F N 1
ATOM 3387 C CA . GLU F 2 45 ? -19.60020 -40.18712 -36.60566 1.000 99.63178 492 GLU F CA 1
ATOM 3388 C C . GLU F 2 45 ? -20.50489 -40.93161 -35.63338 1.000 99.15847 492 GLU F C 1
ATOM 3389 O O . GLU F 2 45 ? -21.63130 -40.49267 -35.37213 1.000 91.24784 492 GLU F O 1
ATOM 3391 N N . ALA F 2 46 ? -20.03272 -42.05590 -35.08915 1.000 99.86120 493 ALA F N 1
ATOM 3392 C CA . ALA F 2 46 ? -20.78595 -42.76304 -34.06075 1.000 93.84724 493 ALA F CA 1
ATOM 3393 C C . ALA F 2 46 ? -20.67778 -42.07279 -32.70730 1.000 89.88453 493 ALA F C 1
ATOM 3394 O O . ALA F 2 46 ? -21.63459 -42.09741 -31.92382 1.000 75.25365 493 ALA F O 1
ATOM 3396 N N . GLN F 2 47 ? -19.52691 -41.46001 -32.41708 1.000 94.25596 494 GLN F N 1
ATOM 3397 C CA . GLN F 2 47 ? -19.39034 -40.67677 -31.19411 1.000 83.93534 494 GLN F CA 1
ATOM 3398 C C . GLN F 2 47 ? -20.26232 -39.42999 -31.24597 1.000 83.72694 494 GLN F C 1
ATOM 3399 O O . GLN F 2 47 ? -20.87106 -39.04718 -30.23980 1.000 74.89268 494 GLN F O 1
ATOM 3405 N N . LEU F 2 48 ? -20.32025 -38.77667 -32.40923 1.000 83.69421 495 LEU F N 1
ATOM 3406 C CA . LEU F 2 48 ? -21.20416 -37.62890 -32.57525 1.000 74.56853 495 LEU F CA 1
ATOM 3407 C C . LEU F 2 48 ? -22.66006 -38.02590 -32.36988 1.000 78.38651 495 LEU F C 1
ATOM 3408 O O . LEU F 2 48 ? -23.41945 -37.30862 -31.70913 1.000 71.71914 495 LEU F O 1
ATOM 3413 N N . ALA F 2 49 ? -23.06506 -39.17330 -32.92142 1.000 74.85340 496 ALA F N 1
ATOM 3414 C CA . ALA F 2 49 ? -24.44986 -39.61129 -32.78541 1.000 75.22968 496 ALA F CA 1
ATOM 3415 C C . ALA F 2 49 ? -24.78617 -39.98168 -31.34683 1.000 70.30475 496 ALA F C 1
ATOM 3416 O O . ALA F 2 49 ? -25.92116 -39.77076 -30.90593 1.000 65.88275 496 ALA F O 1
ATOM 3418 N N . LEU F 2 50 ? -23.82170 -40.52742 -30.60243 1.000 67.90565 497 LEU F N 1
ATOM 3419 C CA . LEU F 2 50 ? -24.07039 -40.86228 -29.20462 1.000 64.98140 497 LEU F CA 1
ATOM 3420 C C . LEU F 2 50 ? -24.21967 -39.60608 -28.35265 1.000 67.56077 497 LEU F C 1
ATOM 3421 O O . LEU F 2 50 ? -25.14212 -39.51110 -27.53553 1.000 53.40123 497 LEU F O 1
ATOM 3426 N N . ILE F 2 51 ? -23.32137 -38.62910 -28.52641 1.000 58.71239 498 ILE F N 1
ATOM 3427 C CA . ILE F 2 51 ? -23.41368 -37.39580 -27.74547 1.000 58.51702 498 ILE F CA 1
ATOM 3428 C C . ILE F 2 51 ? -24.75159 -36.70989 -27.99081 1.000 62.71347 498 ILE F C 1
ATOM 3429 O O . ILE F 2 51 ? -25.39775 -36.22149 -27.05497 1.000 54.61360 498 ILE F O 1
ATOM 3434 N N . ARG F 2 52 ? -25.19005 -36.66019 -29.25128 1.000 57.70211 499 ARG F N 1
ATOM 3435 C CA . ARG F 2 52 ? -26.51387 -36.11998 -29.53689 1.000 60.84641 499 ARG F CA 1
ATOM 3436 C C . ARG F 2 52 ? -27.60828 -36.99111 -28.93867 1.000 59.02655 499 ARG F C 1
ATOM 3437 O O . ARG F 2 52 ? -28.66969 -36.47995 -28.56333 1.000 53.80889 499 ARG F O 1
ATOM 3445 N N . ASP F 2 53 ? -27.36604 -38.29960 -28.82987 1.000 49.69531 500 ASP F N 1
ATOM 3446 C CA . ASP F 2 53 ? -28.34968 -39.17785 -28.20640 1.000 59.82229 500 ASP F CA 1
ATOM 3447 C C . ASP F 2 53 ? -28.42854 -38.93964 -26.70394 1.000 48.12198 500 ASP F C 1
ATOM 3448 O O . ASP F 2 53 ? -29.52379 -38.94954 -26.12893 1.000 51.02000 500 ASP F O 1
ATOM 3453 N N . ILE F 2 54 ? -27.28122 -38.72558 -26.05213 1.000 46.31053 501 ILE F N 1
ATOM 3454 C CA . ILE F 2 54 ? -27.28344 -38.40782 -24.62587 1.000 50.64127 501 ILE F CA 1
ATOM 3455 C C . ILE F 2 54 ? -28.08629 -37.13913 -24.37564 1.000 46.37176 501 ILE F C 1
ATOM 3456 O O . ILE F 2 54 ? -28.97317 -37.10047 -23.51299 1.000 45.04261 501 ILE F O 1
ATOM 3461 N N . ARG F 2 55 ? -27.78271 -36.08251 -25.13591 1.000 45.10120 502 ARG F N 1
ATOM 3462 C CA . ARG F 2 55 ? -28.48210 -34.81271 -24.97985 1.000 44.56322 502 ARG F CA 1
ATOM 3463 C C . ARG F 2 55 ? -29.97597 -34.97106 -25.23527 1.000 47.76925 502 ARG F C 1
ATOM 3464 O O . ARG F 2 55 ? -30.79936 -34.38045 -24.52655 1.000 44.80861 502 ARG F O 1
ATOM 3472 N N . ARG F 2 56 ? -30.34411 -35.78251 -26.23060 1.000 45.88458 503 ARG F N 1
ATOM 3473 C CA . ARG F 2 56 ? -31.75301 -35.95013 -26.57340 1.000 51.10235 503 ARG F CA 1
ATOM 3474 C C . ARG F 2 56 ? -32.50472 -36.67251 -25.45867 1.000 45.59384 503 ARG F C 1
ATOM 3475 O O . ARG F 2 56 ? -33.58103 -36.23357 -25.03807 1.000 43.54402 503 ARG F O 1
ATOM 3483 N N . ARG F 2 57 ? -31.94004 -37.77350 -24.95295 1.000 41.84879 504 ARG F N 1
ATOM 3484 C CA . ARG F 2 57 ? -32.58383 -38.51127 -23.86741 1.000 40.77713 504 ARG F CA 1
ATOM 3485 C C . ARG F 2 57 ? -32.69241 -37.66144 -22.60576 1.000 40.84907 504 ARG F C 1
ATOM 3486 O O . ARG F 2 57 ? -33.70459 -37.71546 -21.89541 1.000 46.38874 504 ARG F O 1
ATOM 3494 N N . GLY F 2 58 ? -31.65971 -36.86832 -22.31346 1.000 40.24033 505 GLY F N 1
ATOM 3495 C CA . GLY F 2 58 ? -31.68606 -36.04201 -21.11786 1.000 41.50516 505 GLY F CA 1
ATOM 3496 C C . GLY F 2 58 ? -32.74434 -34.95705 -21.17271 1.000 47.36125 505 GLY F C 1
ATOM 3497 O O . GLY F 2 58 ? -33.37072 -34.63755 -20.15714 1.000 44.14458 505 GLY F O 1
ATOM 3498 N N . LYS F 2 59 ? -32.96114 -34.37419 -22.35537 1.000 41.20498 506 LYS F N 1
ATOM 3499 C CA . LYS F 2 59 ? -34.00823 -33.36571 -22.49156 1.000 40.80208 506 LYS F CA 1
ATOM 3500 C C . LYS F 2 59 ? -35.39375 -34.00311 -22.54723 1.000 48.28481 506 LYS F C 1
ATOM 3501 O O . LYS F 2 59 ? -36.34457 -33.47789 -21.95449 1.000 42.86825 506 LYS F O 1
ATOM 3507 N N . ASN F 2 60 ? -35.52795 -35.13671 -23.24490 1.000 39.44194 507 ASN F N 1
ATOM 3508 C CA . ASN F 2 60 ? -36.82528 -35.80035 -23.32241 1.000 37.42676 507 ASN F CA 1
ATOM 3509 C C . ASN F 2 60 ? -37.25663 -36.34412 -21.96677 1.000 39.47207 507 ASN F C 1
ATOM 3510 O O . ASN F 2 60 ? -38.45607 -36.38264 -21.67148 1.000 42.95170 507 ASN F O 1
ATOM 3515 N N . LYS F 2 61 ? -36.30087 -36.77479 -21.13870 1.000 37.08774 508 LYS F N 1
ATOM 3516 C CA . LYS F 2 61 ? -36.63265 -37.18288 -19.77799 1.000 39.27084 508 LYS F CA 1
ATOM 3517 C C . LYS F 2 61 ? -37.29714 -36.04177 -19.02133 1.000 45.91122 508 LYS F C 1
ATOM 3518 O O . LYS F 2 61 ? -38.30625 -36.24371 -18.33534 1.000 37.68200 508 LYS F O 1
ATOM 3524 N N . VAL F 2 62 ? -36.75581 -34.82888 -19.15750 1.000 40.95593 509 VAL F N 1
ATOM 3525 C CA . VAL F 2 62 ? -37.37470 -33.65403 -18.55053 1.000 38.73917 509 VAL F CA 1
ATOM 3526 C C . VAL F 2 62 ? -38.76320 -33.41925 -19.13733 1.000 42.55276 509 VAL F C 1
ATOM 3527 O O . VAL F 2 62 ? -39.71073 -33.08765 -18.41447 1.000 40.44937 509 VAL F O 1
ATOM 3531 N N . ALA F 2 63 ? -38.90925 -33.59287 -20.45521 1.000 39.54190 510 ALA F N 1
ATOM 3532 C CA . ALA F 2 63 ? -40.22322 -33.44601 -21.07510 1.000 38.90779 510 ALA F CA 1
ATOM 3533 C C . ALA F 2 63 ? -41.22651 -34.42460 -20.47779 1.000 43.05406 510 ALA F C 1
ATOM 3534 O O . ALA F 2 63 ? -42.36822 -34.05208 -20.18413 1.000 34.93078 510 ALA F O 1
ATOM 3536 N N . ALA F 2 64 ? -40.81860 -35.68165 -20.28691 1.000 36.47334 511 ALA F N 1
ATOM 3537 C CA . ALA F 2 64 ? -41.71716 -36.65622 -19.67629 1.000 45.57218 511 ALA F CA 1
ATOM 3538 C C . ALA F 2 64 ? -42.07317 -36.25648 -18.24804 1.000 40.48788 511 ALA F C 1
ATOM 3539 O O . ALA F 2 64 ? -43.21815 -36.43345 -17.81717 1.000 43.71932 511 ALA F O 1
ATOM 3541 N N . GLN F 2 65 ? -41.10627 -35.70959 -17.50113 1.000 32.50814 512 GLN F N 1
ATOM 3542 C CA . GLN F 2 65 ? -41.39766 -35.21968 -16.15729 1.000 41.93439 512 GLN F CA 1
ATOM 3543 C C . GLN F 2 65 ? -42.44707 -34.11473 -16.19379 1.000 47.43134 512 GLN F C 1
ATOM 3544 O O . GLN F 2 65 ? -43.38844 -34.11390 -15.38930 1.000 41.09674 512 GLN F O 1
ATOM 3550 N N . ASN F 2 66 ? -42.31355 -33.17259 -17.13185 1.000 36.96209 513 ASN F N 1
ATOM 3551 C CA . ASN F 2 66 ? -43.27433 -32.07529 -17.20644 1.000 41.96830 513 ASN F CA 1
ATOM 3552 C C . ASN F 2 66 ? -44.62303 -32.54075 -17.73828 1.000 43.07941 513 ASN F C 1
ATOM 3553 O O . ASN F 2 66 ? -45.66005 -31.97558 -17.37010 1.000 36.84848 513 ASN F O 1
ATOM 3558 N N . CYS F 2 67 ? -44.63565 -33.56492 -18.59385 1.000 38.70891 514 CYS F N 1
ATOM 3559 C CA . CYS F 2 67 ? -45.90519 -34.09029 -19.08380 1.000 37.04991 514 CYS F CA 1
ATOM 3560 C C . CYS F 2 67 ? -46.70099 -34.74691 -17.95887 1.000 47.03929 514 CYS F C 1
ATOM 3561 O O . CYS F 2 67 ? -47.90503 -34.49941 -17.81867 1.000 43.34302 514 CYS F O 1
ATOM 3564 N N . ARG F 2 68 ? -46.04606 -35.58056 -17.14316 1.000 39.57737 515 ARG F N 1
ATOM 3565 C CA . ARG F 2 68 ? -46.71256 -36.14154 -15.97148 1.000 41.80594 515 ARG F CA 1
ATOM 3566 C C . ARG F 2 68 ? -47.14909 -35.04091 -15.01332 1.000 47.29178 515 ARG F C 1
ATOM 3567 O O . ARG F 2 68 ? -48.24114 -35.10675 -14.43643 1.000 40.62203 515 ARG F O 1
ATOM 3575 N N . LYS F 2 69 ? -46.31250 -34.01397 -14.83714 1.000 40.51352 516 LYS F N 1
ATOM 3576 C CA . LYS F 2 69 ? -46.66995 -32.92103 -13.93639 1.000 46.71857 516 LYS F CA 1
ATOM 3577 C C . LYS F 2 69 ? -47.93158 -32.20340 -14.40811 1.000 51.53170 516 LYS F C 1
ATOM 3578 O O . LYS F 2 69 ? -48.81758 -31.89314 -13.60138 1.000 42.09831 516 LYS F O 1
ATOM 3584 N N . ARG F 2 70 ? -48.03750 -31.94834 -15.71651 1.000 38.15835 517 ARG F N 1
ATOM 3585 C CA . ARG F 2 70 ? -49.21278 -31.26727 -16.25390 1.000 40.74789 517 ARG F CA 1
ATOM 3586 C C . ARG F 2 70 ? -50.47877 -32.08626 -16.03410 1.000 45.97799 517 ARG F C 1
ATOM 3587 O O . ARG F 2 70 ? -51.52955 -31.53713 -15.68224 1.000 41.62408 517 ARG F O 1
ATOM 3595 N N . LYS F 2 71 ? -50.39953 -33.40195 -16.24366 1.000 40.00530 518 LYS F N 1
ATOM 3596 C CA . LYS F 2 71 ? -51.56585 -34.25277 -16.03816 1.000 39.08882 518 LYS F CA 1
ATOM 3597 C C . LYS F 2 71 ? -52.01517 -34.22645 -14.58145 1.000 40.10911 518 LYS F C 1
ATOM 3598 O O . LYS F 2 71 ? -53.21688 -34.17842 -14.29539 1.000 43.62553 518 LYS F O 1
ATOM 3604 N N . LEU F 2 72 ? -51.06226 -34.23916 -13.64622 1.000 36.82276 519 LEU F N 1
ATOM 3605 C CA . LEU F 2 72 ? -51.41366 -34.20436 -12.23067 1.000 40.77783 519 LEU F CA 1
ATOM 3606 C C . LEU F 2 72 ? -52.01885 -32.85911 -11.84087 1.000 43.89923 519 LEU F C 1
ATOM 3607 O O . LEU F 2 72 ? -52.99428 -32.81031 -11.08098 1.000 36.34209 519 LEU F O 1
ATOM 3612 N N . GLU F 2 73 ? -51.45670 -31.75694 -12.34941 1.000 31.53313 520 GLU F N 1
ATOM 3613 C CA . GLU F 2 73 ? -52.03613 -30.44281 -12.08277 1.000 36.54519 520 GLU F CA 1
ATOM 3614 C C . GLU F 2 73 ? -53.44121 -30.33592 -12.66148 1.000 38.57463 520 GLU F C 1
ATOM 3615 O O . GLU F 2 73 ? -54.33059 -29.73552 -12.04724 1.000 41.13508 520 GLU F O 1
ATOM 3621 N N . ASN F 2 74 ? -53.66039 -30.91781 -13.84297 1.000 30.91091 521 ASN F N 1
ATOM 3622 C CA . ASN F 2 74 ? -54.98082 -30.86678 -14.46107 1.000 37.57063 521 ASN F CA 1
ATOM 3623 C C . ASN F 2 74 ? -56.02473 -31.56731 -13.59315 1.000 39.80150 521 ASN F C 1
ATOM 3624 O O . ASN F 2 74 ? -57.16900 -31.10896 -13.49610 1.000 32.24483 521 ASN F O 1
ATOM 3629 N N . ILE F 2 75 ? -55.64581 -32.67253 -12.94561 1.000 28.94675 522 ILE F N 1
ATOM 3630 C CA . ILE F 2 75 ? -56.56598 -33.35925 -12.04496 1.000 33.14482 522 ILE F CA 1
ATOM 3631 C C . ILE F 2 75 ? -56.88242 -32.48310 -10.83810 1.000 38.41855 522 ILE F C 1
ATOM 3632 O O . ILE F 2 75 ? -58.04124 -32.38508 -10.41233 1.000 31.82482 522 ILE F O 1
ATOM 3637 N N . VAL F 2 76 ? -55.86208 -31.82250 -10.27911 1.000 28.48506 523 VAL F N 1
ATOM 3638 C CA . VAL F 2 76 ? -56.07526 -30.89469 -9.16989 1.000 28.02356 523 VAL F CA 1
ATOM 3639 C C . VAL F 2 76 ? -57.02773 -29.77926 -9.58319 1.000 40.11014 523 VAL F C 1
ATOM 3640 O O . VAL F 2 76 ? -57.92296 -29.39217 -8.82127 1.000 38.05922 523 VAL F O 1
ATOM 3644 N N . GLU F 2 77 ? -56.85003 -29.24285 -10.79385 1.000 34.88062 524 GLU F N 1
ATOM 3645 C CA . GLU F 2 77 ? -57.70301 -28.14858 -11.25003 1.000 35.56803 524 GLU F CA 1
ATOM 3646 C C . GLU F 2 77 ? -59.13866 -28.61184 -11.45872 1.000 37.52705 524 GLU F C 1
ATOM 3647 O O . GLU F 2 77 ? -60.08268 -27.86801 -11.17046 1.000 33.94448 524 GLU F O 1
ATOM 3653 N N . LEU F 2 78 ? -59.32525 -29.83188 -11.96738 1.000 31.68087 525 LEU F N 1
ATOM 3654 C CA . LEU F 2 78 ? -60.67627 -30.34865 -12.14064 1.000 36.46489 525 LEU F CA 1
ATOM 3655 C C . LEU F 2 78 ? -61.38355 -30.47697 -10.79733 1.000 41.17340 525 LEU F C 1
ATOM 3656 O O . LEU F 2 78 ? -62.55578 -30.10873 -10.66881 1.000 31.54071 525 LEU F O 1
ATOM 3661 N N . GLU F 2 79 ? -60.67687 -30.97115 -9.77666 1.000 33.94528 526 GLU F N 1
ATOM 3662 C CA . GLU F 2 79 ? -61.27547 -31.08463 -8.45099 1.000 28.40636 526 GLU F CA 1
ATOM 3663 C C . GLU F 2 79 ? -61.59882 -29.71063 -7.87396 1.000 36.15866 526 GLU F C 1
ATOM 3664 O O . GLU F 2 79 ? -62.65992 -29.51705 -7.26371 1.000 37.41305 526 GLU F O 1
ATOM 3670 N N . GLN F 2 80 ? -60.69972 -28.74193 -8.06578 1.000 33.36284 527 GLN F N 1
ATOM 3671 C CA . GLN F 2 80 ? -60.99205 -27.36388 -7.67849 1.000 38.27231 527 GLN F CA 1
ATOM 3672 C C . GLN F 2 80 ? -62.25984 -26.85549 -8.35724 1.000 38.12234 527 GLN F C 1
ATOM 3673 O O . GLN F 2 80 ? -63.06181 -26.14384 -7.73949 1.000 39.33244 527 GLN F O 1
ATOM 3679 N N . ASP F 2 81 ? -62.45962 -27.21135 -9.63100 1.000 30.28415 528 ASP F N 1
ATOM 3680 C CA . ASP F 2 81 ? -63.67540 -26.79887 -10.32552 1.000 36.09892 528 ASP F CA 1
ATOM 3681 C C . ASP F 2 81 ? -64.90477 -27.45254 -9.71195 1.000 37.56520 528 ASP F C 1
ATOM 3682 O O . ASP F 2 81 ? -65.95015 -26.80951 -9.56884 1.000 30.43630 528 ASP F O 1
ATOM 3687 N N . LEU F 2 82 ? -64.79450 -28.72970 -9.34455 1.000 35.75278 529 LEU F N 1
ATOM 3688 C CA . LEU F 2 82 ? -65.92343 -29.42956 -8.74978 1.000 35.85904 529 LEU F CA 1
ATOM 3689 C C . LEU F 2 82 ? -66.33897 -28.78508 -7.42990 1.000 41.81652 529 LEU F C 1
ATOM 3690 O O . LEU F 2 82 ? -67.53375 -28.57985 -7.18393 1.000 44.96813 529 LEU F O 1
ATOM 3695 N N . ASP F 2 83 ? -65.36816 -28.44194 -6.57370 1.000 36.59707 530 ASP F N 1
ATOM 3696 C CA . ASP F 2 83 ? -65.70193 -27.78932 -5.30764 1.000 33.79250 530 ASP F CA 1
ATOM 3697 C C . ASP F 2 83 ? -66.36247 -26.43627 -5.54195 1.000 32.79707 530 ASP F C 1
ATOM 3698 O O . ASP F 2 83 ? -67.33431 -26.08534 -4.86232 1.000 40.73927 530 ASP F O 1
ATOM 3703 N N . HIS F 2 84 ? -65.84894 -25.66274 -6.50158 1.000 30.16248 531 HIS F N 1
ATOM 3704 C CA . HIS F 2 84 ? -66.40696 -24.33969 -6.76390 1.000 34.79674 531 HIS F CA 1
ATOM 3705 C C . HIS F 2 84 ? -67.80951 -24.43239 -7.35396 1.000 40.37358 531 HIS F C 1
ATOM 3706 O O . HIS F 2 84 ? -68.69378 -23.64459 -6.99518 1.000 39.06750 531 HIS F O 1
ATOM 3713 N N . LEU F 2 85 ? -68.03138 -25.38103 -8.26665 1.000 29.41242 532 LEU F N 1
ATOM 3714 C CA . LEU F 2 85 ? -69.35614 -25.52832 -8.86010 1.000 33.76797 532 LEU F CA 1
ATOM 3715 C C . LEU F 2 85 ? -70.35668 -26.04945 -7.83672 1.000 36.13666 532 LEU F C 1
ATOM 3716 O O . LEU F 2 85 ? -71.53025 -25.66149 -7.85279 1.000 31.15922 532 LEU F O 1
ATOM 3721 N N . LYS F 2 86 ? -69.91151 -26.92972 -6.93806 1.000 33.49904 533 LYS F N 1
ATOM 3722 C CA . LYS F 2 86 ? -70.79669 -27.40194 -5.88005 1.000 41.21028 533 LYS F CA 1
ATOM 3723 C C . LYS F 2 86 ? -71.17381 -26.26303 -4.94159 1.000 40.80591 533 LYS F C 1
ATOM 3724 O O . LYS F 2 86 ? -72.33434 -26.14921 -4.52823 1.000 33.77462 533 LYS F O 1
ATOM 3730 N N . ASP F 2 87 ? -70.20918 -25.39746 -4.61401 1.000 33.56558 534 ASP F N 1
ATOM 3731 C CA . ASP F 2 87 ? -70.50578 -24.23653 -3.78083 1.000 36.48076 534 ASP F CA 1
ATOM 3732 C C . ASP F 2 87 ? -71.47719 -23.29117 -4.47914 1.000 37.63475 534 ASP F C 1
ATOM 3733 O O . ASP F 2 87 ? -72.37261 -22.73134 -3.83791 1.000 41.30385 534 ASP F O 1
ATOM 3738 N N . GLU F 2 88 ? -71.32157 -23.10286 -5.79274 1.000 32.67312 535 GLU F N 1
ATOM 3739 C CA . GLU F 2 88 ? -72.25468 -22.25076 -6.52450 1.000 37.95425 535 GLU F CA 1
ATOM 3740 C C . GLU F 2 88 ? -73.64539 -22.87091 -6.56843 1.000 39.27871 535 GLU F C 1
ATOM 3741 O O . GLU F 2 88 ? -74.65425 -22.16583 -6.43803 1.000 35.73784 535 GLU F O 1
ATOM 3747 N N . LYS F 2 89 ? -73.71649 -24.18862 -6.75449 1.000 30.69941 536 LYS F N 1
ATOM 3748 C CA . LYS F 2 89 ? -75.00787 -24.85897 -6.77769 1.000 37.28967 536 LYS F CA 1
ATOM 3749 C C . LYS F 2 89 ? -75.72346 -24.70859 -5.43989 1.000 41.43486 536 LYS F C 1
ATOM 3750 O O . LYS F 2 89 ? -76.93094 -24.45157 -5.40131 1.000 32.18794 536 LYS F O 1
ATOM 3756 N N . GLU F 2 90 ? -74.98761 -24.83997 -4.33245 1.000 35.54444 537 GLU F N 1
ATOM 3757 C CA . GLU F 2 90 ? -75.60475 -24.72136 -3.01645 1.000 38.98318 537 GLU F CA 1
ATOM 3758 C C . GLU F 2 90 ? -76.12548 -23.30901 -2.77467 1.000 41.03200 537 GLU F C 1
ATOM 3759 O O . GLU F 2 90 ? -77.19738 -23.13002 -2.18439 1.000 37.29970 537 GLU F O 1
ATOM 3765 N N . LYS F 2 91 ? -75.39669 -22.29276 -3.23916 1.000 37.85314 538 LYS F N 1
ATOM 3766 C CA . LYS F 2 91 ? -75.89371 -20.92829 -3.10065 1.000 39.94983 538 LYS F CA 1
ATOM 3767 C C . LYS F 2 91 ? -77.14742 -20.71474 -3.94275 1.000 38.12554 538 LYS F C 1
ATOM 3768 O O . LYS F 2 91 ? -78.10424 -20.07235 -3.49403 1.000 38.86868 538 LYS F O 1
ATOM 3774 N N . LEU F 2 92 ? -77.17325 -21.26878 -5.15470 1.000 37.31626 539 LEU F N 1
ATOM 3775 C CA . LEU F 2 92 ? -78.35617 -21.13247 -5.99737 1.000 40.31805 539 LEU F CA 1
ATOM 3776 C C . LEU F 2 92 ? -79.53975 -21.89469 -5.41470 1.000 41.80422 539 LEU F C 1
ATOM 3777 O O . LEU F 2 92 ? -80.68376 -21.43476 -5.50140 1.000 36.14349 539 LEU F O 1
ATOM 3782 N N . LEU F 2 93 ? -79.28527 -23.06532 -4.82302 1.000 35.90086 540 LEU F N 1
ATOM 3783 C CA . LEU F 2 93 ? -80.36457 -23.83851 -4.22230 1.000 36.75189 540 LEU F CA 1
ATOM 3784 C C . LEU F 2 93 ? -80.89140 -23.16550 -2.96041 1.000 43.33619 540 LEU F C 1
ATOM 3785 O O . LEU F 2 93 ? -82.08878 -23.25353 -2.66538 1.000 36.21517 540 LEU F O 1
ATOM 3790 N N . LYS F 2 94 ? -80.01956 -22.47851 -2.21733 1.000 40.81123 541 LYS F N 1
ATOM 3791 C CA . LYS F 2 94 ? -80.47081 -21.71533 -1.05936 1.000 40.23998 541 LYS F CA 1
ATOM 3792 C C . LYS F 2 94 ? -81.35631 -20.54728 -1.48127 1.000 43.17007 541 LYS F C 1
ATOM 3793 O O . LYS F 2 94 ? -82.39545 -20.29442 -0.86140 1.000 44.82291 541 LYS F O 1
ATOM 3799 N N . GLU F 2 95 ? -80.96698 -19.82971 -2.53873 1.000 49.39456 542 GLU F N 1
ATOM 3800 C CA . GLU F 2 95 ? -81.79416 -18.73161 -3.03020 1.000 49.09792 542 GLU F CA 1
ATOM 3801 C C . GLU F 2 95 ? -83.14181 -19.23897 -3.53043 1.000 44.47504 542 GLU F C 1
ATOM 3802 O O . GLU F 2 95 ? -84.17766 -18.60715 -3.28846 1.000 40.43940 542 GLU F O 1
ATOM 3808 N N . LYS F 2 96 ? -83.15237 -20.38254 -4.22212 1.000 37.51758 543 LYS F N 1
ATOM 3809 C CA . LYS F 2 96 ? -84.41887 -20.94849 -4.67225 1.000 40.49034 543 LYS F CA 1
ATOM 3810 C C . LYS F 2 96 ? -85.30173 -21.31893 -3.48717 1.000 52.17598 543 LYS F C 1
ATOM 3811 O O . LYS F 2 96 ? -86.52176 -21.11698 -3.52622 1.000 38.87764 543 LYS F O 1
ATOM 3817 N N . GLY F 2 97 ? -84.70077 -21.85709 -2.42119 1.000 43.39538 544 GLY F N 1
ATOM 3818 C CA . GLY F 2 97 ? -85.47494 -22.18011 -1.23408 1.000 44.54014 544 GLY F CA 1
ATOM 3819 C C . GLY F 2 97 ? -86.11554 -20.95553 -0.61177 1.000 47.20804 544 GLY F C 1
ATOM 3820 O O . GLY F 2 97 ? -87.29624 -20.97299 -0.25502 1.000 43.29658 544 GLY F O 1
ATOM 3821 N N . GLU F 2 98 ? -85.35152 -19.86804 -0.49361 1.000 40.40857 545 GLU F N 1
ATOM 3822 C CA . GLU F 2 98 ? -85.90677 -18.63677 0.05202 1.000 46.43451 545 GLU F CA 1
ATOM 3823 C C . GLU F 2 98 ? -87.01131 -18.07325 -0.83751 1.000 43.95018 545 GLU F C 1
ATOM 3824 O O . GLU F 2 98 ? -87.97842 -17.50081 -0.32727 1.000 46.48118 545 GLU F O 1
ATOM 3830 N N . ASN F 2 99 ? -86.89867 -18.23829 -2.15807 1.000 54.35949 546 ASN F N 1
ATOM 3831 C CA . ASN F 2 99 ? -87.96788 -17.80268 -3.05319 1.000 48.56434 546 ASN F CA 1
ATOM 3832 C C . ASN F 2 99 ? -89.23800 -18.61660 -2.82667 1.000 47.48065 546 ASN F C 1
ATOM 3833 O O . ASN F 2 99 ? -90.33323 -18.05719 -2.69778 1.000 49.65443 546 ASN F O 1
ATOM 3838 N N . ASP F 2 100 ? -89.11045 -19.94553 -2.78172 1.000 45.01310 547 ASP F N 1
ATOM 3839 C CA . ASP F 2 100 ? -90.27934 -20.79349 -2.57251 1.000 52.03560 547 ASP F CA 1
ATOM 3840 C C . ASP F 2 100 ? -90.85021 -20.62501 -1.17034 1.000 53.90029 547 ASP F C 1
ATOM 3841 O O . ASP F 2 100 ? -92.06994 -20.70098 -0.99025 1.000 52.63494 547 ASP F O 1
ATOM 3846 N N . LYS F 2 101 ? -89.99144 -20.38928 -0.17378 1.000 47.55284 548 LYS F N 1
ATOM 3847 C CA . LYS F 2 101 ? -90.46614 -20.19947 1.19395 1.000 55.98058 548 LYS F CA 1
ATOM 3848 C C . LYS F 2 101 ? -91.36358 -18.97253 1.29733 1.000 59.23735 548 LYS F C 1
ATOM 3849 O O . LYS F 2 101 ? -92.45304 -19.03220 1.88115 1.000 57.33826 548 LYS F O 1
ATOM 3855 N N . SER F 2 102 ? -90.92088 -17.84588 0.73200 1.000 48.65845 549 SER F N 1
ATOM 3856 C CA . SER F 2 102 ? -91.73792 -16.63865 0.76548 1.000 54.86038 549 SER F CA 1
ATOM 3857 C C . SER F 2 102 ? -93.00377 -16.79664 -0.06809 1.000 62.47789 549 SER F C 1
ATOM 3858 O O . SER F 2 102 ? -94.03585 -16.19266 0.25323 1.000 60.09354 549 SER F O 1
ATOM 3861 N N . LEU F 2 103 ? -92.94619 -17.60415 -1.13100 1.000 46.17693 550 LEU F N 1
ATOM 3862 C CA . LEU F 2 103 ? -94.13344 -17.86105 -1.94140 1.000 51.88732 550 LEU F CA 1
ATOM 3863 C C . LEU F 2 103 ? -95.15364 -18.69220 -1.17292 1.000 63.50294 550 LEU F C 1
ATOM 3864 O O . LEU F 2 103 ? -96.34090 -18.34660 -1.12415 1.000 60.56423 550 LEU F O 1
ATOM 3869 N N . HIS F 2 104 ? -94.70905 -19.79889 -0.56825 1.000 58.62325 551 HIS F N 1
ATOM 3870 C CA . HIS F 2 104 ? -95.62126 -20.62527 0.21476 1.000 60.10351 551 HIS F CA 1
ATOM 3871 C C . HIS F 2 104 ? -96.12610 -19.88847 1.44621 1.000 61.62900 551 HIS F C 1
ATOM 3872 O O . HIS F 2 104 ? -97.26058 -20.11789 1.87945 1.000 61.41592 551 HIS F O 1
ATOM 3879 N N . LEU F 2 105 ? -95.30727 -19.00331 2.01996 1.000 61.03039 552 LEU F N 1
ATOM 3880 C CA . LEU F 2 105 ? -95.76315 -18.21939 3.16144 1.000 66.98275 552 LEU F CA 1
ATOM 3881 C C . LEU F 2 105 ? -96.85366 -17.23547 2.76118 1.000 65.22893 552 LEU F C 1
ATOM 3882 O O . LEU F 2 105 ? -97.75357 -16.95454 3.55859 1.000 67.43358 552 LEU F O 1
ATOM 3887 N N . LEU F 2 106 ? -96.79692 -16.71644 1.53227 1.000 67.22547 553 LEU F N 1
ATOM 3888 C CA . LEU F 2 106 ? -97.82644 -15.79627 1.06269 1.000 58.06370 553 LEU F CA 1
ATOM 3889 C C . LEU F 2 106 ? -99.15113 -16.51537 0.83551 1.000 65.41152 553 LEU F C 1
ATOM 3890 O O . LEU F 2 106 ? -100.21796 -15.97613 1.15018 1.000 64.87203 553 LEU F O 1
ATOM 3895 N N . LYS F 2 107 ? -99.10668 -17.72969 0.28303 1.000 65.63120 554 LYS F N 1
ATOM 3896 C CA . LYS F 2 107 ? -100.33772 -18.48328 0.07158 1.000 63.13050 554 LYS F CA 1
ATOM 3897 C C . LYS F 2 107 ? -100.98145 -18.88756 1.39151 1.000 73.93292 554 LYS F C 1
ATOM 3898 O O . LYS F 2 107 ? -102.20765 -19.03189 1.46328 1.000 72.54651 554 LYS F O 1
ATOM 3904 N N . LYS F 2 108 ? -100.17681 -19.06712 2.44306 1.000 70.14932 555 LYS F N 1
ATOM 3905 C CA . LYS F 2 108 ? -100.72409 -19.45431 3.73931 1.000 63.64411 555 LYS F CA 1
ATOM 3906 C C . LYS F 2 108 ? -101.43154 -18.28535 4.41569 1.000 74.70411 555 LYS F C 1
ATOM 3907 O O . LYS F 2 108 ? -102.50621 -18.46060 5.00208 1.000 73.36231 555 LYS F O 1
ATOM 3913 N N . GLN F 2 109 ? -100.84764 -17.08551 4.34515 1.000 70.15740 556 GLN F N 1
ATOM 3914 C CA . GLN F 2 109 ? -101.47983 -15.92159 4.95714 1.000 70.17902 556 GLN F CA 1
ATOM 3915 C C . GLN F 2 109 ? -102.74576 -15.51506 4.21817 1.000 76.07511 556 GLN F C 1
ATOM 3916 O O . GLN F 2 109 ? -103.66377 -14.95577 4.82824 1.000 77.38975 556 GLN F O 1
ATOM 3922 N N . LEU F 2 110 ? -102.81485 -15.77848 2.91609 1.000 73.63780 557 LEU F N 1
ATOM 3923 C CA . LEU F 2 110 ? -103.98170 -15.42555 2.11966 1.000 85.71637 557 LEU F CA 1
ATOM 3924 C C . LEU F 2 110 ? -105.07350 -16.48758 2.15441 1.000 88.64673 557 LEU F C 1
ATOM 3925 O O . LEU F 2 110 ? -106.15894 -16.25280 1.61340 1.000 89.73923 557 LEU F O 1
ATOM 3930 N N . SER F 2 111 ? -104.82163 -17.63503 2.78093 1.000 89.18168 558 SER F N 1
ATOM 3931 C CA . SER F 2 111 ? -105.78405 -18.72903 2.76393 1.000 90.93029 558 SER F CA 1
ATOM 3932 C C . SER F 2 111 ? -107.05792 -18.33727 3.50509 1.000 103.00089 558 SER F C 1
ATOM 3933 O O . SER F 2 111 ? -107.00520 -17.76498 4.59869 1.000 98.64548 558 SER F O 1
ATOM 3936 N N . THR F 2 112 ? -108.20354 -18.63883 2.90099 1.000 102.05376 559 THR F N 1
ATOM 3937 C CA . THR F 2 112 ? -109.49460 -18.37724 3.52771 1.000 110.56067 559 THR F CA 1
ATOM 3938 C C . THR F 2 112 ? -110.24153 -19.68610 3.77396 1.000 104.26937 559 THR F C 1
ATOM 3939 O O . THR F 2 112 ? -110.00004 -20.69149 3.10445 1.000 92.41772 559 THR F O 1
#

InterPro domains:
  IPR004826 Basic 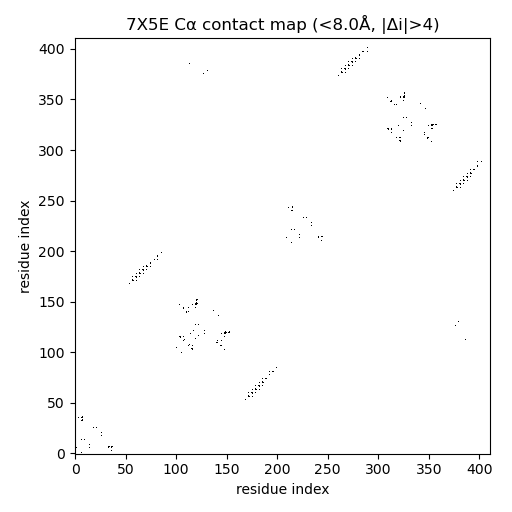leucine zipper domain, Maf-type [PF03131] (24-115)
  IPR004827 Basic-leucine zipper domain [PS50217] (51-114)
  IPR004827 Basic-leucine zipper domain [SM00338] (46-113)
  IPR008917 Transcription factor, Skn-1-like, DNA-binding domain superfamily [SSF47454] (24-64)
  IPR024874 Transcription factor Maf family [PTHR10129] (22-160)
  IPR046347 Basic-leucine zipper domain superfamily [SSF57959] (52-109)

Solvent-accessible surface area: 30784 Å² total; per-residue (Å²): 163,34,81,62,116,85,0,35,94,24,62,104,63,88,3,86,129,74,50,100,81,66,56,85,58,82,38,79,111,26,106,112,78,38,138,79,12,51,68,146,35,121,40,51,73,49,154,96,147,117,81,79,82,81,109,92,21,79,154,67,62,62,96,20,67,121,47,12,103,113,14,44,70,87,12,59,72,35,30,128,123,16,90,63,52,90,70,159,44,90,61,109,81,89,137,61,194,111,150,155,89,81,180,28,59,78,77,4,116,66,61,145,13,47,14,79,20,115,30,0,28,86,19,79,97,112,22,20,85,93,16,30,86,86,36,174,34,92,134,61,27,35,62,14,0,136,24,1,28,141,89,4,100,93,135,73,50,60,89,57,55,124,103,153,121,89,88,55,30,82,81,4,87,102,38,12,89,91,8,113,90,47,57,111,106,13,80,137,68,72,36,96,35,62,63,30,34,132,81,2,134,53,123,88,138,124,112,99,30,70,80,108,70,0,37,105,26,58,102,82,110,10,70,114,42,20,182,85,58,48,170,118,83,30,99,131,23,102,106,87,38,136,77,26,58,66,151,23,122,38,44,75,58,149,98,156,140,80,80,95,73,105,74,20,68,116,70,52,59,80,27,88,62,66,24,131,128,19,43,71,77,7,61,62,49,123,127,110,20,77,55,58,83,59,152,56,99,61,111,99,94,138,65,88,102,157,113,63,21,78,130,115,8,82,80,62,76,20,73,42,81,17,104,36,2,31,130,37,82,108,124,32,14,76,66,119,27,87,90,95,96,34,93,82,62,32,65,56,22,0,127,68,2,26,174,101,2,91,87,116,74,49,46,79,59,53,134,114,153,120,122,83,49,41,69,72,10,83,28,26,14,58,38,18,114,22,64,57,87,112,30,74,129,79,80,35,100,24,31,146,49,32,112,101,18,119,159,132,93,87,182

Nearest PDB structures (foldseek):
  7x5e-assembly1_A  TM=1.010E+00  e=2.000E-12  Homo sapiens
  7x5e-assembly2_E  TM=9.090E-01  e=4.106E-12  Homo sapiens
  7x5e-assembly2_F  TM=1.010E+00  e=6.953E-16  Homo sapiens
  7x5g-assembly2_F  TM=9.596E-01  e=3.438E-14  Homo sapiens
  7x5f-assembly1_B  TM=8.320E-01  e=1.123E-13  Homo sapiens

Foldseek 3Di:
DDDLVRLQPADPVNLVVVCPPADPVRSVVSVVSNVVSVVVVVVVVVVVVVVVVVVVVVVVVVVVVVVVVVVVVVVVVVVVVVVVVVVVVVVVVVVVVVD/DDDPLQVVLVVQPNPDGLCCLAPPPPVVNVVVVVVDDDDPVNVVSSVVSNVVSVVVVVVVVVVVVVVVVVVVVVVVVVVVVVVVVVVVVVVVVVVVVVVVVVVVVD/DLDDDLCRLQVDDPVRLVVSCPPPDPVVNVVSVVSNVVSVVVVVVVVVVVVVVVVVVVVVVVVVVVVVVVVVVVVVVVVVVVVVVVVVVVVVVVVVVVVVD/DVLQVVCVVQVPPDGLVCLAPPDDVRNVVVVVVDDGDPVNVVSSVVSNVVSVVVVVVVVVVVVVVVVVVVVVVVVVVVVVVVVVVVVVVVVVVVVVVVVCVVPPD